Protein 4OD8 (pdb70)

Sequence (542 aa):
QDPMNSVTVSHAPYTITYHDDWEPVMSQLVEFYNEVASWLLRDETSPIPDKFFIQLKQPLRNKRVCVCGIDPYPKDGTGVPFESPNFTKKSIKEIASSISRLTGVIDYKGYNLNIIDGVIPWNYYLSCKLGETKSHAIYWDKISKLLLQHITKHVSVLYCLGKTDFSNIRAKLESPVTTIVGYHPAARDRQFEKDRSFEIINVLLELDNKVPINWAQGFIYAMASSADLTNLKELLSLYKSLRFSDSAAIEKYNSLVEWGTSTYWKIGVQKVDPMNSVTVSHAPYTITYHDDWEPVMSQLVEFYNEVASWLLRDETSPIPDKFFIQLKQPLRNKRVCVCGIDPYPKDGTGVPFESPNFTKKSIKEIASSISRLTGVIDYKGYNLNIIDGVIPWNYYLSCKLGETKSHAIYWDKISKLLLQHITKHVSVLYCLGKTDFSNIRAKLESPVTTIVGYHPAARDRQFEKDRSFEIINVLLELDNKVPINWAQGFIYMASSADLTNLKELLSLYKSLRFSDSAAIEKYNSLVEWGTSTYWKIGVQKV

Nearest PDB structures (foldseek):
  4od8-assembly1_B  TM=1.005E+00  e=1.118E-49  Vaccinia virus Copenhagen
  5jkt-assembly2_A  TM=1.002E+00  e=2.174E-46  Vaccinia virus Copenhagen
  5jks-assembly2_A  TM=1.000E+00  e=2.149E-45  Vaccinia virus Copenhagen
  4qca-assembly2_D  TM=9.947E-01  e=2.264E-44  Vaccinia virus Ankara
  5jx8-assembly1_A  TM=9.773E-01  e=1.360E-44  Vaccinia virus WR

Structure (mmCIF, N/CA/C/O backbone):
data_4OD8
#
_entry.id   4OD8
#
_cell.length_a   92.620
_cell.length_b   92.620
_cell.length_c   145.860
_cell.angle_alpha   90.00
_cell.angle_beta   90.00
_cell.angle_gamma   120.00
#
_symmetry.space_group_name_H-M   'P 31 2 1'
#
loop_
_entity.id
_entity.type
_entity.pdbx_description
1 polymer 'Uracil-DNA glycosylase'
2 polymer 'DNA polymerase processivity factor component A20'
3 non-polymer 'SULFATE ION'
4 non-polymer GLYCEROL
5 water water
#
loop_
_atom_site.group_PDB
_atom_site.id
_atom_site.type_symbol
_atom_site.label_atom_id
_atom_site.label_alt_id
_atom_site.label_comp_id
_atom_site.label_asym_id
_atom_site.label_entity_id
_atom_site.label_seq_id
_atom_site.pdbx_PDB_ins_code
_atom_site.Cartn_x
_atom_site.Cartn_y
_atom_site.Cartn_z
_atom_site.occupancy
_atom_site.B_iso_or_equiv
_atom_site.auth_seq_id
_atom_site.auth_comp_id
_atom_site.auth_asym_id
_atom_site.auth_atom_id
_atom_site.pdbx_PDB_model_num
ATOM 1 N N . GLN A 1 12 ? -9.981 -45.234 25.358 1.00 66.96 -2 GLN B N 1
ATOM 2 C CA . GLN A 1 12 ? -10.289 -46.675 25.164 1.00 73.99 -2 GLN B CA 1
ATOM 3 C C . GLN A 1 12 ? -10.657 -47.421 26.457 1.00 80.51 -2 GLN B C 1
ATOM 4 O O . GLN A 1 12 ? -11.417 -48.394 26.427 1.00 81.24 -2 GLN B O 1
ATOM 10 N N . ASP A 1 13 ? -10.007 -47.021 27.548 1.00 85.69 -1 ASP B N 1
ATOM 11 C CA . ASP A 1 13 ? -10.388 -47.297 28.961 1.00 77.59 -1 ASP B CA 1
ATOM 12 C C . ASP A 1 13 ? -11.323 -46.123 29.450 1.00 70.60 -1 ASP B C 1
ATOM 13 O O . ASP A 1 13 ? -12.397 -46.408 30.050 1.00 56.95 -1 ASP B O 1
ATOM 18 N N . PRO A 1 14 ? -11.013 -44.832 29.079 1.00 66.69 0 PRO B N 1
ATOM 19 C CA . PRO A 1 14 ? -12.046 -43.829 29.376 1.00 62.43 0 PRO B CA 1
ATOM 20 C C . PRO A 1 14 ? -13.280 -43.949 28.520 1.00 55.47 0 PRO B C 1
ATOM 21 O O . PRO A 1 14 ? -14.204 -43.128 28.729 1.00 44.87 0 PRO B O 1
ATOM 25 N N . MET A 1 15 ? -13.236 -44.872 27.535 1.00 50.65 1 MET B N 1
ATOM 26 C CA . MET A 1 15 ? -14.379 -45.255 26.588 1.00 46.18 1 MET B CA 1
ATOM 27 C C . MET A 1 15 ? -14.992 -46.618 26.879 1.00 42.10 1 MET B C 1
ATOM 28 O O . MET A 1 15 ? -14.347 -47.500 27.170 1.00 46.83 1 MET B O 1
ATOM 33 N N . ASN A 1 16 ? -16.280 -46.735 26.709 1.00 38.62 2 ASN B N 1
ATOM 34 C CA . ASN A 1 16 ? -17.077 -47.872 27.155 1.00 36.31 2 ASN B CA 1
ATOM 35 C C . ASN A 1 16 ? -17.995 -48.179 26.010 1.00 31.23 2 ASN B C 1
ATOM 36 O O . ASN A 1 16 ? -18.279 -47.323 25.190 1.00 30.17 2 ASN B O 1
ATOM 41 N N . SER A 1 17 ? -18.648 -49.312 26.022 1.00 30.86 3 SER B N 1
ATOM 42 C CA . SER A 1 17 ? -19.714 -49.461 25.006 1.00 31.36 3 SER B CA 1
ATOM 43 C C . SER A 1 17 ? -20.897 -50.227 25.575 1.00 31.44 3 SER B C 1
ATOM 44 O O . SER A 1 17 ? -20.724 -50.990 26.513 1.00 32.62 3 SER B O 1
ATOM 47 N N . VAL A 1 18 ? -22.072 -49.996 25.025 1.00 30.80 4 VAL B N 1
ATOM 48 C CA . VAL A 1 18 ? -23.235 -50.765 25.342 1.00 31.53 4 VAL B CA 1
ATOM 49 C C . VAL A 1 18 ? -23.877 -51.294 24.047 1.00 32.56 4 VAL B C 1
ATOM 50 O O . VAL A 1 18 ? -23.714 -50.678 23.030 1.00 29.61 4 VAL B O 1
ATOM 54 N N . THR A 1 19 ? -24.709 -52.305 24.157 1.00 32.46 5 THR B N 1
ATOM 55 C CA . THR A 1 19 ? -25.319 -52.934 22.990 1.00 32.50 5 THR B CA 1
ATOM 56 C C . THR A 1 19 ? -26.794 -52.531 22.911 1.00 32.84 5 THR B C 1
ATOM 57 O O . THR A 1 19 ? -27.530 -52.667 23.898 1.00 32.71 5 THR B O 1
ATOM 61 N N . VAL A 1 20 ? -27.238 -52.136 21.722 1.00 30.39 6 VAL B N 1
ATOM 62 C CA . VAL A 1 20 ? -28.657 -51.959 21.442 1.00 31.94 6 VAL B CA 1
ATOM 63 C C . VAL A 1 20 ? -29.127 -52.972 20.408 1.00 33.33 6 VAL B C 1
ATOM 64 O O . VAL A 1 20 ? -28.329 -53.691 19.782 1.00 33.74 6 VAL B O 1
ATOM 68 N N . SER A 1 21 ? -30.434 -53.064 20.299 1.00 34.33 7 SER B N 1
ATOM 69 C CA . SER A 1 21 ? -31.035 -54.054 19.448 1.00 36.69 7 SER B CA 1
ATOM 70 C C . SER A 1 21 ? -31.288 -53.708 17.974 1.00 36.38 7 SER B C 1
ATOM 71 O O . SER A 1 21 ? -31.902 -54.517 17.239 1.00 38.15 7 SER B O 1
ATOM 74 N N . HIS A 1 22 ? -30.860 -52.533 17.574 1.00 33.04 8 HIS B N 1
ATOM 75 C CA . HIS A 1 22 ? -31.028 -52.044 16.204 1.00 33.22 8 HIS B CA 1
ATOM 76 C C . HIS A 1 22 ? -29.798 -51.309 15.880 1.00 31.32 8 HIS B C 1
ATOM 77 O O . HIS A 1 22 ? -29.109 -50.826 16.774 1.00 31.21 8 HIS B O 1
ATOM 84 N N . ALA A 1 23 ? -29.512 -51.208 14.602 1.00 31.77 9 ALA B N 1
ATOM 85 C CA . ALA A 1 23 ? -28.391 -50.378 14.153 1.00 32.76 9 ALA B CA 1
ATOM 86 C C . ALA A 1 23 ? -28.348 -49.057 14.867 1.00 31.72 9 ALA B C 1
ATOM 87 O O . ALA A 1 23 ? -29.407 -48.344 14.947 1.00 32.62 9 ALA B O 1
ATOM 89 N N . PRO A 1 24 ? -27.144 -48.639 15.337 1.00 28.62 10 PRO B N 1
ATOM 90 C CA . PRO A 1 24 ? -25.826 -49.135 15.002 1.00 29.19 10 PRO B CA 1
ATOM 91 C C . PRO A 1 24 ? -25.327 -50.323 15.905 1.00 28.78 10 PRO B C 1
ATOM 92 O O . PRO A 1 24 ? -24.200 -50.708 15.773 1.00 31.14 10 PRO B O 1
ATOM 96 N N . TYR A 1 25 ? -26.196 -50.867 16.735 1.00 28.08 11 TYR B N 1
ATOM 97 C CA . TYR A 1 25 ? -26.013 -52.048 17.587 1.00 30.09 11 TYR B CA 1
ATOM 98 C C . TYR A 1 25 ? -25.044 -51.814 18.774 1.00 29.74 11 TYR B C 1
ATOM 99 O O . TYR A 1 25 ? -25.251 -52.432 19.754 1.00 32.28 11 TYR B O 1
ATOM 108 N N . THR A 1 26 ? -23.999 -51.024 18.616 1.00 30.54 12 THR B N 1
ATOM 109 C CA . THR A 1 26 ? -23.028 -50.715 19.665 1.00 30.76 12 THR B CA 1
ATOM 110 C C . THR A 1 26 ? -22.996 -49.207 19.786 1.00 30.44 12 THR B C 1
ATOM 111 O O . THR A 1 26 ? -22.996 -48.483 18.779 1.00 32.84 12 THR B O 1
ATOM 115 N N . ILE A 1 27 ? -23.088 -48.713 21.008 1.00 28.02 13 ILE B N 1
ATOM 116 C CA . ILE A 1 27 ? -22.861 -47.315 21.291 1.00 26.94 13 ILE B CA 1
ATOM 117 C C . ILE A 1 27 ? -21.637 -47.131 22.207 1.00 27.30 13 ILE B C 1
ATOM 118 O O . ILE A 1 27 ? -21.630 -47.664 23.307 1.00 27.86 13 ILE B O 1
ATOM 123 N N . THR A 1 28 ? -20.601 -46.427 21.740 1.00 26.47 14 THR B N 1
ATOM 124 C CA . THR A 1 28 ? -19.370 -46.165 22.485 1.00 28.71 14 THR B CA 1
ATOM 125 C C . THR A 1 28 ? -19.503 -44.825 23.128 1.00 27.48 14 THR B C 1
ATOM 126 O O . THR A 1 28 ? -19.982 -43.842 22.518 1.00 25.61 14 THR B O 1
ATOM 130 N N . TYR A 1 29 ? -19.075 -44.749 24.381 1.00 26.69 15 TYR B N 1
ATOM 131 C CA . TYR A 1 29 ? -19.292 -43.499 25.143 1.00 25.81 15 TYR B CA 1
ATOM 132 C C . TYR A 1 29 ? -18.176 -43.232 26.137 1.00 25.62 15 TYR B C 1
ATOM 133 O O . TYR A 1 29 ? -17.538 -44.151 26.670 1.00 25.54 15 TYR B O 1
ATOM 142 N N . HIS A 1 30 ? -17.875 -41.963 26.332 1.00 25.74 16 HIS B N 1
ATOM 143 C CA . HIS A 1 30 ? -16.909 -41.532 27.318 1.00 27.19 16 HIS B CA 1
ATOM 144 C C . HIS A 1 30 ? -17.539 -41.730 28.690 1.00 26.96 16 HIS B C 1
ATOM 145 O O . HIS A 1 30 ? -18.728 -41.524 28.849 1.00 27.10 16 HIS B O 1
ATOM 152 N N . ASP A 1 31 ? -16.723 -42.044 29.657 1.00 26.95 17 ASP B N 1
ATOM 153 C CA . ASP A 1 31 ? -17.165 -42.232 31.060 1.00 29.67 17 ASP B CA 1
ATOM 154 C C . ASP A 1 31 ? -18.172 -41.166 31.547 1.00 26.48 17 ASP B C 1
ATOM 155 O O . ASP A 1 31 ? -19.065 -41.508 32.321 1.00 26.50 17 ASP B O 1
ATOM 160 N N . ASP A 1 32 ? -18.017 -39.913 31.112 1.00 24.86 18 ASP B N 1
ATOM 161 C CA . ASP A 1 32 ? -18.806 -38.819 31.667 1.00 26.12 18 ASP B CA 1
ATOM 162 C C . ASP A 1 32 ? -20.288 -39.038 31.343 1.00 24.95 18 ASP B C 1
ATOM 163 O O . ASP A 1 32 ? -21.132 -38.426 31.971 1.00 25.02 18 ASP B O 1
ATOM 168 N N . TRP A 1 33 ? -20.633 -39.893 30.348 1.00 24.81 19 TRP B N 1
ATOM 169 C CA . TRP A 1 33 ? -21.995 -40.174 29.994 1.00 22.54 19 TRP B CA 1
ATOM 170 C C . TRP A 1 33 ? -22.631 -41.361 30.696 1.00 24.59 19 TRP B C 1
ATOM 171 O O . TRP A 1 33 ? -23.816 -41.630 30.539 1.00 24.45 19 TRP B O 1
ATOM 182 N N . GLU A 1 34 ? -21.864 -42.107 31.458 1.00 26.26 20 GLU B N 1
ATOM 183 C CA . GLU A 1 34 ? -22.321 -43.327 32.094 1.00 30.50 20 GLU B CA 1
ATOM 184 C C . GLU A 1 34 ? -23.708 -43.286 32.755 1.00 30.87 20 GLU B C 1
ATOM 185 O O . GLU A 1 34 ? -24.483 -44.181 32.527 1.00 29.13 20 GLU B O 1
ATOM 191 N N . PRO A 1 35 ? -24.043 -42.205 33.493 1.00 30.86 21 PRO B N 1
ATOM 192 C CA . PRO A 1 35 ? -25.332 -42.219 34.212 1.00 33.64 21 PRO B CA 1
ATOM 193 C C . PRO A 1 35 ? -26.569 -42.281 33.274 1.00 32.83 21 PRO B C 1
ATOM 194 O O . PRO A 1 35 ? -27.630 -42.690 33.724 1.00 36.01 21 PRO B O 1
ATOM 198 N N . VAL A 1 36 ? -26.464 -41.919 32.003 1.00 29.06 22 VAL B N 1
ATOM 199 C CA . VAL A 1 36 ? -27.666 -41.934 31.169 1.00 27.82 22 VAL B CA 1
ATOM 200 C C . VAL A 1 36 ? -27.755 -43.178 30.261 1.00 28.18 22 VAL B C 1
ATOM 201 O O . VAL A 1 36 ? -28.739 -43.319 29.541 1.00 27.34 22 VAL B O 1
ATOM 205 N N . MET A 1 37 ? -26.695 -43.966 30.211 1.00 25.62 23 MET B N 1
ATOM 206 C CA . MET A 1 37 ? -26.564 -44.964 29.133 1.00 27.47 23 MET B CA 1
ATOM 207 C C . MET A 1 37 ? -27.583 -46.056 29.258 1.00 28.13 23 MET B C 1
ATOM 208 O O . MET A 1 37 ? -28.107 -46.490 28.249 1.00 30.45 23 MET B O 1
ATOM 213 N N . SER A 1 38 ? -27.930 -46.473 30.461 1.00 30.07 24 SER B N 1
ATOM 214 C CA . SER A 1 38 ? -28.963 -47.530 30.604 1.00 33.77 24 SER B CA 1
ATOM 215 C C . SER A 1 38 ? -30.313 -47.090 29.996 1.00 31.94 24 SER B C 1
ATOM 216 O O . SER A 1 38 ? -31.031 -47.854 29.314 1.00 31.71 24 SER B O 1
ATOM 219 N N . GLN A 1 39 ? -30.686 -45.874 30.330 1.00 31.31 25 GLN B N 1
ATOM 220 C CA . GLN A 1 39 ? -31.966 -45.272 29.869 1.00 32.80 25 GLN B CA 1
ATOM 221 C C . GLN A 1 39 ? -31.896 -45.062 28.367 1.00 29.02 25 GLN B C 1
ATOM 222 O O . GLN A 1 39 ? -32.865 -45.214 27.661 1.00 29.26 25 GLN B O 1
ATOM 228 N N . LEU A 1 40 ? -30.754 -44.602 27.887 1.00 26.56 26 LEU B N 1
ATOM 229 C CA . LEU A 1 40 ? -30.604 -44.394 26.461 1.00 26.09 26 LEU B CA 1
ATOM 230 C C . LEU A 1 40 ? -30.822 -45.673 25.636 1.00 27.25 26 LEU B C 1
ATOM 231 O O . LEU A 1 40 ? -31.543 -45.683 24.616 1.00 27.56 26 LEU B O 1
ATOM 236 N N . VAL A 1 41 ? -30.251 -46.761 26.117 1.00 27.86 27 VAL B N 1
ATOM 237 C CA . VAL A 1 41 ? -30.518 -48.052 25.523 1.00 28.91 27 VAL B CA 1
ATOM 238 C C . VAL A 1 41 ? -31.986 -48.410 25.494 1.00 30.12 27 VAL B C 1
ATOM 239 O O . VAL A 1 41 ? -32.504 -48.853 24.478 1.00 29.59 27 VAL B O 1
ATOM 243 N N . GLU A 1 42 ? -32.655 -48.227 26.588 1.00 33.12 28 GLU B N 1
ATOM 244 C CA . GLU A 1 42 ? -34.030 -48.639 26.653 1.00 34.54 28 GLU B CA 1
ATOM 245 C C . GLU A 1 42 ? -34.851 -47.819 25.697 1.00 34.10 28 GLU B C 1
ATOM 246 O O . GLU A 1 42 ? -35.729 -48.354 25.046 1.00 33.40 28 GLU B O 1
ATOM 252 N N . PHE A 1 43 ? -34.606 -46.504 25.675 1.00 29.89 29 PHE B N 1
ATOM 253 C CA . PHE A 1 43 ? -35.373 -45.582 24.799 1.00 32.00 29 PHE B CA 1
ATOM 254 C C . PHE A 1 43 ? -35.089 -45.850 23.322 1.00 30.72 29 PHE B C 1
ATOM 255 O O . PHE A 1 43 ? -36.005 -45.870 22.497 1.00 31.64 29 PHE B O 1
ATOM 263 N N . TYR A 1 44 ? -33.821 -46.044 23.005 1.00 28.87 30 TYR B N 1
ATOM 264 C CA . TYR A 1 44 ? -33.395 -46.231 21.645 1.00 27.79 30 TYR B CA 1
ATOM 265 C C . TYR A 1 44 ? -34.006 -47.503 21.105 1.00 30.37 30 TYR B C 1
ATOM 266 O O . TYR A 1 44 ? -34.528 -47.499 19.982 1.00 31.16 30 TYR B O 1
ATOM 275 N N . ASN A 1 45 ? -33.976 -48.585 21.888 1.00 31.11 31 ASN B N 1
ATOM 276 C CA . ASN A 1 45 ? -34.563 -49.886 21.473 1.00 33.12 31 ASN B CA 1
ATOM 277 C C . ASN A 1 45 ? -36.032 -49.747 21.131 1.00 37.52 31 ASN B C 1
ATOM 278 O O . ASN A 1 45 ? -36.530 -50.488 20.313 1.00 35.91 31 ASN B O 1
ATOM 283 N N . GLU A 1 46 ? -36.766 -48.866 21.811 1.00 37.29 32 GLU B N 1
ATOM 284 C CA . GLU A 1 46 ? -38.190 -48.824 21.496 1.00 40.46 32 GLU B CA 1
ATOM 285 C C . GLU A 1 46 ? -38.492 -48.048 20.193 1.00 39.82 32 GLU B C 1
ATOM 286 O O . GLU A 1 46 ? -39.573 -48.246 19.611 1.00 40.94 32 GLU B O 1
ATOM 292 N N . VAL A 1 47 ? -37.602 -47.149 19.741 1.00 37.80 33 VAL B N 1
ATOM 293 C CA . VAL A 1 47 ? -37.958 -46.304 18.511 1.00 37.44 33 VAL B CA 1
ATOM 294 C C . VAL A 1 47 ? -37.146 -46.570 17.246 1.00 36.15 33 VAL B C 1
ATOM 295 O O . VAL A 1 47 ? -37.524 -46.162 16.164 1.00 35.06 33 VAL B O 1
ATOM 299 N N . ALA A 1 48 ? -35.992 -47.240 17.392 1.00 33.57 34 ALA B N 1
ATOM 300 C CA . ALA A 1 48 ? -35.020 -47.279 16.313 1.00 31.78 34 ALA B CA 1
ATOM 301 C C . ALA A 1 48 ? -35.532 -47.909 15.042 1.00 34.52 34 ALA B C 1
ATOM 302 O O . ALA A 1 48 ? -35.068 -47.553 13.956 1.00 35.37 34 ALA B O 1
ATOM 304 N N . SER A 1 49 ? -36.410 -48.889 15.123 1.00 38.03 35 SER B N 1
ATOM 305 C CA . SER A 1 49 ? -36.753 -49.581 13.893 1.00 42.80 35 SER B CA 1
ATOM 306 C C . SER A 1 49 ? -37.617 -48.634 13.068 1.00 44.88 35 SER B C 1
ATOM 307 O O . SER A 1 49 ? -37.561 -48.680 11.854 1.00 42.69 35 SER B O 1
ATOM 310 N N . TRP A 1 50 ? -38.332 -47.740 13.751 1.00 43.27 36 TRP B N 1
ATOM 311 C CA . TRP A 1 50 ? -39.198 -46.762 13.034 1.00 46.58 36 TRP B CA 1
ATOM 312 C C . TRP A 1 50 ? -38.323 -45.762 12.325 1.00 45.40 36 TRP B C 1
ATOM 313 O O . TRP A 1 50 ? -38.516 -45.559 11.128 1.00 50.68 36 TRP B O 1
ATOM 324 N N . LEU A 1 51 ? -37.332 -45.264 13.050 1.00 42.32 37 LEU B N 1
ATOM 325 C CA . LEU A 1 51 ? -36.309 -44.362 12.642 1.00 44.75 37 LEU B CA 1
ATOM 326 C C . LEU A 1 51 ? -35.602 -44.884 11.434 1.00 45.82 37 LEU B C 1
ATOM 327 O O . LEU A 1 51 ? -35.466 -44.179 10.430 1.00 46.69 37 LEU B O 1
ATOM 332 N N . LEU A 1 52 ? -35.206 -46.157 11.497 1.00 41.46 38 LEU B N 1
ATOM 333 C CA . LEU A 1 52 ? -34.435 -46.797 10.455 1.00 42.04 38 LEU B CA 1
ATOM 334 C C . LEU A 1 52 ? -35.175 -47.087 9.148 1.00 44.07 38 LEU B C 1
ATOM 335 O O . LEU A 1 52 ? -34.587 -47.554 8.152 1.00 44.32 38 LEU B O 1
ATOM 340 N N . ARG A 1 53 ? -36.478 -46.919 9.119 1.00 45.66 39 ARG B N 1
ATOM 341 C CA . ARG A 1 53 ? -37.181 -47.120 7.850 1.00 48.82 39 ARG B CA 1
ATOM 342 C C . ARG A 1 53 ? -36.793 -46.091 6.790 1.00 49.84 39 ARG B C 1
ATOM 343 O O . ARG A 1 53 ? -37.111 -46.225 5.628 1.00 52.34 39 ARG B O 1
ATOM 351 N N . ASP A 1 54 ? -36.215 -45.009 7.223 1.00 46.94 40 ASP B N 1
ATOM 352 C CA . ASP A 1 54 ? -35.880 -43.842 6.455 1.00 50.12 40 ASP B CA 1
ATOM 353 C C . ASP A 1 54 ? -34.394 -43.792 6.306 1.00 49.26 40 ASP B C 1
ATOM 354 O O . ASP A 1 54 ? -33.671 -44.090 7.262 1.00 43.99 40 ASP B O 1
ATOM 359 N N . GLU A 1 55 ? -33.919 -43.325 5.171 1.00 49.25 41 GLU B N 1
ATOM 360 C CA . GLU A 1 55 ? -32.537 -42.933 5.081 1.00 49.54 41 GLU B CA 1
ATOM 361 C C . GLU A 1 55 ? -32.317 -41.659 5.891 1.00 44.79 41 GLU B C 1
ATOM 362 O O . GLU A 1 55 ? -33.105 -40.755 5.808 1.00 45.94 41 GLU B O 1
ATOM 368 N N . THR A 1 56 ? -31.216 -41.550 6.618 1.00 40.88 42 THR B N 1
ATOM 369 C CA . THR A 1 56 ? -31.050 -40.443 7.568 1.00 38.07 42 THR B CA 1
ATOM 370 C C . THR A 1 56 ? -29.783 -39.642 7.356 1.00 36.56 42 THR B C 1
ATOM 371 O O . THR A 1 56 ? -28.763 -40.100 6.744 1.00 36.54 42 THR B O 1
ATOM 375 N N . SER A 1 57 ? -29.841 -38.426 7.854 1.00 34.58 43 SER B N 1
ATOM 376 C CA . SER A 1 57 ? -28.642 -37.698 8.147 1.00 33.94 43 SER B CA 1
ATOM 377 C C . SER A 1 57 ? -28.511 -37.608 9.687 1.00 30.94 43 SER B C 1
ATOM 378 O O . SER A 1 57 ? -29.436 -37.196 10.320 1.00 30.31 43 SER B O 1
ATOM 381 N N . PRO A 1 58 ? -27.346 -37.953 10.288 1.00 28.73 44 PRO B N 1
ATOM 382 C CA . PRO A 1 58 ? -26.260 -38.708 9.697 1.00 30.08 44 PRO B CA 1
ATOM 383 C C . PRO A 1 58 ? -26.704 -40.132 9.482 1.00 30.40 44 PRO B C 1
ATOM 384 O O . PRO A 1 58 ? -27.822 -40.512 9.824 1.00 30.47 44 PRO B O 1
ATOM 388 N N . ILE A 1 59 ? -25.780 -40.957 9.102 1.00 31.51 45 ILE B N 1
ATOM 389 C CA . ILE A 1 59 ? -26.065 -42.392 8.992 1.00 33.18 45 ILE B CA 1
ATOM 390 C C . ILE A 1 59 ? -26.135 -43.021 10.391 1.00 31.02 45 ILE B C 1
ATOM 391 O O . ILE A 1 59 ? -25.603 -42.455 11.331 1.00 27.91 45 ILE B O 1
ATOM 396 N N . PRO A 1 60 ? -26.811 -44.178 10.526 1.00 31.18 46 PRO B N 1
ATOM 397 C CA . PRO A 1 60 ? -27.010 -44.703 11.883 1.00 31.45 46 PRO B CA 1
ATOM 398 C C . PRO A 1 60 ? -25.673 -44.951 12.624 1.00 31.27 46 PRO B C 1
ATOM 399 O O . PRO A 1 60 ? -25.561 -44.711 13.823 1.00 28.23 46 PRO B O 1
ATOM 403 N N . ASP A 1 61 ? -24.663 -45.382 11.890 1.00 33.34 47 ASP B N 1
ATOM 404 C CA . ASP A 1 61 ? -23.322 -45.575 12.550 1.00 34.08 47 ASP B CA 1
ATOM 405 C C . ASP A 1 61 ? -22.676 -44.324 13.096 1.00 33.23 47 ASP B C 1
ATOM 406 O O . ASP A 1 61 ? -21.696 -44.383 13.826 1.00 30.06 47 ASP B O 1
ATOM 411 N N . LYS A 1 62 ? -23.206 -43.155 12.762 1.00 31.02 48 LYS B N 1
ATOM 412 C CA . LYS A 1 62 ? -22.733 -41.883 13.325 1.00 29.59 48 LYS B CA 1
ATOM 413 C C . LYS A 1 62 ? -23.717 -41.219 14.285 1.00 26.25 48 LYS B C 1
ATOM 414 O O . LYS A 1 62 ? -23.428 -40.201 14.835 1.00 27.19 48 LYS B O 1
ATOM 420 N N . PHE A 1 63 ? -24.895 -41.796 14.495 1.00 26.85 49 PHE B N 1
ATOM 421 C CA . PHE A 1 63 ? -25.888 -41.157 15.355 1.00 26.43 49 PHE B CA 1
ATOM 422 C C . PHE A 1 63 ? -25.251 -40.694 16.676 1.00 25.79 49 PHE B C 1
ATOM 423 O O . PHE A 1 63 ? -25.565 -39.620 17.170 1.00 24.73 49 PHE B O 1
ATOM 431 N N . PHE A 1 64 ? -24.418 -41.544 17.272 1.00 25.56 50 PHE B N 1
ATOM 432 C CA . PHE A 1 64 ? -24.048 -41.274 18.678 1.00 24.91 50 PHE B CA 1
ATOM 433 C C . PHE A 1 64 ? -22.567 -40.948 18.849 1.00 26.88 50 PHE B C 1
ATOM 434 O O . PHE A 1 64 ? -22.009 -41.032 19.955 1.00 26.26 50 PHE B O 1
ATOM 442 N N . ILE A 1 65 ? -21.890 -40.572 17.788 1.00 25.89 51 ILE B N 1
ATOM 443 C CA . ILE A 1 65 ? -20.472 -40.381 17.960 1.00 27.58 51 ILE B CA 1
ATOM 444 C C . ILE A 1 65 ? -20.078 -39.222 18.912 1.00 24.71 51 ILE B C 1
ATOM 445 O O . ILE A 1 65 ? -18.975 -39.294 19.452 1.00 26.73 51 ILE B O 1
ATOM 450 N N . GLN A 1 66 ? -20.950 -38.226 19.112 1.00 22.70 52 GLN B N 1
ATOM 451 C CA . GLN A 1 66 ? -20.715 -37.154 20.058 1.00 24.50 52 GLN B CA 1
ATOM 452 C C . GLN A 1 66 ? -20.708 -37.612 21.540 1.00 24.69 52 GLN B C 1
ATOM 453 O O . GLN A 1 66 ? -20.201 -36.922 22.413 1.00 24.72 52 GLN B O 1
ATOM 459 N N . LEU A 1 67 ? -21.192 -38.814 21.848 1.00 22.60 53 LEU B N 1
ATOM 460 C CA . LEU A 1 67 ? -21.074 -39.348 23.185 1.00 24.76 53 LEU B CA 1
ATOM 461 C C . LEU A 1 67 ? -19.637 -39.807 23.512 1.00 25.43 53 LEU B C 1
ATOM 462 O O . LEU A 1 67 ? -19.334 -40.187 24.655 1.00 25.59 53 LEU B O 1
ATOM 467 N N . LYS A 1 68 ? -18.735 -39.806 22.534 1.00 25.14 54 LYS B N 1
ATOM 468 C CA . LYS A 1 68 ? -17.334 -39.991 22.851 1.00 26.89 54 LYS B CA 1
ATOM 469 C C . LYS A 1 68 ? -16.647 -38.735 23.497 1.00 26.69 54 LYS B C 1
ATOM 470 O O . LYS A 1 68 ? -15.471 -38.827 23.903 1.00 29.24 54 LYS B O 1
ATOM 476 N N . GLN A 1 69 ? -17.310 -37.603 23.512 1.00 27.11 55 GLN B N 1
ATOM 477 C CA . GLN A 1 69 ? -16.779 -36.345 24.040 1.00 29.41 55 GLN B CA 1
ATOM 478 C C . GLN A 1 69 ? -16.937 -36.387 25.557 1.00 25.34 55 GLN B C 1
ATOM 479 O O . GLN A 1 69 ? -17.998 -36.743 26.051 1.00 24.43 55 GLN B O 1
ATOM 485 N N . PRO A 1 70 ? -15.894 -36.051 26.262 1.00 26.36 56 PRO B N 1
ATOM 486 C CA . PRO A 1 70 ? -16.058 -35.726 27.717 1.00 27.00 56 PRO B CA 1
ATOM 487 C C . PRO A 1 70 ? -16.969 -34.557 27.961 1.00 24.45 56 PRO B C 1
ATOM 488 O O . PRO A 1 70 ? -17.151 -33.643 27.084 1.00 23.27 56 PRO B O 1
ATOM 492 N N . LEU A 1 71 ? -17.557 -34.549 29.162 1.00 24.78 57 LEU B N 1
ATOM 493 C CA . LEU A 1 71 ? -18.449 -33.466 29.571 1.00 23.13 57 LEU B CA 1
ATOM 494 C C . LEU A 1 71 ? -17.908 -32.573 30.731 1.00 23.06 57 LEU B C 1
ATOM 495 O O . LEU A 1 71 ? -18.183 -31.348 30.795 1.00 22.77 57 LEU B O 1
ATOM 500 N N . ARG A 1 72 ? -17.042 -33.163 31.536 1.00 24.46 58 ARG B N 1
ATOM 501 C CA . ARG A 1 72 ? -16.572 -32.510 32.752 1.00 26.58 58 ARG B CA 1
ATOM 502 C C . ARG A 1 72 ? -15.686 -31.280 32.462 1.00 28.14 58 ARG B C 1
ATOM 503 O O . ARG A 1 72 ? -15.526 -30.434 33.346 1.00 28.84 58 ARG B O 1
ATOM 511 N N . ASN A 1 73 ? -15.096 -31.199 31.284 1.00 27.44 59 ASN B N 1
ATOM 512 C CA . ASN A 1 73 ? -14.298 -30.015 30.807 1.00 28.51 59 ASN B CA 1
ATOM 513 C C . ASN A 1 73 ? -15.084 -29.030 29.958 1.00 29.06 59 ASN B C 1
ATOM 514 O O . ASN A 1 73 ? -14.536 -28.108 29.372 1.00 30.03 59 ASN B O 1
ATOM 519 N N . LYS A 1 74 ? -16.388 -29.197 29.943 1.00 24.43 60 LYS B N 1
ATOM 520 C CA . LYS A 1 74 ? -17.257 -28.414 29.090 1.00 24.30 60 LYS B CA 1
ATOM 521 C C . LYS A 1 74 ? -17.929 -27.247 29.834 1.00 26.47 60 LYS B C 1
ATOM 522 O O . LYS A 1 74 ? -18.463 -27.360 30.938 1.00 24.92 60 LYS B O 1
ATOM 528 N N . ARG A 1 75 ? -17.772 -26.075 29.254 1.00 25.32 61 ARG B N 1
ATOM 529 C CA . ARG A 1 75 ? -18.499 -24.946 29.871 1.00 25.61 61 ARG B CA 1
ATOM 530 C C . ARG A 1 75 ? -19.653 -24.441 29.106 1.00 22.52 61 ARG B C 1
ATOM 531 O O . ARG A 1 75 ? -20.458 -23.678 29.646 1.00 21.12 61 ARG B O 1
ATOM 539 N N . VAL A 1 76 ? -19.686 -24.749 27.814 1.00 20.33 62 VAL B N 1
ATOM 540 C CA . VAL A 1 76 ? -20.765 -24.215 26.935 1.00 20.68 62 VAL B CA 1
ATOM 541 C C . VAL A 1 76 ? -21.260 -25.349 26.049 1.00 21.73 62 VAL B C 1
ATOM 542 O O . VAL A 1 76 ? -20.452 -26.066 25.481 1.00 21.13 62 VAL B O 1
ATOM 546 N N . CYS A 1 77 ? -22.595 -25.451 25.847 1.00 20.50 63 CYS B N 1
ATOM 547 C CA . CYS A 1 77 ? -23.189 -26.325 24.840 1.00 21.44 63 CYS B CA 1
ATOM 548 C C . CYS A 1 77 ? -23.760 -25.453 23.782 1.00 20.89 63 CYS B C 1
ATOM 549 O O . CYS A 1 77 ? -24.411 -24.509 24.091 1.00 20.86 63 CYS B O 1
ATOM 552 N N . VAL A 1 78 ? -23.411 -25.661 22.502 1.00 20.83 64 VAL B N 1
ATOM 553 C CA . VAL A 1 78 ? -23.915 -24.879 21.377 1.00 20.67 64 VAL B CA 1
ATOM 554 C C . VAL A 1 78 ? -24.822 -25.869 20.644 1.00 22.59 64 VAL B C 1
ATOM 555 O O . VAL A 1 78 ? -24.291 -26.911 20.142 1.00 20.99 64 VAL B O 1
ATOM 559 N N . CYS A 1 79 ? -26.141 -25.581 20.585 1.00 20.23 65 CYS B N 1
ATOM 560 C CA . CYS A 1 79 ? -27.133 -26.565 20.269 1.00 22.45 65 CYS B CA 1
ATOM 561 C C . CYS A 1 79 ? -28.015 -26.103 19.133 1.00 23.71 65 CYS B C 1
ATOM 562 O O . CYS A 1 79 ? -28.608 -25.003 19.176 1.00 25.66 65 CYS B O 1
ATOM 565 N N . GLY A 1 80 ? -28.142 -26.945 18.120 1.00 22.70 66 GLY B N 1
ATOM 566 C CA . GLY A 1 80 ? -29.029 -26.790 16.973 1.00 24.96 66 GLY B CA 1
ATOM 567 C C . GLY A 1 80 ? -30.113 -27.837 17.096 1.00 25.66 66 GLY B C 1
ATOM 568 O O . GLY A 1 80 ? -29.947 -28.814 17.814 1.00 23.99 66 GLY B O 1
ATOM 569 N N . ILE A 1 81 ? -31.202 -27.646 16.393 1.00 26.88 67 ILE B N 1
ATOM 570 C CA . ILE A 1 81 ? -32.362 -28.502 16.623 1.00 26.59 67 ILE B CA 1
ATOM 571 C C . ILE A 1 81 ? -32.098 -29.929 16.128 1.00 26.78 67 ILE B C 1
ATOM 572 O O . ILE A 1 81 ? -32.526 -30.852 16.751 1.00 25.57 67 ILE B O 1
ATOM 577 N N . ASP A 1 82 ? -31.415 -30.093 15.014 1.00 27.01 68 ASP B N 1
ATOM 578 C CA . ASP A 1 82 ? -31.219 -31.477 14.453 1.00 27.22 68 ASP B CA 1
ATOM 579 C C . ASP A 1 82 ? -30.073 -31.403 13.432 1.00 29.11 68 ASP B C 1
ATOM 580 O O . ASP A 1 82 ? -29.523 -30.316 13.203 1.00 28.21 68 ASP B O 1
ATOM 585 N N . PRO A 1 83 ? -29.661 -32.522 12.862 1.00 28.61 69 PRO B N 1
ATOM 586 C CA . PRO A 1 83 ? -28.516 -32.469 11.994 1.00 28.59 69 PRO B CA 1
ATOM 587 C C . PRO A 1 83 ? -28.747 -31.694 10.719 1.00 31.47 69 PRO B C 1
ATOM 588 O O . PRO A 1 83 ? -29.871 -31.405 10.330 1.00 31.76 69 PRO B O 1
ATOM 592 N N . TYR A 1 84 ? -27.679 -31.341 10.043 1.00 33.11 70 TYR B N 1
ATOM 593 C CA . TYR A 1 84 ? -27.893 -30.901 8.661 1.00 35.10 70 TYR B CA 1
ATOM 594 C C . TYR A 1 84 ? -28.773 -31.885 7.911 1.00 37.13 70 TYR B C 1
ATOM 595 O O . TYR A 1 84 ? -28.568 -33.089 7.971 1.00 34.56 70 TYR B O 1
ATOM 604 N N . PRO A 1 85 ? -29.714 -31.373 7.098 1.00 40.48 71 PRO B N 1
ATOM 605 C CA . PRO A 1 85 ? -30.662 -32.288 6.417 1.00 42.27 71 PRO B CA 1
ATOM 606 C C . PRO A 1 85 ? -29.988 -33.316 5.537 1.00 41.49 71 PRO B C 1
ATOM 607 O O . PRO A 1 85 ? -30.538 -34.355 5.342 1.00 42.52 71 PRO B O 1
ATOM 611 N N . LYS A 1 86 ? -28.807 -32.989 5.018 1.00 41.67 72 LYS B N 1
ATOM 612 C CA . LYS A 1 86 ? -27.980 -33.896 4.250 1.00 41.87 72 LYS B CA 1
ATOM 613 C C . LYS A 1 86 ? -26.546 -33.715 4.733 1.00 40.30 72 LYS B C 1
ATOM 614 O O . LYS A 1 86 ? -26.173 -32.619 5.213 1.00 39.46 72 LYS B O 1
ATOM 620 N N . ASP A 1 87 ? -25.798 -34.805 4.686 1.00 40.21 73 ASP B N 1
ATOM 621 C CA . ASP A 1 87 ? -24.351 -34.822 4.915 1.00 41.00 73 ASP B CA 1
ATOM 622 C C . ASP A 1 87 ? -23.945 -34.683 6.380 1.00 37.24 73 ASP B C 1
ATOM 623 O O . ASP A 1 87 ? -22.792 -34.417 6.703 1.00 36.28 73 ASP B O 1
ATOM 628 N N . GLY A 1 88 ? -24.868 -34.892 7.299 1.00 35.66 74 GLY B N 1
ATOM 629 C CA . GLY A 1 88 ? -24.539 -34.814 8.708 1.00 33.33 74 GLY B CA 1
ATOM 630 C C . GLY A 1 88 ? -23.462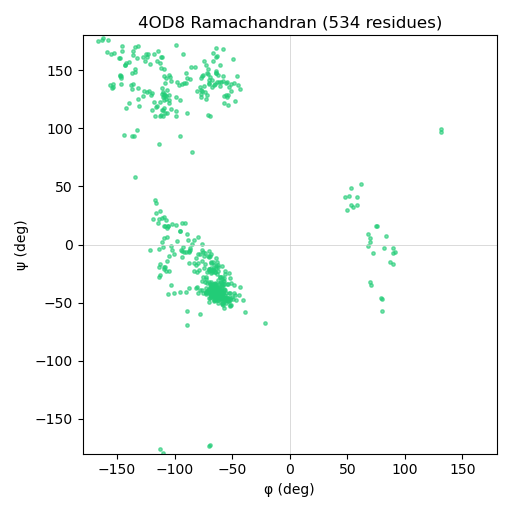 -35.862 8.994 1.00 33.74 74 GLY B C 1
ATOM 631 O O . GLY A 1 88 ? -23.494 -36.953 8.376 1.00 33.08 74 GLY B O 1
ATOM 632 N N . THR A 1 89 ? -22.494 -35.507 9.820 1.00 31.43 75 THR B N 1
ATOM 633 C CA . THR A 1 89 ? -21.380 -36.422 10.113 1.00 31.96 75 THR B CA 1
ATOM 634 C C . THR A 1 89 ? -21.478 -37.120 11.491 1.00 29.83 75 THR B C 1
ATOM 635 O O . THR A 1 89 ? -20.656 -37.991 11.770 1.00 30.51 75 THR B O 1
ATOM 639 N N . GLY A 1 90 ? -22.503 -36.827 12.253 1.00 28.15 76 GLY B N 1
ATOM 640 C CA . GLY A 1 90 ? -22.585 -37.217 13.670 1.00 27.58 76 GLY B CA 1
ATOM 641 C C . GLY A 1 90 ? -21.939 -36.218 14.609 1.00 25.91 76 GLY B C 1
ATOM 642 O O . GLY A 1 90 ? -22.226 -36.252 15.817 1.00 27.80 76 GLY B O 1
ATOM 643 N N . VAL A 1 91 ? -21.128 -35.313 14.071 1.00 27.39 77 VAL B N 1
ATOM 644 C CA . VAL A 1 91 ? -20.631 -34.133 14.849 1.00 26.80 77 VAL B CA 1
ATOM 645 C C . VAL A 1 91 ? -21.460 -32.913 14.518 1.00 25.63 77 VAL B C 1
ATOM 646 O O . VAL A 1 91 ? -21.422 -32.429 13.348 1.00 26.72 77 VAL B O 1
ATOM 650 N N . PRO A 1 92 ? -22.267 -32.420 15.458 1.00 23.70 78 PRO B N 1
ATOM 651 C CA . PRO A 1 92 ? -23.119 -31.256 15.259 1.00 25.56 78 PRO B CA 1
ATOM 652 C C . PRO A 1 92 ? -22.356 -30.070 14.713 1.00 27.40 78 PRO B C 1
ATOM 653 O O . PRO A 1 92 ? -21.201 -29.873 15.099 1.00 28.56 78 PRO B O 1
ATOM 657 N N . PHE A 1 93 ? -22.946 -29.482 13.693 1.00 27.95 79 PHE B N 1
ATOM 658 C CA . PHE A 1 93 ? -22.433 -28.382 12.901 1.00 30.45 79 PHE B CA 1
ATOM 659 C C . PHE A 1 93 ? -21.231 -28.713 12.031 1.00 31.56 79 PHE B C 1
ATOM 660 O O . PHE A 1 93 ? -20.749 -27.838 11.307 1.00 34.76 79 PHE B O 1
ATOM 668 N N . GLU A 1 94 ? -20.733 -29.926 12.074 1.00 31.80 80 GLU B N 1
ATOM 669 C CA . GLU A 1 94 ? -19.522 -30.195 11.335 1.00 34.03 80 GLU B CA 1
ATOM 670 C C . GLU A 1 94 ? -19.756 -30.269 9.832 1.00 35.32 80 GLU B C 1
ATOM 671 O O . GLU A 1 94 ? -20.650 -31.007 9.349 1.00 34.82 80 GLU B O 1
ATOM 677 N N . SER A 1 95 ? -18.920 -29.561 9.101 1.00 36.42 81 SER B N 1
ATOM 678 C CA . SER A 1 95 ? -18.898 -29.622 7.598 1.00 38.92 81 SER B CA 1
ATOM 679 C C . SER A 1 95 ? -17.444 -29.715 7.165 1.00 42.92 81 SER B C 1
ATOM 680 O O . SER A 1 95 ? -16.770 -28.684 7.060 1.00 45.22 81 SER B O 1
ATOM 683 N N . PRO A 1 96 ? -16.940 -30.942 6.967 1.00 44.76 82 PRO B N 1
ATOM 684 C CA . PRO A 1 96 ? -15.514 -31.185 6.845 1.00 48.49 82 PRO B CA 1
ATOM 685 C C . PRO A 1 96 ? -14.846 -30.409 5.740 1.00 52.34 82 PRO B C 1
ATOM 686 O O . PRO A 1 96 ? -13.689 -30.065 5.875 1.00 53.22 82 PRO B O 1
ATOM 690 N N . ASN A 1 97 ? -15.567 -30.087 4.675 1.00 54.10 83 ASN B N 1
ATOM 691 C CA . ASN A 1 97 ? -14.975 -29.283 3.639 1.00 58.75 83 ASN B CA 1
ATOM 692 C C . ASN A 1 97 ? -15.510 -27.858 3.576 1.00 56.79 83 ASN B C 1
ATOM 693 O O . ASN A 1 97 ? -15.300 -27.148 2.592 1.00 58.74 83 ASN B O 1
ATOM 698 N N . PHE A 1 98 ? -16.181 -27.466 4.651 1.00 52.20 84 PHE B N 1
ATOM 699 C CA . PHE A 1 98 ? -16.649 -26.101 4.933 1.00 50.24 84 PHE B CA 1
ATOM 700 C C . PHE A 1 98 ? -17.636 -25.610 3.901 1.00 53.05 84 PHE B C 1
ATOM 701 O O . PHE A 1 98 ? -17.483 -24.542 3.322 1.00 54.27 84 PHE B O 1
ATOM 709 N N . THR A 1 99 ? -18.667 -26.415 3.671 1.00 51.60 85 THR B N 1
ATOM 710 C CA . THR A 1 99 ? -19.654 -26.106 2.643 1.00 53.57 85 THR B CA 1
ATOM 711 C C . THR A 1 99 ? -21.021 -25.653 3.121 1.00 51.90 85 THR B C 1
ATOM 712 O O . THR A 1 99 ? -21.704 -24.998 2.366 1.00 52.95 85 THR B O 1
ATOM 716 N N . LYS A 1 100 ? -21.409 -25.984 4.359 1.00 47.51 86 LYS B N 1
ATOM 717 C CA . LYS A 1 100 ? -22.751 -25.700 4.854 1.00 47.28 86 LYS B CA 1
ATOM 718 C C . LYS A 1 100 ? -22.932 -24.246 5.248 1.00 48.82 86 LYS B C 1
ATOM 719 O O . LYS A 1 100 ? -22.105 -23.674 5.920 1.00 49.12 86 LYS B O 1
ATOM 725 N N . LYS A 1 101 ? -24.029 -23.639 4.871 1.00 52.10 87 LYS B N 1
ATOM 726 C CA . LYS A 1 101 ? -24.221 -22.237 5.155 1.00 55.35 87 LYS B CA 1
ATOM 727 C C . LYS A 1 101 ? -24.056 -21.900 6.636 1.00 49.98 87 LYS B C 1
ATOM 728 O O . LYS A 1 101 ? -23.431 -20.855 6.971 1.00 50.13 87 LYS B O 1
ATOM 734 N N . SER A 1 102 ? -24.656 -22.698 7.506 1.00 44.43 88 SER B N 1
ATOM 735 C CA . SER A 1 102 ? -24.649 -22.355 8.932 1.00 44.10 88 SER B CA 1
ATOM 736 C C . SER A 1 102 ? -23.258 -22.252 9.529 1.00 42.33 88 SER B C 1
ATOM 737 O O . SER A 1 102 ? -22.986 -21.297 10.334 1.00 38.19 88 SER B O 1
ATOM 740 N N . ILE A 1 103 ? -22.385 -23.203 9.160 1.00 40.87 89 ILE B N 1
ATOM 741 C CA . ILE A 1 103 ? -21.012 -23.184 9.675 1.00 41.54 89 ILE B CA 1
ATOM 742 C C . ILE A 1 103 ? -20.186 -22.028 9.038 1.00 43.73 89 ILE B C 1
ATOM 743 O O . ILE A 1 103 ? -19.392 -21.400 9.718 1.00 39.96 89 ILE B O 1
ATOM 748 N N . LYS A 1 104 ? -20.451 -21.682 7.789 1.00 44.03 90 LYS B N 1
ATOM 749 C CA . LYS A 1 104 ? -19.811 -20.521 7.190 1.00 47.14 90 LYS B CA 1
ATOM 750 C C . LYS A 1 104 ? -20.258 -19.194 7.857 1.00 47.27 90 LYS B C 1
ATOM 751 O O . LYS A 1 104 ? -19.434 -18.306 8.119 1.00 47.75 90 LYS B O 1
ATOM 757 N N . GLU A 1 105 ? -21.540 -19.085 8.160 1.00 44.81 91 GLU B N 1
ATOM 758 C CA . GLU A 1 105 ? -22.078 -17.932 8.833 1.00 44.78 91 GLU B CA 1
ATOM 759 C C . GLU A 1 105 ? -21.503 -17.791 10.252 1.00 41.22 91 GLU B C 1
ATOM 760 O O . GLU A 1 105 ? -21.111 -16.669 10.685 1.00 40.17 91 GLU B O 1
ATOM 766 N N . ILE A 1 106 ? -21.454 -18.904 10.959 1.00 38.01 92 ILE B N 1
ATOM 767 C CA . ILE A 1 106 ? -20.917 -18.884 12.345 1.00 36.93 92 ILE B CA 1
ATOM 768 C C . ILE A 1 106 ? -19.453 -18.398 12.261 1.00 37.60 92 ILE B C 1
ATOM 769 O O . ILE A 1 106 ? -19.032 -17.525 13.003 1.00 37.04 92 ILE B O 1
ATOM 774 N N . ALA A 1 107 ? -18.714 -18.933 11.309 1.00 38.96 93 ALA B N 1
ATOM 775 C CA . ALA A 1 107 ? -17.355 -18.566 11.105 1.00 41.78 93 ALA B CA 1
ATOM 776 C C . ALA A 1 107 ? -17.194 -17.111 10.783 1.00 45.29 93 ALA B C 1
ATOM 777 O O . ALA A 1 107 ? -16.270 -16.480 11.313 1.00 44.35 93 ALA B O 1
ATOM 779 N N . SER A 1 108 ? -18.030 -16.557 9.893 1.00 47.84 94 SER B N 1
ATOM 780 C CA . SER A 1 108 ? -17.949 -15.093 9.652 1.00 50.30 94 SER B CA 1
ATOM 781 C C . SER A 1 108 ? -18.182 -14.279 10.916 1.00 46.39 94 SER B C 1
ATOM 782 O O . SER A 1 108 ? -17.519 -13.263 11.117 1.00 46.65 94 SER B O 1
ATOM 785 N N . SER A 1 109 ? -19.148 -14.665 11.733 1.00 42.20 95 SER B N 1
ATOM 786 C CA . SER A 1 109 ? -19.329 -14.025 13.045 1.00 40.76 95 SER B CA 1
ATOM 787 C C . SER A 1 109 ? -18.082 -14.053 13.916 1.00 38.85 95 SER B C 1
ATOM 788 O O . SER A 1 109 ? -17.732 -13.050 14.530 1.00 38.31 95 SER B O 1
ATOM 791 N N . ILE A 1 110 ? -17.449 -15.214 14.001 1.00 36.46 96 ILE B N 1
ATOM 792 C CA . ILE A 1 110 ? -16.253 -15.341 14.768 1.00 36.79 96 ILE B CA 1
ATOM 793 C C . ILE A 1 110 ? -15.106 -14.539 14.141 1.00 40.86 96 ILE B C 1
ATOM 794 O O . ILE A 1 110 ? -14.360 -13.885 14.871 1.00 42.06 96 ILE B O 1
ATOM 799 N N . SER A 1 111 ? -15.019 -14.508 12.807 1.00 43.53 97 SER B N 1
ATOM 800 C CA . SER A 1 111 ? -14.014 -13.730 12.059 1.00 46.38 97 SER B CA 1
ATOM 801 C C . SER A 1 111 ? -14.141 -12.243 12.399 1.00 49.54 97 SER B C 1
ATOM 802 O O . SER A 1 111 ? -13.167 -11.621 12.779 1.00 50.34 97 SER B O 1
ATOM 805 N N . ARG A 1 112 ? -15.357 -11.722 12.286 1.00 51.10 98 ARG B N 1
ATOM 806 C CA . ARG A 1 112 ? -15.723 -10.334 12.640 1.00 54.49 98 ARG B CA 1
ATOM 807 C C . ARG A 1 112 ? -15.405 -10.024 14.110 1.00 51.85 98 ARG B C 1
ATOM 808 O O . ARG A 1 112 ? -14.882 -8.961 14.397 1.00 50.49 98 ARG B O 1
ATOM 816 N N . LEU A 1 113 ? -15.691 -10.952 15.020 1.00 46.39 99 LEU B N 1
ATOM 817 C CA . LEU A 1 113 ? -15.408 -10.763 16.441 1.00 45.97 99 LEU B CA 1
ATOM 818 C C . LEU A 1 113 ? -13.893 -10.758 16.793 1.00 47.65 99 LEU B C 1
ATOM 819 O O . LEU A 1 113 ? -13.424 -9.942 17.568 1.00 45.80 99 LEU B O 1
ATOM 824 N N . THR A 1 114 ? -13.160 -11.721 16.250 1.00 48.23 100 THR B N 1
ATOM 825 C CA . THR A 1 114 ? -11.752 -11.974 16.575 1.00 48.31 100 THR B CA 1
ATOM 826 C C . THR A 1 114 ? -10.781 -11.286 15.642 1.00 50.04 100 THR B C 1
ATOM 827 O O . THR A 1 114 ? -9.604 -11.248 15.890 1.00 52.27 100 THR B O 1
ATOM 831 N N . GLY A 1 115 ? -11.229 -10.729 14.548 1.00 50.90 101 GLY B N 1
ATOM 832 C CA . GLY A 1 115 ? -10.269 -10.218 13.604 1.00 55.56 101 GLY B CA 1
ATOM 833 C C . GLY A 1 115 ? -9.404 -11.201 12.824 1.00 56.64 101 GLY B C 1
ATOM 834 O O . GLY A 1 115 ? -8.566 -10.795 12.038 1.00 59.33 101 GLY B O 1
ATOM 835 N N . VAL A 1 116 ? -9.597 -12.482 13.002 1.00 53.92 102 VAL B N 1
ATOM 836 C CA . VAL A 1 116 ? -9.056 -13.445 12.072 1.00 57.63 102 VAL B CA 1
ATOM 837 C C . VAL A 1 116 ? -9.780 -13.427 10.698 1.00 60.05 102 VAL B C 1
ATOM 838 O O . VAL A 1 116 ? -10.918 -13.878 10.616 1.00 59.85 102 VAL B O 1
ATOM 842 N N . ILE A 1 117 ? -9.130 -12.988 9.624 1.00 64.52 103 ILE B N 1
ATOM 843 C CA . ILE A 1 117 ? -9.788 -12.924 8.287 1.00 68.33 103 ILE B CA 1
ATOM 844 C C . ILE A 1 117 ? -9.443 -14.013 7.267 1.00 70.44 103 ILE B C 1
ATOM 845 O O . ILE A 1 117 ? -10.330 -14.405 6.502 1.00 72.35 103 ILE B O 1
ATOM 850 N N . ASP A 1 118 ? -8.207 -14.506 7.232 1.00 71.96 104 ASP B N 1
ATOM 851 C CA . ASP A 1 118 ? -7.863 -15.667 6.362 1.00 73.27 104 ASP B CA 1
ATOM 852 C C . ASP A 1 118 ? -8.084 -16.966 7.114 1.00 68.53 104 ASP B C 1
ATOM 853 O O . ASP A 1 118 ? -7.379 -17.226 8.082 1.00 66.24 104 ASP B O 1
ATOM 858 N N . TYR A 1 119 ? -9.063 -17.766 6.677 1.00 66.10 105 TYR B N 1
ATOM 859 C CA . TYR A 1 119 ? -9.260 -19.134 7.179 1.00 62.31 105 TYR B CA 1
ATOM 860 C C . TYR A 1 119 ? -9.844 -20.053 6.086 1.00 62.47 105 TYR B C 1
ATOM 861 O O . TYR A 1 119 ? -10.370 -19.575 5.081 1.00 65.18 105 TYR B O 1
ATOM 870 N N . LYS A 1 120 ? -9.705 -21.358 6.267 1.00 60.85 106 LYS B N 1
ATOM 871 C CA . LYS A 1 120 ? -10.243 -22.356 5.328 1.00 62.36 106 LYS B CA 1
ATOM 872 C C . LYS A 1 120 ? -11.413 -23.132 5.843 1.00 57.52 106 LYS B C 1
ATOM 873 O O . LYS A 1 120 ? -12.176 -23.679 5.068 1.00 55.51 106 LYS B O 1
ATOM 879 N N . GLY A 1 121 ? -11.562 -23.168 7.162 1.00 52.42 107 GLY B N 1
ATOM 880 C CA . GLY A 1 121 ? -12.620 -23.919 7.818 1.00 49.16 107 GLY B CA 1
ATOM 881 C C . GLY A 1 121 ? -12.936 -23.403 9.217 1.00 45.25 107 GLY B C 1
ATOM 882 O O . GLY A 1 121 ? -12.286 -22.510 9.702 1.00 44.43 107 GLY B O 1
ATOM 883 N N . TYR A 1 122 ? -13.954 -23.982 9.851 1.00 41.99 108 TYR B N 1
ATOM 884 C CA . TYR A 1 122 ? -14.300 -23.683 11.228 1.00 39.68 108 TYR B CA 1
ATOM 885 C C . TYR A 1 122 ? -15.008 -24.894 11.778 1.00 37.65 108 TYR B C 1
ATOM 886 O O . TYR A 1 122 ? -15.923 -25.429 11.128 1.00 37.30 108 TYR B O 1
ATOM 895 N N . ASN A 1 123 ? -14.646 -25.323 12.988 1.00 35.82 109 ASN B N 1
ATOM 896 C CA . ASN A 1 123 ? -15.322 -26.444 13.558 1.00 34.65 109 ASN B CA 1
ATOM 897 C C . ASN A 1 123 ? -15.543 -26.168 15.052 1.00 31.82 109 ASN B C 1
ATOM 898 O O . ASN A 1 123 ? -14.583 -25.982 15.778 1.00 34.06 109 ASN B O 1
ATOM 903 N N . LEU A 1 124 ? -16.784 -26.170 15.519 1.00 29.96 110 LEU B N 1
ATOM 904 C CA . LEU A 1 124 ? -17.104 -25.922 16.940 1.00 27.74 110 LEU B CA 1
ATOM 905 C C . LEU A 1 124 ? -16.596 -27.038 17.854 1.00 28.78 110 LEU B C 1
ATOM 906 O O . LEU A 1 124 ? -16.359 -26.849 19.027 1.00 29.54 110 LEU B O 1
ATOM 911 N N . ASN A 1 125 ? -16.368 -28.211 17.282 1.00 27.88 111 ASN B N 1
ATOM 912 C CA . ASN A 1 125 ? -15.904 -29.345 18.052 1.00 27.22 111 ASN B CA 1
ATOM 913 C C . ASN A 1 125 ? -14.463 -29.362 18.420 1.00 28.06 111 ASN B C 1
ATOM 914 O O . ASN A 1 125 ? -14.101 -30.238 19.157 1.00 28.83 111 ASN B O 1
ATOM 919 N N . ILE A 1 126 ? -13.611 -28.462 17.916 1.00 28.97 112 ILE B N 1
ATOM 920 C CA . ILE A 1 126 ? -12.196 -28.478 18.325 1.00 30.99 112 ILE B CA 1
ATOM 921 C C . ILE A 1 126 ? -11.921 -27.292 19.283 1.00 29.97 112 ILE B C 1
ATOM 922 O O . ILE A 1 126 ? -10.793 -26.922 19.558 1.00 31.35 112 ILE B O 1
ATOM 927 N N . ILE A 1 127 ? -12.960 -26.673 19.797 1.00 28.75 113 ILE B N 1
ATOM 928 C CA . ILE A 1 127 ? -12.822 -25.529 20.701 1.00 27.34 113 ILE B CA 1
ATOM 929 C C . ILE A 1 127 ? -12.888 -26.039 22.139 1.00 28.15 113 ILE B C 1
ATOM 930 O O . ILE A 1 127 ? -13.892 -26.620 22.600 1.00 25.60 113 ILE B O 1
ATOM 935 N N . ASP A 1 128 ? -11.837 -25.696 22.891 1.00 31.83 114 ASP B N 1
ATOM 936 C CA . ASP A 1 128 ? -11.805 -26.072 24.309 1.00 31.67 114 ASP B CA 1
ATOM 937 C C . ASP A 1 128 ? -13.018 -25.521 25.063 1.00 28.56 114 ASP B C 1
ATOM 938 O O . ASP A 1 128 ? -13.327 -24.332 24.952 1.00 26.28 114 ASP B O 1
ATOM 943 N N . GLY A 1 129 ? -13.733 -26.386 25.782 1.00 27.12 115 GLY B N 1
ATOM 944 C CA . GLY A 1 129 ? -14.828 -25.932 26.546 1.00 25.95 115 GLY B CA 1
ATOM 945 C C . GLY A 1 129 ? -16.166 -25.930 25.895 1.00 24.42 115 GLY B C 1
ATOM 946 O O . GLY A 1 129 ? -17.131 -25.735 26.580 1.00 23.89 115 GLY B O 1
ATOM 947 N N . VAL A 1 130 ? -16.227 -26.230 24.600 1.00 22.95 116 VAL B N 1
ATOM 948 C CA . VAL A 1 130 ? -17.489 -26.233 23.839 1.00 21.69 116 VAL B CA 1
ATOM 949 C C . VAL A 1 130 ? -17.891 -27.644 23.468 1.00 23.17 116 VAL B C 1
ATOM 950 O O . VAL A 1 130 ? -17.086 -28.430 22.971 1.00 24.09 116 VAL B O 1
ATOM 954 N N . ILE A 1 131 ? -19.146 -27.977 23.728 1.00 21.83 117 ILE B N 1
ATOM 955 C CA . ILE A 1 131 ? -19.760 -29.181 23.127 1.00 22.25 117 ILE B CA 1
ATOM 956 C C . ILE A 1 131 ? -20.861 -28.790 22.154 1.00 21.55 117 ILE B C 1
ATOM 957 O O . ILE A 1 131 ? -21.931 -28.357 22.582 1.00 21.91 117 ILE B O 1
ATOM 962 N N . PRO A 1 132 ? -20.623 -29.013 20.826 1.00 22.28 118 PRO B N 1
ATOM 963 C CA . PRO A 1 132 ? -21.671 -28.774 19.868 1.00 21.34 118 PRO B CA 1
ATOM 964 C C . PRO A 1 132 ? -22.681 -29.924 19.942 1.00 22.35 118 PRO B C 1
ATOM 965 O O . PRO A 1 132 ? -22.283 -31.086 20.205 1.00 22.83 118 PRO B O 1
ATOM 969 N N . TRP A 1 133 ? -23.939 -29.621 19.750 1.00 21.04 119 TRP B N 1
ATOM 970 C CA . TRP A 1 133 ? -24.999 -30.580 20.055 1.00 22.45 119 TRP B CA 1
ATOM 971 C C . TRP A 1 133 ? -26.141 -30.424 19.110 1.00 23.58 119 TRP B C 1
ATOM 972 O O . TRP A 1 133 ? -26.468 -29.307 18.726 1.00 23.69 119 TRP B O 1
ATOM 983 N N . ASN A 1 134 ? -26.774 -31.554 18.715 1.00 23.29 120 ASN B N 1
ATOM 984 C CA . ASN A 1 134 ? -27.975 -31.538 17.960 1.00 24.02 120 ASN B CA 1
ATOM 985 C C . ASN A 1 134 ? -29.049 -32.086 18.853 1.00 24.07 120 ASN B C 1
ATOM 986 O O . ASN A 1 134 ? -28.934 -33.229 19.330 1.00 25.36 120 ASN B O 1
ATOM 991 N N . TYR A 1 135 ? -30.097 -31.325 19.081 1.00 20.94 121 TYR B N 1
ATOM 992 C CA . TYR A 1 135 ? -31.143 -31.746 20.032 1.00 22.24 121 TYR B CA 1
ATOM 993 C C . TYR A 1 135 ? -31.753 -33.105 19.651 1.00 25.06 121 TYR B C 1
ATOM 994 O O . TYR A 1 135 ? -31.775 -34.044 20.467 1.00 23.75 121 TYR B O 1
ATOM 1003 N N . TYR A 1 136 ? -32.223 -33.176 18.416 1.00 24.58 122 TYR B N 1
ATOM 1004 C CA . TYR A 1 136 ? -32.614 -34.478 17.751 1.00 25.96 122 TYR B CA 1
ATOM 1005 C C . TYR A 1 136 ? -31.405 -35.049 17.019 1.00 27.15 122 TYR B C 1
ATOM 1006 O O . TYR A 1 136 ? -30.656 -34.283 16.428 1.00 25.06 122 TYR B O 1
ATOM 1015 N N . LEU A 1 137 ? -31.203 -36.372 17.107 1.00 24.80 123 LEU B N 1
ATOM 1016 C CA . LEU A 1 137 ? -29.971 -36.956 16.622 1.00 24.79 123 LEU B CA 1
ATOM 1017 C C . LEU A 1 137 ? -30.016 -37.454 15.175 1.00 25.07 123 LEU B C 1
ATOM 1018 O O . LEU A 1 137 ? -28.973 -37.802 14.625 1.00 25.79 123 LEU B O 1
ATOM 1023 N N . SER A 1 138 ? -31.160 -37.357 14.519 1.00 26.12 124 SER B N 1
ATOM 1024 C CA . SER A 1 138 ? -31.232 -37.639 13.123 1.00 27.37 124 SER B CA 1
ATOM 1025 C C . SER A 1 138 ? -32.394 -36.891 12.560 1.00 29.57 124 SER B C 1
ATOM 1026 O O . SER A 1 138 ? -33.298 -36.488 13.279 1.00 28.01 124 SER B O 1
ATOM 1029 N N . CYS A 1 139 ? -32.365 -36.791 11.244 1.00 32.13 125 CYS B N 1
ATOM 1030 C CA . CYS A 1 139 ? -33.565 -36.548 10.459 1.00 35.16 125 CYS B CA 1
ATOM 1031 C C . CYS A 1 139 ? -33.587 -37.447 9.228 1.00 38.04 125 CYS B C 1
ATOM 1032 O O . CYS A 1 139 ? -32.576 -37.965 8.798 1.00 35.39 125 CYS B O 1
ATOM 1035 N N . LYS A 1 140 ? -34.755 -37.587 8.623 1.00 38.83 126 LYS B N 1
ATOM 1036 C CA . LYS A 1 140 ? -34.866 -38.296 7.377 1.00 42.18 126 LYS B CA 1
ATOM 1037 C C . LYS A 1 140 ? -34.157 -37.375 6.379 1.00 43.01 126 LYS B C 1
ATOM 1038 O O . LYS A 1 140 ? -34.255 -36.140 6.471 1.00 41.68 126 LYS B O 1
ATOM 1044 N N . LEU A 1 141 ? -33.453 -37.966 5.415 1.00 44.64 127 LEU B N 1
ATOM 1045 C CA . LEU A 1 141 ? -32.647 -37.133 4.497 1.00 48.07 127 LEU B CA 1
ATOM 1046 C C . LEU A 1 141 ? -33.479 -36.051 3.864 1.00 50.44 127 LEU B C 1
ATOM 1047 O O . LEU A 1 141 ? -34.537 -36.339 3.369 1.00 48.80 127 LEU B O 1
ATOM 1052 N N . GLY A 1 142 ? -33.027 -34.816 3.933 1.00 50.17 128 GLY B N 1
ATOM 1053 C CA . GLY A 1 142 ? -33.676 -33.771 3.224 1.00 55.30 128 GLY B CA 1
ATOM 1054 C C . GLY A 1 142 ? -34.766 -33.072 3.989 1.00 56.78 128 GLY B C 1
ATOM 1055 O O . GLY A 1 142 ? -35.293 -32.113 3.466 1.00 58.19 128 GLY B O 1
ATOM 1056 N N . GLU A 1 143 ? -35.097 -33.493 5.207 1.00 51.23 129 GLU B N 1
ATOM 1057 C CA . GLU A 1 143 ? -36.293 -33.011 5.893 1.00 52.03 129 GLU B CA 1
ATOM 1058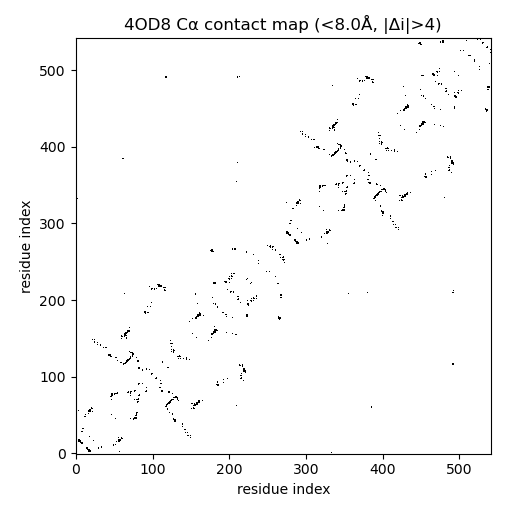 C C . GLU A 1 143 ? -36.063 -32.688 7.339 1.00 49.13 129 GLU B C 1
ATOM 1059 O O . GLU A 1 143 ? -36.151 -33.589 8.194 1.00 45.92 129 GLU B O 1
ATOM 1065 N N . THR A 1 144 ? -35.754 -31.428 7.649 1.00 48.97 130 THR B N 1
ATOM 1066 C CA . THR A 1 144 ? -35.561 -31.008 9.040 1.00 46.79 130 THR B CA 1
ATOM 1067 C C . THR A 1 144 ? -36.752 -31.344 9.894 1.00 43.23 130 THR B C 1
ATOM 1068 O O . THR A 1 144 ? -37.898 -31.217 9.477 1.00 41.73 130 THR B O 1
ATOM 1072 N N . LYS A 1 145 ? -36.444 -31.778 11.092 1.00 39.10 131 LYS B N 1
ATOM 1073 C CA . LYS A 1 145 ? -37.372 -32.112 12.145 1.00 40.35 131 LYS B CA 1
ATOM 1074 C C . LYS A 1 145 ? -38.246 -33.291 11.960 1.00 39.19 131 LYS B C 1
ATOM 1075 O O . LYS A 1 145 ? -39.052 -33.547 12.812 1.00 40.25 131 LYS B O 1
ATOM 1081 N N . SER A 1 146 ? -37.998 -34.070 10.941 1.00 38.88 132 SER B N 1
ATOM 1082 C CA . SER A 1 146 ? -38.823 -35.175 10.620 1.00 40.61 132 SER B CA 1
ATOM 1083 C C . SER A 1 146 ? -38.716 -36.343 11.661 1.00 38.65 132 SER B C 1
ATOM 1084 O O . SER A 1 146 ? -39.586 -37.200 11.741 1.00 38.71 132 SER B O 1
ATOM 1087 N N . HIS A 1 147 ? -37.651 -36.389 12.422 1.00 35.64 133 HIS B N 1
ATOM 1088 C CA . HIS A 1 147 ? -37.524 -37.432 13.464 1.00 34.58 133 HIS B CA 1
ATOM 1089 C C . HIS A 1 147 ? -37.734 -36.940 14.885 1.00 33.18 133 HIS B C 1
ATOM 1090 O O . HIS A 1 147 ? -37.454 -37.668 15.846 1.00 31.38 133 HIS B O 1
ATOM 1097 N N . ALA A 1 148 ? -38.322 -35.731 15.025 1.00 35.04 134 ALA B N 1
ATOM 1098 C CA . ALA A 1 148 ? -38.618 -35.152 16.369 1.00 33.56 134 ALA B CA 1
ATOM 1099 C C . ALA A 1 148 ? -39.383 -36.127 17.317 1.00 32.82 134 ALA B C 1
ATOM 1100 O O . ALA A 1 148 ? -39.022 -36.308 18.526 1.00 30.93 134 ALA B O 1
ATOM 1102 N N . ILE A 1 149 ? -40.375 -36.738 16.741 1.00 34.32 135 ILE B N 1
ATOM 1103 C CA . ILE A 1 149 ? -41.311 -37.629 17.446 1.00 37.64 135 ILE B CA 1
ATOM 1104 C C . ILE A 1 149 ? -40.569 -38.841 18.014 1.00 36.05 135 ILE B C 1
ATOM 1105 O O . ILE A 1 149 ? -40.948 -39.399 19.035 1.00 35.83 135 ILE B O 1
ATOM 1110 N N . TYR A 1 150 ? -39.503 -39.244 17.341 1.00 33.70 136 TYR B N 1
ATOM 1111 C CA . TYR A 1 150 ? -38.822 -40.463 17.746 1.00 32.42 136 TYR B CA 1
ATOM 1112 C C . TYR A 1 150 ? -37.793 -40.145 18.797 1.00 31.53 136 TYR B C 1
ATOM 1113 O O . TYR A 1 150 ? -37.595 -40.958 19.712 1.00 32.16 136 TYR B O 1
ATOM 1122 N N . TRP A 1 151 ? -37.122 -38.994 18.662 1.00 28.77 137 TRP B N 1
ATOM 1123 C CA . TRP A 1 151 ? -36.024 -38.638 19.518 1.00 27.34 137 TRP B CA 1
ATOM 1124 C C . TRP A 1 151 ? -36.468 -38.005 20.856 1.00 27.74 137 TRP B C 1
ATOM 1125 O O . TRP A 1 151 ? -35.701 -38.059 21.798 1.00 28.62 137 TRP B O 1
ATOM 1136 N N . ASP A 1 152 ? -37.717 -37.559 20.945 1.00 31.02 138 ASP B N 1
ATOM 1137 C CA . ASP A 1 152 ? -38.226 -36.724 22.060 1.00 35.35 138 ASP B CA 1
ATOM 1138 C C . ASP A 1 152 ? -37.706 -37.084 23.465 1.00 32.06 138 ASP B C 1
ATOM 1139 O O . ASP A 1 152 ? -37.031 -36.270 24.103 1.00 30.33 138 ASP B O 1
ATOM 1144 N N . LYS A 1 153 ? -37.925 -38.327 23.922 1.00 33.22 139 LYS B N 1
ATOM 1145 C CA . LYS A 1 153 ? -37.469 -38.695 25.278 1.00 32.06 139 LYS B CA 1
ATOM 1146 C C . LYS A 1 153 ? -35.948 -38.750 25.413 1.00 29.39 139 LYS B C 1
ATOM 1147 O O . LYS A 1 153 ? -35.363 -38.311 26.425 1.00 28.99 139 LYS B O 1
ATOM 1153 N N . ILE A 1 154 ? -35.283 -39.306 24.412 1.00 26.58 140 ILE B N 1
ATOM 1154 C CA . ILE A 1 154 ? -33.852 -39.362 24.347 1.00 26.16 140 ILE B CA 1
ATOM 1155 C C . ILE A 1 154 ? -33.290 -37.969 24.374 1.00 24.98 140 ILE B C 1
ATOM 1156 O O . ILE A 1 154 ? -32.329 -37.710 25.082 1.00 23.16 140 ILE B O 1
ATOM 1161 N N . SER A 1 155 ? -33.910 -37.060 23.616 1.00 24.12 141 SER B N 1
ATOM 1162 C CA . SER A 1 155 ? -33.339 -35.695 23.473 1.00 23.17 141 SER B CA 1
ATOM 1163 C C . SER A 1 155 ? -33.349 -34.993 24.840 1.00 22.36 141 SER B C 1
ATOM 1164 O O . SER A 1 155 ? -32.358 -34.316 25.208 1.00 22.21 141 SER B O 1
ATOM 1167 N N . LYS A 1 156 ? -34.427 -35.169 25.557 1.00 23.73 142 LYS B N 1
ATOM 1168 C CA . LYS A 1 156 ? -34.533 -34.564 26.883 1.00 27.16 142 LYS B CA 1
ATOM 1169 C C . LYS A 1 156 ? -33.515 -35.186 27.853 1.00 26.35 142 LYS B C 1
ATOM 1170 O O . LYS A 1 156 ? -32.800 -34.483 28.606 1.00 24.82 142 LYS B O 1
ATOM 1176 N N . LEU A 1 157 ? -33.410 -36.533 27.816 1.00 25.16 143 LEU B N 1
ATOM 1177 C CA . LEU A 1 157 ? -32.415 -37.231 28.594 1.00 25.12 143 LEU B CA 1
ATOM 1178 C C . LEU A 1 157 ? -31.015 -36.716 28.435 1.00 24.01 143 LEU B C 1
ATOM 1179 O O . LEU A 1 157 ? -30.275 -36.492 29.434 1.00 24.37 143 LEU B O 1
ATOM 1184 N N . LEU A 1 158 ? -30.584 -36.618 27.186 1.00 21.84 144 LEU B N 1
ATOM 1185 C CA . LEU A 1 158 ? -29.225 -36.276 26.909 1.00 22.13 144 LEU B CA 1
ATOM 1186 C C . LEU A 1 158 ? -28.946 -34.790 27.145 1.00 20.15 144 LEU B C 1
ATOM 1187 O O . LEU A 1 158 ? -27.866 -34.455 27.665 1.00 20.90 144 LEU B O 1
ATOM 1192 N N . LEU A 1 159 ? -29.865 -33.916 26.732 1.00 20.20 145 LEU B N 1
ATOM 1193 C CA . LEU A 1 159 ? -29.610 -32.482 26.984 1.00 20.05 145 LEU B CA 1
ATOM 1194 C C . LEU A 1 159 ? -29.626 -32.133 28.489 1.00 21.35 145 LEU B C 1
ATOM 1195 O O . LEU A 1 159 ? -28.814 -31.330 28.929 1.00 22.16 145 LEU B O 1
ATOM 1200 N N . GLN A 1 160 ? -30.473 -32.780 29.259 1.00 22.11 146 GLN B N 1
ATOM 1201 C CA . GLN A 1 160 ? -30.463 -32.572 30.672 1.00 25.26 146 GLN B CA 1
ATOM 1202 C C . GLN A 1 160 ? -29.144 -33.004 31.275 1.00 25.37 146 GLN B C 1
ATOM 1203 O O . GLN A 1 160 ? -28.685 -32.390 32.228 1.00 25.19 146 GLN B O 1
ATOM 1209 N N . HIS A 1 161 ? -28.576 -34.094 30.764 1.00 21.32 147 HIS B N 1
ATOM 1210 C CA . HIS A 1 161 ? -27.268 -34.541 31.224 1.00 21.63 147 HIS B CA 1
ATOM 1211 C C . HIS A 1 161 ? -26.159 -33.548 30.930 1.00 21.71 147 HIS B C 1
ATOM 1212 O O . HIS A 1 161 ? -25.353 -33.223 31.792 1.00 23.47 147 HIS B O 1
ATOM 1219 N N . ILE A 1 162 ? -26.138 -33.021 29.732 1.00 19.76 148 ILE B N 1
ATOM 1220 C CA . ILE A 1 162 ? -25.200 -32.026 29.290 1.00 20.60 148 ILE B CA 1
ATOM 1221 C C . ILE A 1 162 ? -25.305 -30.790 30.179 1.00 20.55 148 ILE B C 1
ATOM 1222 O O . ILE A 1 162 ? -24.251 -30.230 30.567 1.00 21.98 148 ILE B O 1
ATOM 1227 N N . THR A 1 163 ? -26.514 -30.389 30.459 1.00 20.04 149 THR B N 1
ATOM 1228 C CA . THR A 1 163 ? -26.704 -29.144 31.191 1.00 20.68 149 THR B CA 1
ATOM 1229 C C . THR A 1 163 ? -26.401 -29.288 32.701 1.00 23.66 149 THR B C 1
ATOM 1230 O O . THR A 1 163 ? -26.393 -28.298 33.411 1.00 26.07 149 THR B O 1
ATOM 1234 N N . LYS A 1 164 ? -26.111 -30.498 33.189 1.00 24.00 150 LYS B N 1
ATOM 1235 C CA . LYS A 1 164 ? -25.579 -30.698 34.534 1.00 28.24 150 LYS B CA 1
ATOM 1236 C C . LYS A 1 164 ? -24.123 -30.278 34.579 1.00 28.38 150 LYS B C 1
ATOM 1237 O O . LYS A 1 164 ? -23.597 -30.001 35.653 1.00 27.74 150 LYS B O 1
ATOM 1243 N N . HIS A 1 165 ? -23.494 -30.227 33.443 1.00 22.59 151 HIS B N 1
ATOM 1244 C CA . HIS A 1 165 ? -22.046 -29.974 33.311 1.00 24.52 151 HIS B CA 1
ATOM 1245 C C . HIS A 1 165 ? -21.715 -28.543 32.806 1.00 25.94 151 HIS B C 1
ATOM 1246 O O . HIS A 1 165 ? -20.801 -27.913 33.321 1.00 25.93 151 HIS B O 1
ATOM 1253 N N . VAL A 1 166 ? -22.446 -28.043 31.819 1.00 22.86 152 VAL B N 1
ATOM 1254 C CA . VAL A 1 166 ? -22.047 -26.767 31.203 1.00 21.79 152 VAL B CA 1
ATOM 1255 C C . VAL A 1 166 ? -22.647 -25.626 32.041 1.00 21.18 152 VAL B C 1
ATOM 1256 O O . VAL A 1 166 ? -23.663 -25.779 32.716 1.00 22.06 152 VAL B O 1
ATOM 1260 N N . SER A 1 167 ? -21.965 -24.487 32.002 1.00 22.35 153 SER B N 1
ATOM 1261 C CA . SER A 1 167 ? -22.429 -23.254 32.620 1.00 20.53 153 SER B CA 1
ATOM 1262 C C . SER A 1 167 ? -23.477 -22.621 31.731 1.00 20.03 153 SER B C 1
ATOM 1263 O O . SER A 1 167 ? -24.435 -21.979 32.236 1.00 20.59 153 SER B O 1
ATOM 1266 N N . VAL A 1 168 ? -23.298 -22.670 30.405 1.00 19.01 154 VAL B N 1
ATOM 1267 C CA . VAL A 1 168 ? -24.189 -21.943 29.475 1.00 18.64 154 VAL B CA 1
ATOM 1268 C C . VAL A 1 168 ? -24.642 -22.874 28.340 1.00 18.21 154 VAL B C 1
ATOM 1269 O O . VAL A 1 168 ? -23.816 -23.546 27.748 1.00 20.06 154 VAL B O 1
ATOM 1273 N N . LEU A 1 169 ? -25.932 -22.850 28.024 1.00 19.05 155 LEU B N 1
ATOM 1274 C CA . LEU A 1 169 ? -26.521 -23.498 26.871 1.00 19.16 155 LEU B CA 1
ATOM 1275 C C . LEU A 1 169 ? -26.890 -22.404 25.899 1.00 19.90 155 LEU B C 1
ATOM 1276 O O . LEU A 1 169 ? -27.659 -21.519 26.297 1.00 21.03 155 LEU B O 1
ATOM 1281 N N . TYR A 1 170 ? -26.403 -22.487 24.668 1.00 19.08 156 TYR B N 1
ATOM 1282 C CA . TYR A 1 170 ? -26.720 -21.566 23.595 1.00 20.74 156 TYR B CA 1
ATOM 1283 C C . TYR A 1 170 ? -27.447 -22.376 22.558 1.00 21.54 156 TYR B C 1
ATOM 1284 O O . TYR A 1 170 ? -26.857 -23.265 21.998 1.00 21.66 156 TYR B O 1
ATOM 1293 N N . CYS A 1 171 ? -28.709 -22.008 22.271 1.00 20.97 157 CYS B N 1
ATOM 1294 C CA . CYS A 1 171 ? -29.524 -22.677 21.294 1.00 23.89 157 CYS B CA 1
ATOM 1295 C C . CYS A 1 171 ? -29.661 -21.750 20.100 1.00 24.10 157 CYS B C 1
ATOM 1296 O O . CYS A 1 171 ? -29.962 -20.568 20.272 1.00 25.13 157 CYS B O 1
ATOM 1299 N N . LEU A 1 172 ? -29.577 -22.323 18.897 1.00 26.33 158 LEU B N 1
ATOM 1300 C CA . LEU A 1 172 ? -29.761 -21.554 17.697 1.00 27.58 158 LEU B CA 1
ATOM 1301 C C . LEU A 1 172 ? -31.082 -21.894 17.043 1.00 27.86 158 LEU B C 1
ATOM 1302 O O . LEU A 1 172 ? -31.220 -22.994 16.502 1.00 30.60 158 LEU B O 1
ATOM 1307 N N . GLY A 1 173 ? -32.004 -20.944 17.017 1.00 28.62 159 GLY B N 1
ATOM 1308 C CA . GLY A 1 173 ? -33.304 -21.053 16.408 1.00 30.80 159 GLY B CA 1
ATOM 1309 C C . GLY A 1 173 ? -34.415 -20.587 17.340 1.00 31.58 159 GLY B C 1
ATOM 1310 O O . GLY A 1 173 ? -34.829 -21.336 18.245 1.00 29.63 159 GLY B O 1
ATOM 1311 N N . LYS A 1 174 ? -34.876 -19.350 17.142 1.00 33.26 160 LYS B N 1
ATOM 1312 C CA . LYS A 1 174 ? -35.877 -18.776 18.007 1.00 36.77 160 LYS B CA 1
ATOM 1313 C C . LYS A 1 174 ? -37.115 -19.597 18.033 1.00 37.81 160 LYS B C 1
ATOM 1314 O O . LYS A 1 174 ? -37.672 -19.845 19.097 1.00 38.90 160 LYS B O 1
ATOM 1320 N N . THR A 1 175 ? -37.585 -20.006 16.861 1.00 39.73 161 THR B N 1
ATOM 1321 C CA . THR A 1 175 ? -38.767 -20.799 16.807 1.00 40.43 161 THR B CA 1
ATOM 1322 C C . THR A 1 175 ? -38.534 -22.174 17.335 1.00 40.24 161 THR B C 1
ATOM 1323 O O . THR A 1 175 ? -39.295 -22.655 18.182 1.00 39.07 161 THR B O 1
ATOM 1327 N N . ASP A 1 176 ? -37.469 -22.816 16.850 1.00 37.42 162 ASP B N 1
ATOM 1328 C CA . ASP A 1 176 ? -37.188 -24.207 17.236 1.00 36.20 162 ASP B CA 1
ATOM 1329 C C . ASP A 1 176 ? -37.005 -24.369 18.783 1.00 34.32 162 ASP B C 1
ATOM 1330 O O . ASP A 1 176 ? -37.353 -25.381 19.338 1.00 34.73 162 ASP B O 1
ATOM 1335 N N . PHE A 1 177 ? -36.530 -23.365 19.479 1.00 31.33 163 PHE B N 1
ATOM 1336 C CA . PHE A 1 177 ? -36.226 -23.543 20.871 1.00 30.19 163 PHE B CA 1
ATOM 1337 C C . PHE A 1 177 ? -37.060 -22.627 21.763 1.00 30.80 163 PHE B C 1
ATOM 1338 O O . PHE A 1 177 ? -36.666 -22.347 22.904 1.00 28.56 163 PHE B O 1
ATOM 1346 N N . SER A 1 178 ? -38.194 -22.152 21.264 1.00 33.91 164 SER B N 1
ATOM 1347 C CA . SER A 1 178 ? -38.987 -21.234 22.054 1.00 35.34 164 SER B CA 1
ATOM 1348 C C . SER A 1 178 ? -39.481 -21.902 23.329 1.00 36.03 164 SER B C 1
ATOM 1349 O O . SER A 1 178 ? -39.641 -21.198 24.318 1.00 37.34 164 SER B O 1
ATOM 1352 N N . ASN A 1 179 ? -39.607 -23.224 23.349 1.00 33.63 165 ASN B N 1
ATOM 1353 C CA . ASN A 1 179 ? -40.054 -23.967 24.529 1.00 36.73 165 ASN B CA 1
ATOM 1354 C C . ASN A 1 179 ? -38.975 -24.778 25.256 1.00 32.01 165 ASN B C 1
ATOM 1355 O O . ASN A 1 179 ? -39.281 -25.757 25.917 1.00 33.03 165 ASN B O 1
ATOM 1360 N N . ILE A 1 180 ? -37.727 -24.432 25.069 1.00 29.14 166 ILE B N 1
ATOM 1361 C CA . ILE A 1 180 ? -36.645 -25.282 25.596 1.00 28.32 166 ILE B CA 1
ATOM 1362 C C . ILE A 1 180 ? -36.612 -25.425 27.119 1.00 28.91 166 ILE B C 1
ATOM 1363 O O . ILE A 1 180 ? -36.216 -26.460 27.616 1.00 30.08 166 ILE B O 1
ATOM 1368 N N . ARG A 1 181 ? -36.931 -24.392 27.859 1.00 28.68 167 ARG B N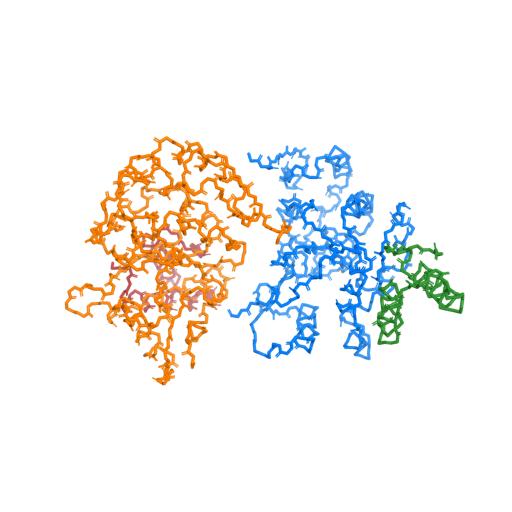 1
ATOM 1369 C CA . ARG A 1 181 ? -36.876 -24.458 29.354 1.00 31.25 167 ARG B CA 1
ATOM 1370 C C . ARG A 1 181 ? -37.771 -25.595 29.873 1.00 34.42 167 ARG B C 1
ATOM 1371 O O . ARG A 1 181 ? -37.376 -26.323 30.795 1.00 34.53 167 ARG B O 1
ATOM 1379 N N . ALA A 1 182 ? -38.925 -25.772 29.240 1.00 34.73 168 ALA B N 1
ATOM 1380 C CA . ALA A 1 182 ? -39.843 -26.862 29.591 1.00 37.66 168 ALA B CA 1
ATOM 1381 C C . ALA A 1 182 ? -39.254 -28.261 29.425 1.00 37.68 168 ALA B C 1
ATOM 1382 O O . ALA A 1 182 ? -39.667 -29.193 30.083 1.00 41.20 168 ALA B O 1
ATOM 1384 N N . LYS A 1 183 ? -38.314 -28.440 28.530 1.00 37.14 169 LYS B N 1
ATOM 1385 C CA . LYS A 1 183 ? -37.658 -29.725 28.323 1.00 37.94 169 LYS B CA 1
ATOM 1386 C C . LYS A 1 183 ? -36.554 -30.000 29.335 1.00 37.78 169 LYS B C 1
ATOM 1387 O O . LYS A 1 183 ? -36.021 -31.101 29.441 1.00 37.60 169 LYS B O 1
ATOM 1393 N N . LEU A 1 184 ? -36.167 -28.997 30.088 1.00 35.05 170 LEU B N 1
ATOM 1394 C CA . LEU A 1 184 ? -35.078 -29.168 31.044 1.00 36.71 170 LEU B CA 1
ATOM 1395 C C . LEU A 1 184 ? -35.590 -29.157 32.430 1.00 40.10 170 LEU B C 1
ATOM 1396 O O . LEU A 1 184 ? -36.563 -28.472 32.770 1.00 41.84 170 LEU B O 1
ATOM 1401 N N . GLU A 1 185 ? -34.895 -29.847 33.305 1.00 45.36 171 GLU B N 1
ATOM 1402 C CA . GLU A 1 185 ? -35.336 -29.845 34.715 1.00 54.47 171 GLU B CA 1
ATOM 1403 C C . GLU A 1 185 ? -34.719 -2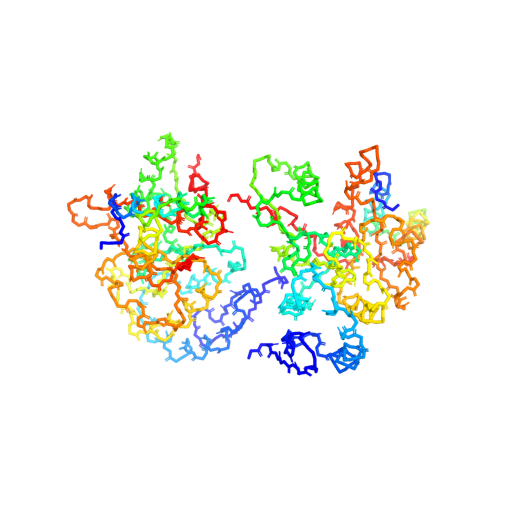8.731 35.495 1.00 47.67 171 GLU B C 1
ATOM 1404 O O . GLU A 1 185 ? -35.411 -27.849 35.960 1.00 59.25 171 GLU B O 1
ATOM 1410 N N . SER A 1 186 ? -33.437 -28.814 35.737 1.00 43.90 172 SER B N 1
ATOM 1411 C CA . SER A 1 186 ? -32.872 -27.841 36.557 1.00 46.06 172 SER B CA 1
ATOM 1412 C C . SER A 1 186 ? -32.480 -26.660 35.689 1.00 38.07 172 SER B C 1
ATOM 1413 O O . SER A 1 186 ? -32.069 -26.801 34.564 1.00 32.50 172 SER B O 1
ATOM 1416 N N . PRO A 1 187 ? -32.671 -25.477 36.220 1.00 35.34 173 PRO B N 1
ATOM 1417 C CA . PRO A 1 187 ? -32.288 -24.288 35.468 1.00 31.65 173 PRO B CA 1
ATOM 1418 C C . PRO A 1 187 ? -30.844 -24.296 35.115 1.00 30.36 173 PRO B C 1
ATOM 1419 O O . PRO A 1 187 ? -29.963 -24.887 35.846 1.00 27.94 173 PRO B O 1
ATOM 1423 N N . VAL A 1 188 ? -30.559 -23.748 33.928 1.00 25.18 174 VAL B N 1
ATOM 1424 C CA . VAL A 1 188 ? -29.187 -23.569 33.458 1.00 23.93 174 VAL B CA 1
ATOM 1425 C C . VAL A 1 188 ? -29.231 -22.269 32.621 1.00 22.41 174 VAL B C 1
ATOM 1426 O O . VAL A 1 188 ? -30.307 -21.924 32.074 1.00 21.87 174 VAL B O 1
ATOM 1430 N N . THR A 1 189 ? -28.162 -21.499 32.658 1.00 22.56 175 THR B N 1
ATOM 1431 C CA . THR A 1 189 ? -28.078 -20.265 31.856 1.00 22.35 175 THR B CA 1
ATOM 1432 C C . THR A 1 189 ? -28.371 -20.652 30.402 1.00 20.44 175 THR B C 1
ATOM 1433 O O . THR A 1 189 ? -27.670 -21.472 29.839 1.00 20.78 175 THR B O 1
ATOM 1437 N N . THR A 1 190 ? -29.430 -20.070 29.819 1.00 21.07 176 THR B N 1
ATOM 1438 C CA . THR A 1 190 ? -29.910 -20.468 28.488 1.00 21.60 176 THR B CA 1
ATOM 1439 C C . THR A 1 190 ? -30.094 -19.201 27.622 1.00 22.36 176 THR B C 1
ATOM 1440 O O . THR A 1 190 ? -30.776 -18.282 28.075 1.00 23.13 176 THR B O 1
ATOM 1444 N N . ILE A 1 191 ? -29.352 -19.147 26.527 1.00 22.73 177 ILE B N 1
ATOM 1445 C CA . ILE A 1 191 ? -29.469 -18.119 25.520 1.00 23.67 177 ILE B CA 1
ATOM 1446 C C . ILE A 1 191 ? -30.085 -18.725 24.276 1.00 23.71 177 ILE B C 1
ATOM 1447 O O . ILE A 1 191 ? -29.622 -19.759 23.754 1.00 23.84 177 ILE B O 1
ATOM 1452 N N . VAL A 1 192 ? -31.164 -18.171 23.798 1.00 24.65 178 VAL B N 1
ATOM 1453 C CA . VAL A 1 192 ? -31.707 -18.642 22.501 1.00 25.35 178 VAL B CA 1
ATOM 1454 C C . VAL A 1 192 ? -31.508 -17.521 21.493 1.00 28.33 178 VAL B C 1
ATOM 1455 O O . VAL A 1 192 ? -31.983 -16.387 21.753 1.00 27.87 178 VAL B O 1
ATOM 1459 N N . GLY A 1 193 ? -30.682 -17.765 20.472 1.00 25.23 179 GLY B N 1
ATOM 1460 C CA . GLY A 1 193 ? -30.486 -16.786 19.438 1.00 28.32 179 GLY B CA 1
ATOM 1461 C C . GLY A 1 193 ? -31.054 -17.239 18.103 1.00 28.85 179 GLY B C 1
ATOM 1462 O O . GLY A 1 193 ? -31.686 -18.306 17.991 1.00 28.43 179 GLY B O 1
ATOM 1463 N N . TYR A 1 194 ? -30.815 -16.409 17.094 1.00 31.50 180 TYR B N 1
ATOM 1464 C CA . TYR A 1 194 ? -31.306 -16.705 15.746 1.00 32.41 180 TYR B CA 1
ATOM 1465 C C . TYR A 1 194 ? -30.550 -17.823 15.189 1.00 33.38 180 TYR B C 1
ATOM 1466 O O . TYR A 1 194 ? -29.381 -18.049 15.515 1.00 32.43 180 TYR B O 1
ATOM 1475 N N . HIS A 1 195 ? -31.195 -18.582 14.318 1.00 36.15 181 HIS B N 1
ATOM 1476 C CA . HIS A 1 195 ? -30.506 -19.584 13.509 1.00 36.43 181 HIS B CA 1
ATOM 1477 C C . HIS A 1 195 ? -29.741 -18.850 12.389 1.00 36.11 181 HIS B C 1
ATOM 1478 O O . HIS A 1 195 ? -30.186 -17.821 11.907 1.00 37.56 181 HIS B O 1
ATOM 1485 N N . PRO A 1 196 ? -28.578 -19.369 11.996 1.00 37.08 182 PRO B N 1
ATOM 1486 C CA . PRO A 1 196 ? -27.806 -18.717 10.911 1.00 41.65 182 PRO B CA 1
ATOM 1487 C C . PRO A 1 196 ? -28.568 -18.438 9.627 1.00 43.75 182 PRO B C 1
ATOM 1488 O O . PRO A 1 196 ? -28.266 -17.483 8.921 1.00 49.33 182 PRO B O 1
ATOM 1492 N N . ALA A 1 197 ? -29.579 -19.253 9.326 1.00 44.42 183 ALA B N 1
ATOM 1493 C CA . ALA A 1 197 ? -30.492 -19.037 8.174 1.00 48.60 183 ALA B CA 1
ATOM 1494 C C . ALA A 1 197 ? -31.669 -18.098 8.426 1.00 50.09 183 ALA B C 1
ATOM 1495 O O . ALA A 1 197 ? -32.414 -17.849 7.526 1.00 51.21 183 ALA B O 1
ATOM 1497 N N . ALA A 1 198 ? -31.814 -17.520 9.617 1.00 47.40 184 ALA B N 1
ATOM 1498 C CA . ALA A 1 198 ? -32.877 -16.473 9.848 1.00 49.67 184 ALA B CA 1
ATOM 1499 C C . ALA A 1 198 ? -32.998 -15.398 8.804 1.00 52.66 184 ALA B C 1
ATOM 1500 O O . ALA A 1 198 ? -32.007 -14.858 8.341 1.00 53.22 184 ALA B O 1
ATOM 1502 N N . ARG A 1 199 ? -34.222 -14.959 8.562 1.00 58.64 185 ARG B N 1
ATOM 1503 C CA . ARG A 1 199 ? -34.505 -13.791 7.680 1.00 62.15 185 ARG B CA 1
ATOM 1504 C C . ARG A 1 199 ? -33.661 -12.547 7.990 1.00 62.21 185 ARG B C 1
ATOM 1505 O O . ARG A 1 199 ? -33.140 -12.392 9.088 1.00 57.51 185 ARG B O 1
ATOM 1513 N N . ASP A 1 200 ? -33.550 -11.641 7.022 1.00 67.85 186 ASP B N 1
ATOM 1514 C CA . ASP A 1 200 ? -32.971 -10.288 7.246 1.00 69.70 186 ASP B CA 1
ATOM 1515 C C . ASP A 1 200 ? -31.580 -10.225 7.905 1.00 65.46 186 ASP B C 1
ATOM 1516 O O . ASP A 1 200 ? -31.328 -9.300 8.681 1.00 63.09 186 ASP B O 1
ATOM 1521 N N . ARG A 1 201 ? -30.698 -11.188 7.629 1.00 63.04 187 ARG B N 1
ATOM 1522 C CA . ARG A 1 201 ? -29.341 -11.130 8.170 1.00 61.73 187 ARG B CA 1
ATOM 1523 C C . ARG A 1 201 ? -29.369 -10.984 9.714 1.00 58.08 187 ARG B C 1
ATOM 1524 O O . ARG A 1 201 ? -28.493 -10.356 10.318 1.00 59.06 187 ARG B O 1
ATOM 1532 N N . GLN A 1 202 ? -30.360 -11.553 10.379 1.00 55.64 188 GLN B N 1
ATOM 1533 C CA . GLN A 1 202 ? -30.452 -11.315 11.847 1.00 52.50 188 GLN B CA 1
ATOM 1534 C C . GLN A 1 202 ? -29.419 -12.020 12.632 1.00 47.01 188 GLN B C 1
ATOM 1535 O O . GLN A 1 202 ? -29.078 -11.562 13.737 1.00 45.80 188 GLN B O 1
ATOM 1541 N N . PHE A 1 203 ? -28.956 -13.171 12.134 1.00 42.11 189 PHE B N 1
ATOM 1542 C CA . PHE A 1 203 ? -27.866 -13.874 12.781 1.00 39.24 189 PHE B CA 1
ATOM 1543 C C . PHE A 1 203 ? -26.582 -13.062 12.751 1.00 42.15 189 PHE B C 1
ATOM 1544 O O . PHE A 1 203 ? -25.867 -13.018 13.706 1.00 42.63 189 PHE B O 1
ATOM 1552 N N . GLU A 1 204 ? -26.322 -12.381 11.660 1.00 46.65 190 GLU B N 1
ATOM 1553 C CA . GLU A 1 204 ? -25.188 -11.495 11.566 1.00 49.67 190 GLU B CA 1
ATOM 1554 C C . GLU A 1 204 ? -25.130 -10.435 12.714 1.00 47.24 190 GLU B C 1
ATOM 1555 O O . GLU A 1 204 ? -24.047 -10.057 13.123 1.00 47.80 190 GLU B O 1
ATOM 1561 N N . LYS A 1 205 ? -26.285 -9.961 13.178 1.00 44.81 191 LYS B N 1
ATOM 1562 C CA . LYS A 1 205 ? -26.380 -8.901 14.202 1.00 47.47 191 LYS B CA 1
ATOM 1563 C C . LYS A 1 205 ? -26.347 -9.428 15.644 1.00 43.52 191 LYS B C 1
ATOM 1564 O O . LYS A 1 205 ? -26.142 -8.689 16.571 1.00 40.62 191 LYS B O 1
ATOM 1570 N N . ASP A 1 206 ? -26.578 -10.725 15.774 1.00 41.47 192 ASP B N 1
ATOM 1571 C CA . ASP A 1 206 ? -26.684 -11.488 16.999 1.00 40.20 192 ASP B CA 1
ATOM 1572 C C . ASP A 1 206 ? -25.293 -11.413 17.648 1.00 38.09 192 ASP B C 1
ATOM 1573 O O . ASP A 1 206 ? -24.290 -11.600 16.980 1.00 40.45 192 ASP B O 1
ATOM 1578 N N . ARG A 1 207 ? -25.213 -11.223 18.949 1.00 31.61 193 ARG B N 1
ATOM 1579 C CA . ARG A 1 207 ? -23.918 -11.179 19.646 1.00 30.58 193 ARG B CA 1
ATOM 1580 C C . ARG A 1 207 ? -23.818 -12.316 20.657 1.00 27.77 193 ARG B C 1
ATOM 1581 O O . ARG A 1 207 ? -23.180 -12.206 21.690 1.00 25.99 193 ARG B O 1
ATOM 1589 N N . SER A 1 208 ? -24.328 -13.484 20.307 1.00 26.54 194 SER B N 1
ATOM 1590 C CA . SER A 1 208 ? -24.390 -14.598 21.226 1.00 25.95 194 SER B CA 1
ATOM 1591 C C . SER A 1 208 ? -23.075 -15.074 21.708 1.00 25.77 194 SER B C 1
ATOM 1592 O O . SER A 1 208 ? -22.935 -15.398 22.888 1.00 24.71 194 SER B O 1
ATOM 1595 N N . PHE A 1 209 ? -22.067 -15.066 20.834 1.00 25.77 195 PHE B N 1
ATOM 1596 C CA . PHE A 1 209 ? -20.758 -15.608 21.277 1.00 26.27 195 PHE B CA 1
ATOM 1597 C C . PHE A 1 209 ? -20.089 -14.732 22.332 1.00 26.74 195 PHE B C 1
ATOM 1598 O O . PHE A 1 209 ? -19.447 -15.269 23.287 1.00 27.34 195 PHE B O 1
ATOM 1606 N N . GLU A 1 210 ? -20.228 -13.428 22.174 1.00 26.98 196 GLU B N 1
ATOM 1607 C CA . GLU A 1 210 ? -19.766 -12.461 23.153 1.00 27.70 196 GLU B CA 1
ATOM 1608 C C . GLU A 1 210 ? -20.601 -12.554 24.454 1.00 26.63 196 GLU B C 1
ATOM 1609 O O . GLU A 1 210 ? -20.039 -12.487 25.528 1.00 26.07 196 GLU B O 1
ATOM 1615 N N . ILE A 1 211 ? -21.927 -12.670 24.340 1.00 25.01 197 ILE B N 1
ATOM 1616 C CA . ILE A 1 211 ? -22.834 -12.842 25.483 1.00 24.26 197 ILE B CA 1
ATOM 1617 C C . ILE A 1 211 ? -22.456 -14.064 26.316 1.00 23.13 197 ILE B C 1
ATOM 1618 O O . ILE A 1 211 ? -22.434 -14.013 27.523 1.00 21.83 197 ILE B O 1
ATOM 1623 N N . ILE A 1 212 ? -22.180 -15.172 25.672 1.00 21.35 198 ILE B N 1
ATOM 1624 C CA . ILE A 1 212 ? -21.774 -16.365 26.346 1.00 22.85 198 ILE B CA 1
ATOM 1625 C C . ILE A 1 212 ? -20.560 -16.100 27.131 1.00 21.26 198 ILE B C 1
ATOM 1626 O O . ILE A 1 212 ? -20.503 -16.478 28.271 1.00 21.05 198 ILE B O 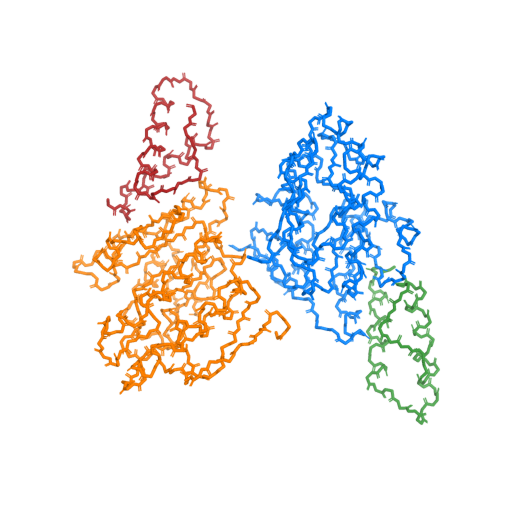1
ATOM 1631 N N . ASN A 1 213 ? -19.601 -15.355 26.607 1.00 21.87 199 ASN B N 1
ATOM 1632 C CA . ASN A 1 213 ? -18.406 -15.147 27.387 1.00 22.15 199 ASN B CA 1
ATOM 1633 C C . ASN A 1 213 ? -18.592 -14.292 28.632 1.00 22.42 199 ASN B C 1
ATOM 1634 O O . ASN A 1 213 ? -17.931 -14.512 29.645 1.00 23.77 199 ASN B O 1
ATOM 1639 N N . VAL A 1 214 ? -19.495 -13.312 28.557 1.00 21.62 200 VAL B N 1
ATOM 1640 C CA . VAL A 1 214 ? -19.780 -12.461 29.698 1.00 23.02 200 VAL B CA 1
ATOM 1641 C C . VAL A 1 214 ? -20.514 -13.278 30.751 1.00 21.87 200 VAL B C 1
ATOM 1642 O O . VAL A 1 214 ? -20.224 -13.124 31.954 1.00 22.94 200 VAL B O 1
ATOM 1646 N N . LEU A 1 215 ? -21.445 -14.123 30.302 1.00 21.07 201 LEU B N 1
ATOM 1647 C CA . LEU A 1 215 ? -22.187 -14.965 31.210 1.00 21.27 201 LEU B CA 1
ATOM 1648 C C . LEU A 1 215 ? -21.161 -15.933 31.934 1.00 22.45 201 LEU B C 1
ATOM 1649 O O . LEU A 1 215 ? -21.281 -16.115 33.159 1.00 23.29 201 LEU B O 1
ATOM 1654 N N . LEU A 1 216 ? -20.219 -16.467 31.174 1.00 22.85 202 LEU B N 1
ATOM 1655 C CA . LEU A 1 216 ? -19.177 -17.340 31.770 1.00 23.78 202 LEU B CA 1
ATOM 1656 C C . LEU A 1 216 ? -18.434 -16.548 32.858 1.00 25.19 202 LEU B C 1
ATOM 1657 O O . LEU A 1 216 ? -18.195 -17.107 33.987 1.00 26.70 202 LEU B O 1
ATOM 1662 N N . GLU A 1 217 ? -17.972 -15.334 32.540 1.00 24.60 203 GLU B N 1
ATOM 1663 C CA . GLU A 1 217 ? -17.348 -14.553 33.556 1.00 27.82 203 GLU B CA 1
ATOM 1664 C C . GLU A 1 217 ? -18.175 -14.300 34.796 1.00 28.35 203 GLU B C 1
ATOM 1665 O O . GLU A 1 217 ? -17.629 -14.266 35.923 1.00 27.25 203 GLU B O 1
ATOM 1671 N N . LEU A 1 218 ? -19.471 -13.972 34.601 1.00 26.10 204 LEU B N 1
ATOM 1672 C CA . LEU A 1 218 ? -20.382 -13.859 35.711 1.00 26.41 204 LEU B CA 1
ATOM 1673 C C . LEU A 1 218 ? -20.459 -15.110 36.571 1.00 26.76 204 LEU B C 1
ATOM 1674 O O . LEU A 1 218 ? -20.819 -15.020 37.753 1.00 29.96 204 LEU B O 1
ATOM 1679 N N . ASP A 1 219 ? -20.153 -16.238 35.976 1.00 25.48 205 ASP B N 1
ATOM 1680 C CA . ASP A 1 219 ? -20.148 -17.555 36.692 1.00 26.45 205 ASP B CA 1
ATOM 1681 C C . ASP A 1 219 ? -18.756 -17.986 37.130 1.00 27.60 205 ASP B C 1
ATOM 1682 O O . ASP A 1 219 ? -18.565 -19.181 37.342 1.00 28.45 205 ASP B O 1
ATOM 1687 N N . ASN A 1 220 ? -17.791 -17.077 37.169 1.00 29.08 206 ASN B N 1
ATOM 1688 C CA . ASN A 1 220 ? -16.350 -17.385 37.499 0.50 30.59 206 ASN B CA 1
ATOM 1689 C C . ASN A 1 220 ? -15.822 -18.530 36.627 1.00 33.78 206 ASN B C 1
ATOM 1690 O O . ASN A 1 220 ? -15.105 -19.410 37.132 1.00 33.93 206 ASN B O 1
ATOM 1695 N N . LYS A 1 221 ? -16.148 -18.546 35.307 1.00 27.14 207 LYS B N 1
ATOM 1696 C CA . LYS A 1 221 ? -15.660 -19.494 34.387 1.00 30.38 207 LYS B CA 1
ATOM 1697 C C . LYS A 1 221 ? -14.796 -18.757 33.360 1.00 30.89 207 LYS B C 1
ATOM 1698 O O . LYS A 1 221 ? -14.990 -17.545 33.131 1.00 28.71 207 LYS B O 1
ATOM 1704 N N . VAL A 1 222 ? -13.921 -19.514 32.717 1.00 28.35 208 VAL B N 1
ATOM 1705 C CA . VAL A 1 222 ? -13.011 -19.015 31.676 1.00 29.46 208 VAL B CA 1
ATOM 1706 C C . VAL A 1 222 ? -13.825 -18.850 30.406 1.00 26.56 208 VAL B C 1
ATOM 1707 O O . VAL A 1 222 ? -14.525 -19.779 29.972 1.00 26.25 208 VAL B O 1
ATOM 1711 N N . PRO A 1 223 ? -13.740 -17.689 29.778 1.00 28.29 209 PRO B N 1
ATOM 1712 C CA . PRO A 1 223 ? -14.507 -17.488 28.518 1.00 26.98 209 PRO B CA 1
ATOM 1713 C C . PRO A 1 223 ? -14.012 -18.445 27.396 1.00 26.74 209 PRO B C 1
ATOM 1714 O O . PRO A 1 223 ? -12.847 -18.933 27.441 1.00 27.78 209 PRO B O 1
ATOM 1718 N N . ILE A 1 224 ? -14.833 -18.649 26.374 1.00 24.81 210 ILE B N 1
ATOM 1719 C CA . ILE A 1 224 ? -14.463 -19.464 25.233 1.00 25.40 210 ILE B CA 1
ATOM 1720 C C . ILE A 1 224 ? -13.535 -18.680 24.308 1.00 28.75 210 ILE B C 1
ATOM 1721 O O . ILE A 1 224 ? -13.764 -17.526 24.017 1.00 31.64 210 ILE B O 1
ATOM 1726 N N . ASN A 1 225 ? -12.453 -19.324 23.889 1.00 28.47 211 ASN B N 1
ATOM 1727 C CA . ASN A 1 225 ? -11.534 -18.842 22.871 1.00 32.60 211 ASN B CA 1
ATOM 1728 C C . ASN A 1 225 ? -12.084 -19.243 21.495 1.00 31.99 211 ASN B C 1
ATOM 1729 O O . ASN A 1 225 ? -11.659 -20.236 20.928 1.00 32.95 211 ASN B O 1
ATOM 1734 N N . TRP A 1 226 ? -13.066 -18.473 20.995 1.00 31.56 212 TRP B N 1
ATOM 1735 C CA . TRP A 1 226 ? -13.773 -18.845 19.779 1.00 30.84 212 TRP B CA 1
ATOM 1736 C C . TRP A 1 226 ? -12.840 -19.008 18.558 1.00 33.83 212 TRP B C 1
ATOM 1737 O O . TRP A 1 226 ? -13.146 -19.803 17.679 1.00 32.11 212 TRP B O 1
ATOM 1748 N N . ALA A 1 227 ? -11.739 -18.242 18.508 1.00 36.02 213 ALA B N 1
ATOM 1749 C CA . ALA A 1 227 ? -10.764 -18.413 17.387 1.00 39.39 213 ALA B CA 1
ATOM 1750 C C . ALA A 1 227 ? -10.066 -19.750 17.302 1.00 40.55 213 ALA B C 1
ATOM 1751 O O . ALA A 1 227 ? -9.560 -20.107 16.232 1.00 42.17 213 ALA B O 1
ATOM 1753 N N . GLN A 1 228 ? -10.112 -20.565 18.353 1.00 38.45 214 GLN B N 1
ATOM 1754 C CA . GLN A 1 228 ? -9.615 -21.915 18.237 1.00 39.65 214 GLN B CA 1
ATOM 1755 C C . GLN A 1 228 ? -10.395 -22.731 17.228 1.00 38.87 214 GLN B C 1
ATOM 1756 O O . GLN A 1 228 ? -9.969 -23.829 16.863 1.00 37.76 214 GLN B O 1
ATOM 1762 N N . GLY A 1 229 ? -11.605 -22.331 16.863 1.00 34.93 215 GLY B N 1
ATOM 1763 C CA . GLY A 1 229 ? -12.380 -23.197 15.952 1.00 35.98 215 GLY B CA 1
ATOM 1764 C C . GLY A 1 229 ? -11.905 -23.122 14.514 1.00 38.52 215 GLY B C 1
ATOM 1765 O O . GLY A 1 229 ? -12.335 -23.967 13.672 1.00 38.74 215 GLY B O 1
ATOM 1766 N N . PHE A 1 230 ? -11.090 -22.113 14.201 1.00 39.53 216 PHE B N 1
ATOM 1767 C CA . PHE A 1 230 ? -10.661 -21.881 12.832 1.00 44.69 216 PHE B CA 1
ATOM 1768 C C . PHE A 1 230 ? -9.751 -23.004 12.376 1.00 47.25 216 PHE B C 1
ATOM 1769 O O . PHE A 1 230 ? -8.902 -23.443 13.143 1.00 47.82 216 PHE B O 1
ATOM 1777 N N . ILE A 1 231 ? -9.977 -23.487 11.163 1.00 49.04 217 ILE B N 1
ATOM 1778 C CA . ILE A 1 231 ? -9.056 -24.421 10.451 1.00 53.26 217 ILE B CA 1
ATOM 1779 C C . ILE A 1 231 ? -8.284 -23.678 9.361 1.00 56.65 217 ILE B C 1
ATOM 1780 O O . ILE A 1 231 ? -8.899 -22.973 8.559 1.00 57.56 217 ILE B O 1
ATOM 1785 N N . TYR A 1 232 ? -6.946 -23.800 9.324 1.00 59.83 218 TYR B N 1
ATOM 1786 C CA . TYR A 1 232 ? -6.124 -22.968 8.427 1.00 64.18 218 TYR B CA 1
ATOM 1787 C C . TYR A 1 232 ? -5.522 -23.727 7.245 1.00 67.34 218 TYR B C 1
ATOM 1788 O O . TYR A 1 232 ? -5.580 -24.956 7.198 1.00 66.06 218 TYR B O 1
ATOM 1798 N N . ALA B 2 2 ? -35.211 -10.505 24.412 1.00 68.09 0 ALA D N 1
ATOM 1799 C CA . ALA B 2 2 ? -34.357 -10.531 23.180 1.00 70.16 0 ALA D CA 1
ATOM 1800 C C . ALA B 2 2 ? -33.377 -11.691 23.346 1.00 62.59 0 ALA D C 1
ATOM 1801 O O . ALA B 2 2 ? -33.314 -12.608 22.520 1.00 69.74 0 ALA D O 1
ATOM 1803 N N . MET B 2 3 ? -32.663 -11.671 24.452 1.00 51.51 1 MET D N 1
ATOM 1804 C CA . MET B 2 3 ? -31.627 -12.644 24.729 1.00 48.72 1 MET D CA 1
ATOM 1805 C C . MET B 2 3 ? -30.305 -12.383 24.038 1.00 44.45 1 MET D C 1
ATOM 1806 O O . MET B 2 3 ? -29.361 -12.410 24.677 1.00 32.41 1 MET D O 1
ATOM 1811 N N . ALA B 2 4 ? -30.262 -12.287 22.699 1.00 49.78 2 ALA D N 1
ATOM 1812 C CA . ALA B 2 4 ? -28.934 -12.264 22.017 1.00 43.91 2 ALA D CA 1
ATOM 1813 C C . ALA B 2 4 ? -28.515 -10.940 21.300 1.00 39.70 2 ALA D C 1
ATOM 1814 O O . ALA B 2 4 ? -27.759 -10.977 20.348 1.00 40.68 2 ALA D O 1
ATOM 1816 N N . SER B 2 5 ? -28.975 -9.758 21.749 1.00 35.98 3 SER D N 1
ATOM 1817 C CA . SER B 2 5 ? -28.791 -8.556 20.967 1.00 35.63 3 SER D CA 1
ATOM 1818 C C . SER B 2 5 ? -27.583 -7.762 21.482 1.00 31.94 3 SER D C 1
ATOM 1819 O O . SER B 2 5 ? -27.090 -8.003 22.606 1.00 28.83 3 SER D O 1
ATOM 1822 N N . SER B 2 6 ? -27.184 -6.718 20.753 1.00 33.57 4 SER D N 1
ATOM 1823 C CA . SER B 2 6 ? -26.177 -5.781 21.330 1.00 33.49 4 SER D CA 1
ATOM 1824 C C . SER B 2 6 ? -26.639 -5.181 22.620 1.00 30.34 4 SER D C 1
ATOM 1825 O O . SER B 2 6 ? -25.824 -4.918 23.528 1.00 28.09 4 SER D O 1
ATOM 1828 N N . ALA B 2 7 ? -27.951 -4.923 22.718 1.00 31.43 5 ALA D N 1
ATOM 1829 C CA . ALA B 2 7 ? -28.481 -4.301 23.965 1.00 30.81 5 ALA D CA 1
ATOM 1830 C C . ALA B 2 7 ? -28.332 -5.235 25.206 1.00 28.63 5 ALA D C 1
ATOM 1831 O O . ALA B 2 7 ? -28.007 -4.822 26.313 1.00 25.96 5 ALA D O 1
ATOM 1833 N N . ASP B 2 8 ? -28.533 -6.553 24.999 1.00 25.15 6 ASP D N 1
ATOM 1834 C CA . ASP B 2 8 ? -28.381 -7.497 26.015 1.00 25.09 6 ASP D CA 1
ATOM 1835 C C . ASP B 2 8 ? -26.948 -7.577 26.463 1.00 22.04 6 ASP D C 1
ATOM 1836 O O . ASP B 2 8 ? -26.670 -7.697 27.648 1.00 24.23 6 ASP D O 1
ATOM 1841 N N . LEU B 2 9 ? -26.045 -7.570 25.513 1.00 24.01 7 LEU D N 1
ATOM 1842 C CA . LEU B 2 9 ? -24.594 -7.637 25.808 1.00 23.63 7 LEU D CA 1
ATOM 1843 C C . LEU B 2 9 ? -24.158 -6.431 26.641 1.00 23.45 7 LEU D C 1
ATOM 1844 O O . LEU B 2 9 ? -23.381 -6.592 27.590 1.00 25.16 7 LEU D O 1
ATOM 1849 N N . THR B 2 10 ? -24.618 -5.261 26.269 1.00 23.98 8 THR D N 1
ATOM 1850 C CA . THR B 2 10 ? -24.368 -3.995 27.065 1.00 25.40 8 THR D CA 1
ATOM 1851 C C . THR B 2 10 ? -24.798 -4.153 28.533 1.00 24.15 8 THR D C 1
ATOM 1852 O O . THR B 2 10 ? -24.037 -3.825 29.473 1.00 24.66 8 THR D O 1
ATOM 1856 N N . ASN B 2 11 ? -25.991 -4.672 28.751 1.00 23.45 9 ASN D N 1
ATOM 1857 C CA . ASN B 2 11 ? -26.485 -4.866 30.097 1.00 22.94 9 ASN D CA 1
ATOM 1858 C C . ASN B 2 11 ? -25.617 -5.900 30.869 1.00 23.29 9 ASN D C 1
ATOM 1859 O O . ASN B 2 11 ? -25.282 -5.681 32.011 1.00 22.08 9 ASN D O 1
ATOM 1864 N N . LEU B 2 12 ? -25.264 -7.026 30.229 1.00 21.36 10 LEU D N 1
ATOM 1865 C CA . LEU B 2 12 ? -24.465 -8.010 30.903 1.00 22.23 10 LEU D CA 1
ATOM 1866 C C . LEU B 2 12 ? -23.051 -7.492 31.230 1.00 21.64 10 LEU D C 1
ATOM 1867 O O . LEU B 2 12 ? -22.486 -7.735 32.343 1.00 20.74 10 LEU D O 1
ATOM 1872 N N . LYS B 2 13 ? -22.496 -6.720 30.309 1.00 20.51 11 LYS D N 1
ATOM 1873 C CA . LYS B 2 13 ? -21.165 -6.113 30.558 1.00 23.90 11 LYS D CA 1
ATOM 1874 C C . LYS B 2 13 ? -21.197 -5.091 31.734 1.00 24.65 11 LYS D C 1
ATOM 1875 O O . LYS B 2 13 ? -20.239 -5.087 32.575 1.00 24.16 11 LYS D O 1
ATOM 1881 N N . GLU B 2 14 ? -22.313 -4.412 31.859 1.00 22.73 12 GLU D N 1
ATOM 1882 C CA . GLU B 2 14 ? -22.466 -3.478 32.964 1.00 26.67 12 GLU D CA 1
ATOM 1883 C C . GLU B 2 14 ? -22.634 -4.232 34.296 1.00 26.81 12 GLU D C 1
ATOM 1884 O O . GLU B 2 14 ? -22.027 -3.856 35.333 1.00 26.35 12 GLU D O 1
ATOM 1890 N N . LEU B 2 15 ? -23.404 -5.335 34.252 1.00 23.72 13 LEU D N 1
ATOM 1891 C CA . LEU B 2 15 ? -23.617 -6.180 35.420 1.00 23.67 13 LEU D CA 1
ATOM 1892 C C . LEU B 2 15 ? -22.234 -6.710 35.883 1.00 24.23 13 LEU D C 1
ATOM 1893 O O . LEU B 2 15 ? -21.909 -6.720 37.080 1.00 24.25 13 LEU D O 1
ATOM 1898 N N . LEU B 2 16 ? -21.448 -7.210 34.943 1.00 24.54 14 LEU D N 1
ATOM 1899 C CA . LEU B 2 16 ? -20.164 -7.796 35.245 1.00 26.69 14 LEU D CA 1
ATOM 1900 C C . LEU B 2 16 ? -19.268 -6.705 35.898 1.00 29.45 14 LEU D C 1
ATOM 1901 O O . LEU B 2 16 ? -18.507 -6.935 36.868 1.00 29.08 14 LEU D O 1
ATOM 1906 N N . SER B 2 17 ? -19.313 -5.500 35.338 1.00 29.78 15 SER D N 1
ATOM 1907 C CA . SER B 2 17 ? -18.518 -4.428 35.877 1.00 32.10 15 SER D CA 1
ATOM 1908 C C . SER B 2 17 ? -18.902 -4.080 37.323 1.00 31.33 15 SER D C 1
ATOM 1909 O O . SER B 2 17 ? -18.031 -3.843 38.141 1.00 33.83 15 SER D O 1
ATOM 1912 N N . LEU B 2 18 ? -20.172 -4.059 37.633 1.00 28.49 16 LEU D N 1
ATOM 1913 C CA . LEU B 2 18 ? -20.628 -3.744 38.999 1.00 30.14 16 LEU D CA 1
ATOM 1914 C C . LEU B 2 18 ? -20.290 -4.877 39.962 1.00 30.76 16 LEU D C 1
ATOM 1915 O O . LEU B 2 18 ? -19.938 -4.690 41.118 1.00 31.17 16 LEU D O 1
ATOM 1920 N N . TYR B 2 19 ? -20.316 -6.083 39.402 1.00 28.75 17 TYR D N 1
ATOM 1921 C CA . TYR B 2 19 ? -19.964 -7.266 40.169 1.00 32.21 17 TYR D CA 1
ATOM 1922 C C . TYR B 2 19 ? -18.521 -7.295 40.557 1.00 34.17 17 TYR D C 1
ATOM 1923 O O . TYR B 2 19 ? -18.209 -7.606 41.722 1.00 36.68 17 TYR D O 1
ATOM 1932 N N . LYS B 2 20 ? -17.648 -6.917 39.642 1.00 33.94 18 LYS D N 1
ATOM 1933 C CA . LYS B 2 20 ? -16.250 -6.877 39.945 1.00 40.37 18 LYS D CA 1
ATOM 1934 C C . LYS B 2 20 ? -15.899 -5.814 40.988 1.00 44.07 18 LYS D C 1
ATOM 1935 O O . LYS B 2 20 ? -14.979 -6.016 41.778 1.00 44.36 18 LYS D O 1
ATOM 1941 N N . SER B 2 21 ? -16.593 -4.689 40.995 1.00 45.59 19 SER D N 1
ATOM 1942 C CA . SER B 2 21 ? -16.326 -3.690 42.049 1.00 52.56 19 SER D CA 1
ATOM 1943 C C . SER B 2 21 ? -16.973 -4.058 43.390 1.00 56.56 19 SER D C 1
ATOM 1944 O O . SER B 2 21 ? -16.303 -4.116 44.430 1.00 65.55 19 SER D O 1
ATOM 1947 N N . LEU B 2 22 ? -18.292 -4.171 43.357 1.00 55.95 20 LEU D N 1
ATOM 1948 C CA . LEU B 2 22 ? -19.145 -4.587 44.478 1.00 58.88 20 LEU D CA 1
ATOM 1949 C C . LEU B 2 22 ? -18.994 -3.674 45.702 1.00 67.46 20 LEU D C 1
ATOM 1950 O O . LEU B 2 22 ? -19.099 -4.126 46.861 1.00 73.27 20 LEU D O 1
ATOM 1955 N N . ARG B 2 23 ? -18.769 -2.385 45.435 1.00 66.60 21 ARG D N 1
ATOM 1956 C CA . ARG B 2 23 ? -18.308 -1.486 46.484 1.00 75.02 21 ARG D CA 1
ATOM 1957 C C . ARG B 2 23 ? -19.134 -0.217 46.394 1.00 69.64 21 ARG D C 1
ATOM 1958 O O . ARG B 2 23 ? -18.576 0.890 46.314 1.00 76.03 21 ARG D O 1
ATOM 1966 N N . PHE B 2 24 ? -20.451 -0.391 46.520 1.00 62.31 22 PHE D N 1
ATOM 1967 C CA . PHE B 2 24 ? -21.460 0.616 46.189 1.00 57.81 22 PHE D CA 1
ATOM 1968 C C . PHE B 2 24 ? -21.547 1.779 47.159 1.00 63.93 22 PHE D C 1
ATOM 1969 O O . PHE B 2 24 ? -21.692 1.620 48.366 1.00 63.40 22 PHE D O 1
ATOM 1977 N N . SER B 2 25 ? -21.419 2.968 46.616 1.00 66.04 23 SER D N 1
ATOM 1978 C CA . SER B 2 25 ? -21.305 4.120 47.460 1.00 70.08 23 SER D CA 1
ATOM 1979 C C . SER B 2 25 ? -22.557 4.987 47.350 1.00 66.57 23 SER D C 1
ATOM 1980 O O . SER B 2 25 ? -22.673 5.992 48.028 1.00 70.72 23 SER D O 1
ATOM 1983 N N . ASP B 2 26 ? -23.537 4.541 46.562 1.00 59.64 24 ASP D N 1
ATOM 1984 C CA . ASP B 2 26 ? -24.858 5.156 46.587 1.00 58.72 24 ASP D CA 1
ATOM 1985 C C . ASP B 2 26 ? -25.954 4.124 46.342 1.00 53.65 24 ASP D C 1
ATOM 1986 O O . ASP B 2 26 ? -25.665 2.973 45.839 1.00 49.85 24 ASP D O 1
ATOM 1991 N N . SER B 2 27 ? -27.194 4.546 46.624 1.00 54.06 25 SER D N 1
ATOM 1992 C CA . SER B 2 27 ? -28.371 3.694 46.425 1.00 53.76 25 SER D CA 1
ATOM 1993 C C . SER B 2 27 ? -28.591 3.360 44.964 1.00 49.73 25 SER D C 1
ATOM 1994 O O . SER B 2 27 ? -29.003 2.238 44.621 1.00 47.90 25 SER D O 1
ATOM 1997 N N . ALA B 2 28 ? -28.308 4.316 44.076 1.00 49.43 26 ALA D N 1
ATOM 1998 C CA . ALA B 2 28 ? -28.391 3.993 42.630 1.00 45.21 26 ALA D CA 1
ATOM 1999 C C . ALA B 2 28 ? -27.556 2.836 42.225 1.00 42.91 26 ALA D C 1
ATOM 2000 O O . ALA B 2 28 ? -28.062 2.005 41.466 1.00 42.05 26 ALA D O 1
ATOM 2002 N N . ALA B 2 29 ? -26.262 2.790 42.588 1.00 40.82 27 ALA D N 1
ATOM 2003 C CA . ALA B 2 29 ? -25.452 1.681 42.073 1.00 39.79 27 ALA D CA 1
ATOM 2004 C C . ALA B 2 29 ? -25.968 0.343 42.573 1.00 36.15 27 ALA D C 1
ATOM 2005 O O . ALA B 2 29 ? -26.063 -0.621 41.812 1.00 33.46 27 ALA D O 1
ATOM 2007 N N . ILE B 2 30 ? -26.343 0.275 43.853 1.00 39.31 28 ILE D N 1
ATOM 2008 C CA . ILE B 2 30 ? -26.720 -1.002 44.385 1.00 38.49 28 ILE D CA 1
ATOM 2009 C C . ILE B 2 30 ? -28.052 -1.451 43.769 1.00 37.32 28 ILE D C 1
ATOM 2010 O O . ILE B 2 30 ? -28.241 -2.659 43.528 1.00 34.57 28 ILE D O 1
ATOM 2015 N N . GLU B 2 31 ? -28.971 -0.517 43.536 1.00 37.37 29 GLU D N 1
ATOM 2016 C CA . GLU B 2 31 ? -30.269 -0.902 42.960 1.00 37.29 29 GLU D CA 1
ATOM 2017 C C . GLU B 2 31 ? -30.148 -1.207 41.498 1.00 33.53 29 GLU D C 1
ATOM 2018 O O . GLU B 2 31 ? -30.890 -2.070 40.974 1.00 32.19 29 GLU D O 1
ATOM 2024 N N . LYS B 2 32 ? -29.179 -0.584 40.851 1.00 31.94 30 LYS D N 1
ATOM 2025 C CA . LYS B 2 32 ? -28.829 -0.969 39.455 1.00 31.17 30 LYS D CA 1
ATOM 2026 C C . LYS B 2 32 ? -28.262 -2.374 39.380 1.00 29.45 30 LYS D C 1
ATOM 2027 O O . LYS B 2 32 ? -28.717 -3.174 38.533 1.00 27.88 30 LYS D O 1
ATOM 2033 N N . TYR B 2 33 ? -27.294 -2.700 40.239 1.00 28.54 31 TYR D N 1
ATOM 2034 C CA . TYR B 2 33 ? -26.812 -4.037 40.334 1.00 28.05 31 TYR D CA 1
ATOM 2035 C C . TYR B 2 33 ? -27.943 -5.043 40.539 1.00 28.59 31 TYR D C 1
ATOM 2036 O O . TYR B 2 33 ? -28.047 -6.056 39.794 1.00 26.06 31 TYR D O 1
ATOM 2045 N N . ASN B 2 34 ? -28.780 -4.793 41.533 1.00 32.01 32 ASN D N 1
ATOM 2046 C CA . ASN B 2 34 ? -29.794 -5.794 41.901 1.00 32.94 32 ASN D CA 1
ATOM 2047 C C . ASN B 2 34 ? -30.834 -5.965 40.826 1.00 31.81 32 ASN D C 1
ATOM 2048 O O . ASN B 2 34 ? -31.250 -7.075 40.534 1.00 29.22 32 ASN D O 1
ATOM 2053 N N . SER B 2 35 ? -31.232 -4.857 40.192 1.00 30.89 33 SER D N 1
ATOM 2054 C CA . SER B 2 35 ? -32.183 -4.911 39.086 1.00 31.37 33 SER D CA 1
ATOM 2055 C C . SER B 2 35 ? -31.609 -5.572 37.773 1.00 27.71 33 SER D C 1
ATOM 2056 O O . SER B 2 35 ? -32.357 -6.287 37.091 1.00 26.82 33 SER D O 1
ATOM 2059 N N . LEU B 2 36 ? -30.319 -5.397 37.465 1.00 24.83 34 LEU D N 1
ATOM 2060 C CA . LEU B 2 36 ? -29.667 -6.146 36.434 1.00 24.42 34 LEU D CA 1
ATOM 2061 C C . LEU B 2 36 ? -29.607 -7.657 36.722 1.00 24.09 34 LEU D C 1
ATOM 2062 O O . LEU B 2 36 ? -29.779 -8.465 35.819 1.00 24.87 34 LEU D O 1
ATOM 2067 N N . VAL B 2 37 ? -29.363 -8.041 37.970 1.00 24.77 35 VAL D N 1
ATOM 2068 C CA . VAL B 2 37 ? -29.348 -9.426 38.360 1.00 26.21 35 VAL D CA 1
ATOM 2069 C C . VAL B 2 37 ? -30.716 -9.978 38.069 1.00 26.43 35 VAL D C 1
ATOM 2070 O O . VAL B 2 37 ? -30.848 -11.060 37.471 1.00 24.87 35 VAL D O 1
ATOM 2074 N N . GLU B 2 38 ? -31.737 -9.243 38.450 1.00 28.91 36 GLU D N 1
ATOM 2075 C CA . GLU B 2 38 ? -33.110 -9.680 38.252 1.00 30.24 36 GLU D CA 1
ATOM 2076 C C . GLU B 2 38 ? -33.414 -9.912 36.765 1.00 30.19 36 GLU D C 1
ATOM 2077 O O . GLU B 2 38 ? -34.081 -10.943 36.400 1.00 29.08 36 GLU D O 1
ATOM 2083 N N . TRP B 2 39 ? -33.003 -8.933 35.931 1.00 26.70 37 TRP D N 1
ATOM 2084 C CA . TRP B 2 39 ? -33.262 -8.972 34.494 1.00 25.76 37 TRP D CA 1
ATOM 2085 C C . TRP B 2 39 ? -32.472 -10.175 33.931 1.00 24.03 37 TRP D C 1
ATOM 2086 O O . TRP B 2 39 ? -32.952 -10.881 33.050 1.00 24.94 37 TRP D O 1
ATOM 2097 N N . GLY B 2 40 ? -31.241 -10.330 34.342 1.00 23.20 38 GLY D N 1
ATOM 2098 C CA . GLY B 2 40 ? -30.422 -11.396 33.732 1.00 23.94 38 GLY D CA 1
ATOM 2099 C C . GLY B 2 40 ? -30.965 -12.736 34.100 1.00 24.78 38 GLY D C 1
ATOM 2100 O O . GLY B 2 40 ? -30.952 -13.649 33.251 1.00 21.40 38 GLY D O 1
ATOM 2101 N N . THR B 2 41 ? -31.401 -12.897 35.377 1.00 25.26 39 THR D N 1
ATOM 2102 C CA . THR B 2 41 ? -31.983 -14.131 35.803 1.00 27.38 39 THR D CA 1
ATOM 2103 C C . THR B 2 41 ? -33.264 -14.506 35.046 1.00 26.42 39 THR D C 1
ATOM 2104 O O . THR B 2 41 ? -33.465 -15.644 34.648 1.00 26.60 39 THR D O 1
ATOM 2108 N N . SER B 2 42 ? -34.152 -13.533 34.853 1.00 26.55 40 SER D N 1
ATOM 2109 C CA . SER B 2 42 ? -35.344 -13.719 34.120 1.00 29.20 40 SER D CA 1
ATOM 2110 C C . SER B 2 42 ? -35.026 -13.993 32.648 1.00 27.19 40 SER D C 1
ATOM 2111 O O . SER B 2 42 ? -35.650 -14.885 32.032 1.00 30.60 40 SER D O 1
ATOM 2114 N N . THR B 2 43 ? -34.079 -13.300 32.048 1.00 23.93 41 THR D N 1
ATOM 2115 C CA . THR B 2 43 ? -33.823 -13.418 30.616 1.00 23.55 41 THR D CA 1
ATOM 2116 C C . THR B 2 43 ? -33.144 -14.761 30.238 1.00 23.83 41 THR D C 1
ATOM 2117 O O . THR B 2 43 ? -33.485 -15.387 29.206 1.00 25.56 41 THR D O 1
ATOM 2121 N N . TYR B 2 44 ? -32.198 -15.149 31.091 1.00 23.85 42 TYR D N 1
ATOM 2122 C CA . TYR B 2 44 ? -31.327 -16.317 30.855 1.00 24.54 42 TYR D CA 1
ATOM 2123 C C . TYR B 2 44 ? -31.609 -17.474 31.756 1.00 23.52 42 TYR D C 1
ATOM 2124 O O . TYR B 2 44 ? -30.863 -18.476 31.734 1.00 23.29 42 TYR D O 1
ATOM 2133 N N . TRP B 2 45 ? -32.642 -17.369 32.552 1.00 24.41 43 TRP D N 1
ATOM 2134 C CA . TRP B 2 45 ? -33.080 -18.443 33.452 1.00 25.71 43 TRP D CA 1
ATOM 2135 C C . TRP B 2 45 ? -32.283 -18.563 34.729 1.00 24.87 43 TRP D C 1
ATOM 2136 O O . TRP B 2 45 ? -32.905 -18.629 35.824 1.00 26.74 43 TRP D O 1
ATOM 2147 N N . LYS B 2 46 ? -30.985 -18.520 34.623 1.00 23.22 44 LYS D N 1
ATOM 2148 C CA . LYS B 2 46 ? -30.069 -18.684 35.771 1.00 26.62 44 LYS D CA 1
ATOM 2149 C C . LYS B 2 46 ? -28.814 -17.927 35.384 1.00 26.13 44 LYS D C 1
ATOM 2150 O O . LYS B 2 46 ? -28.350 -17.986 34.209 1.00 24.75 44 LYS D O 1
ATOM 2156 N N . ILE B 2 47 ? -28.258 -17.151 36.298 1.00 23.12 45 ILE D N 1
ATOM 2157 C CA . ILE B 2 47 ? -26.949 -16.575 36.076 1.00 22.57 45 ILE D CA 1
ATOM 2158 C C . ILE B 2 47 ? -26.097 -16.735 37.307 1.00 23.21 45 ILE D C 1
ATOM 2159 O O . ILE B 2 47 ? -26.631 -17.096 38.344 1.00 25.07 45 ILE D O 1
ATOM 2164 N N . GLY B 2 48 ? -24.781 -16.451 37.233 1.00 21.70 46 GLY D N 1
ATOM 2165 C CA . GLY B 2 48 ? -23.889 -16.916 38.232 1.00 24.84 46 GLY D CA 1
ATOM 2166 C C . GLY B 2 48 ? -23.762 -15.958 39.455 1.00 26.23 46 GLY D C 1
ATOM 2167 O O . GLY B 2 48 ? -23.025 -16.235 40.385 1.00 28.16 46 GLY D O 1
ATOM 2168 N N . VAL B 2 49 ? -24.395 -14.812 39.335 1.00 25.25 47 VAL D N 1
ATOM 2169 C CA . VAL B 2 49 ? -24.350 -13.762 40.408 1.00 28.70 47 VAL D CA 1
ATOM 2170 C C . VAL B 2 49 ? -25.755 -13.614 41.032 1.00 29.41 47 VAL D C 1
ATOM 2171 O O . VAL B 2 49 ? -26.754 -13.857 40.393 1.00 30.59 47 VAL D O 1
ATOM 2175 N N . GLN B 2 50 ? -25.777 -13.118 42.277 1.00 31.67 48 GLN D N 1
ATOM 2176 C CA . GLN B 2 50 ? -26.940 -13.076 43.096 1.00 34.44 48 GLN D CA 1
ATOM 2177 C C . GLN B 2 50 ? -27.147 -11.590 43.523 1.00 34.51 48 GLN D C 1
ATOM 2178 O O . GLN B 2 50 ? -26.189 -10.830 43.546 1.00 32.78 48 GLN D O 1
ATOM 2184 N N . LYS B 2 51 ? -28.338 -11.292 43.951 1.00 34.13 49 LYS D N 1
ATOM 2185 C CA . LYS B 2 51 ? -28.592 -9.951 44.587 1.00 35.95 49 LYS D CA 1
ATOM 2186 C C . LYS B 2 51 ? -27.812 -9.787 45.838 1.00 38.56 49 LYS D C 1
ATOM 2187 O O . LYS B 2 51 ? -27.410 -10.746 46.486 1.00 38.49 49 LYS D O 1
ATOM 2193 N N . VAL B 2 52 ? -27.675 -8.548 46.266 1.00 41.50 50 VAL D N 1
ATOM 2194 C CA . VAL B 2 52 ? -26.816 -8.245 47.383 1.00 47.13 50 VAL D CA 1
ATOM 2195 C C . VAL B 2 52 ? -27.589 -7.310 48.356 1.00 51.37 50 VAL D C 1
ATOM 2196 O O . VAL B 2 52 ? -28.601 -6.716 47.911 1.00 48.76 50 VAL D O 1
ATOM 2201 N N . ASP C 1 13 ? -28.208 -43.489 40.750 1.00 81.61 -1 ASP A N 1
ATOM 2202 C CA . ASP C 1 13 ? -26.914 -42.930 40.285 1.00 77.05 -1 ASP A CA 1
ATOM 2203 C C . ASP C 1 13 ? -25.800 -43.917 40.720 1.00 68.44 -1 ASP A C 1
ATOM 2204 O O . ASP C 1 13 ? -26.076 -44.918 41.375 1.00 62.05 -1 ASP A O 1
ATOM 2209 N N . PRO C 1 14 ? -24.532 -43.656 40.344 1.00 64.34 0 PRO A N 1
ATOM 2210 C CA . PRO C 1 14 ? -23.456 -44.280 41.184 1.00 58.87 0 PRO A CA 1
ATOM 2211 C C . PRO C 1 14 ? -23.162 -43.507 42.513 1.00 57.71 0 PRO A C 1
ATOM 2212 O O . PRO C 1 14 ? -22.198 -43.876 43.192 1.00 55.89 0 PRO A O 1
ATOM 2216 N N . MET C 1 15 ? -23.971 -42.467 42.840 1.00 50.73 1 MET A N 1
ATOM 2217 C CA . MET C 1 15 ? -23.846 -41.580 44.044 1.00 46.66 1 MET A CA 1
ATOM 2218 C C . MET C 1 15 ? -24.648 -42.145 45.224 1.00 46.92 1 MET A C 1
ATOM 2219 O O . MET C 1 15 ? -25.663 -42.758 45.054 1.00 49.56 1 MET A O 1
ATOM 2224 N N . ASN C 1 16 ? -24.179 -41.922 46.428 1.00 40.35 2 ASN A N 1
ATOM 2225 C CA . ASN C 1 16 ? -24.749 -42.453 47.637 1.00 37.78 2 ASN A CA 1
ATOM 2226 C C . ASN C 1 16 ? -24.510 -41.354 48.642 1.00 33.94 2 ASN A C 1
ATOM 2227 O O . ASN C 1 16 ? -23.748 -40.473 48.329 1.00 29.01 2 ASN A O 1
ATOM 2232 N N . SER C 1 17 ? -25.084 -41.431 49.846 1.00 33.79 3 SER A N 1
ATOM 2233 C CA . SER C 1 17 ? -24.637 -40.540 50.905 1.00 33.74 3 SER A CA 1
ATOM 2234 C C . SER C 1 17 ? -24.716 -41.137 52.267 1.00 35.45 3 SER A C 1
ATOM 2235 O O . SER C 1 17 ? -25.438 -42.103 52.488 1.00 34.46 3 SER A O 1
ATOM 2238 N N . VAL C 1 18 ? -23.962 -40.543 53.183 1.00 33.97 4 VAL A N 1
ATOM 2239 C CA . VAL C 1 18 ? -23.905 -40.999 54.558 1.00 35.44 4 VAL A CA 1
ATOM 2240 C C . VAL C 1 18 ? -24.016 -39.743 55.384 1.00 33.23 4 VAL A C 1
ATOM 2241 O O . VAL C 1 18 ? -23.689 -38.663 54.900 1.00 29.94 4 VAL A O 1
ATOM 2245 N N . THR C 1 19 ? -24.571 -39.889 56.579 1.00 32.94 5 THR A N 1
ATOM 2246 C CA . THR C 1 19 ? -24.835 -38.759 57.427 1.00 33.17 5 THR A CA 1
ATOM 2247 C C . THR C 1 19 ? -23.775 -38.718 58.519 1.00 33.46 5 THR A C 1
ATOM 2248 O O . THR C 1 19 ? -23.453 -39.742 59.100 1.00 33.90 5 THR A O 1
ATOM 2252 N N . VAL C 1 20 ? -23.328 -37.509 58.844 1.00 33.13 6 VAL A N 1
ATOM 2253 C CA . VAL C 1 20 ? -22.414 -37.258 59.998 1.00 34.44 6 VAL A CA 1
ATOM 2254 C C . VAL C 1 20 ? -22.990 -36.248 60.932 1.00 35.23 6 VAL A C 1
ATOM 2255 O O . VAL C 1 20 ? -23.936 -35.547 60.571 1.00 33.85 6 VAL A O 1
ATOM 2259 N N . SER C 1 21 ? -22.435 -36.196 62.144 1.00 36.33 7 SER A N 1
ATOM 2260 C CA . SER C 1 21 ? -22.966 -35.398 63.210 1.00 38.66 7 SER A CA 1
ATOM 2261 C C . SER C 1 21 ? -22.498 -33.988 63.247 1.00 38.31 7 SER A C 1
ATOM 2262 O O . SER C 1 21 ? -22.934 -33.213 64.077 1.00 39.44 7 SER A O 1
ATOM 2265 N N . HIS C 1 22 ? -21.591 -33.659 62.360 1.00 35.82 8 HIS A N 1
ATOM 2266 C CA . HIS C 1 22 ? -21.129 -32.280 62.219 1.00 35.59 8 HIS A CA 1
ATOM 2267 C C . HIS C 1 22 ? -21.106 -31.826 60.822 1.00 32.71 8 HIS A C 1
ATOM 2268 O O . HIS C 1 22 ? -21.044 -32.643 59.892 1.00 30.78 8 HIS A O 1
ATOM 2275 N N . ALA C 1 23 ? -21.098 -30.512 60.620 1.00 32.51 9 ALA A N 1
ATOM 2276 C CA . ALA C 1 23 ? -20.975 -30.000 59.268 1.00 33.33 9 ALA A CA 1
ATOM 2277 C C . ALA C 1 23 ? -19.886 -30.748 58.541 1.00 34.39 9 ALA A C 1
ATOM 2278 O O . ALA C 1 23 ? -18.778 -30.929 59.103 1.00 34.51 9 ALA A O 1
ATOM 2280 N N . PRO C 1 24 ? -20.110 -31.135 57.255 1.00 33.14 10 PRO A N 1
ATOM 2281 C CA . PRO C 1 24 ? -21.182 -30.794 56.328 1.00 32.03 10 PRO A CA 1
ATOM 2282 C C . PRO C 1 24 ? -22.475 -31.637 56.475 1.00 31.85 10 PRO A C 1
ATOM 2283 O O . PRO C 1 24 ? -23.412 -31.437 55.674 1.00 30.23 10 PRO A O 1
ATOM 2287 N N . TYR C 1 25 ? -22.508 -32.513 57.471 1.00 30.48 11 TYR A N 1
ATOM 2288 C CA . TYR C 1 25 ? -23.660 -33.340 57.873 1.00 31.12 11 TYR A CA 1
ATOM 2289 C C . TYR C 1 25 ? -23.993 -34.443 56.822 1.00 30.39 11 TYR A C 1
ATOM 2290 O O . TYR C 1 25 ? -24.430 -35.466 57.191 1.00 30.76 11 TYR A O 1
ATOM 2299 N N . THR C 1 26 ? -23.768 -34.196 55.549 1.00 31.81 12 THR A N 1
ATOM 2300 C CA . THR C 1 26 ? -24.004 -35.185 54.508 1.00 32.03 12 THR A CA 1
ATOM 2301 C C . THR C 1 26 ? -22.742 -35.301 53.732 1.00 32.12 12 THR A C 1
ATOM 2302 O O . THR C 1 26 ? -22.159 -34.285 53.364 1.00 33.69 12 THR A O 1
ATOM 2306 N N . ILE C 1 27 ? -22.290 -36.533 53.485 1.00 30.97 13 ILE A N 1
ATOM 2307 C CA . ILE C 1 27 ? -21.162 -36.759 52.595 1.00 30.92 13 ILE A CA 1
ATOM 2308 C C . ILE C 1 27 ? -21.590 -37.636 51.421 1.00 29.74 13 ILE A C 1
ATOM 2309 O O . ILE C 1 27 ? -22.024 -38.794 51.625 1.00 30.25 13 ILE A O 1
ATOM 2314 N N . THR C 1 28 ? -21.540 -37.077 50.235 1.00 29.86 14 THR A N 1
ATOM 2315 C CA . THR C 1 28 ? -21.979 -37.782 49.054 1.00 31.13 14 THR A CA 1
ATOM 2316 C C . THR C 1 28 ? -20.766 -38.446 48.431 1.00 29.32 14 THR A C 1
ATOM 2317 O O . THR C 1 28 ? -19.697 -37.831 48.296 1.00 30.32 14 THR A O 1
ATOM 2321 N N . TYR C 1 29 ? -20.921 -39.674 47.979 1.00 28.29 15 TYR A N 1
ATOM 2322 C CA . TYR C 1 29 ? -19.778 -40.417 47.493 1.00 27.76 15 TYR A CA 1
ATOM 2323 C C . TYR C 1 29 ? -20.143 -41.363 46.375 1.00 27.62 15 TYR A C 1
ATOM 2324 O O . TYR C 1 29 ? -21.228 -41.928 46.360 1.00 29.59 15 TYR A O 1
ATOM 2333 N N . HIS C 1 30 ? -19.229 -41.514 45.443 1.00 27.91 16 HIS A N 1
ATOM 2334 C CA . HIS C 1 30 ? -19.341 -42.467 44.335 1.00 28.85 16 HIS A CA 1
ATOM 2335 C C . HIS C 1 30 ? -19.172 -43.854 44.913 1.00 29.77 16 HIS A C 1
ATOM 2336 O O . HIS C 1 30 ? -18.416 -44.071 45.871 1.00 28.33 16 HIS A O 1
ATOM 2343 N N . ASP C 1 31 ? -19.863 -44.814 44.331 1.00 29.85 17 ASP A N 1
ATOM 2344 C CA . ASP C 1 31 ? -19.844 -46.210 44.810 1.00 30.38 17 ASP A CA 1
ATOM 2345 C C . ASP C 1 31 ? -18.449 -46.729 45.050 1.00 30.77 17 ASP A C 1
ATOM 2346 O O . ASP C 1 31 ? -18.207 -47.577 45.917 1.00 28.98 17 ASP A O 1
ATOM 2351 N N . ASP C 1 32 ? -17.495 -46.304 44.228 1.00 28.50 18 ASP A N 1
ATOM 2352 C CA . ASP C 1 32 ? -16.126 -46.788 44.376 1.00 28.29 18 ASP A CA 1
ATOM 2353 C C . ASP C 1 32 ? -15.539 -46.546 45.778 1.00 28.60 18 ASP A C 1
ATOM 2354 O O . ASP C 1 32 ? -14.547 -47.196 46.147 1.00 29.02 18 ASP A O 1
ATOM 2359 N N . TRP C 1 33 ? -16.060 -45.572 46.527 1.00 27.56 19 TRP A N 1
ATOM 2360 C CA . TRP C 1 33 ? -15.538 -45.309 47.820 1.00 27.54 19 TRP A CA 1
ATOM 2361 C C . TRP C 1 33 ? -16.293 -46.048 48.937 1.00 30.23 19 TRP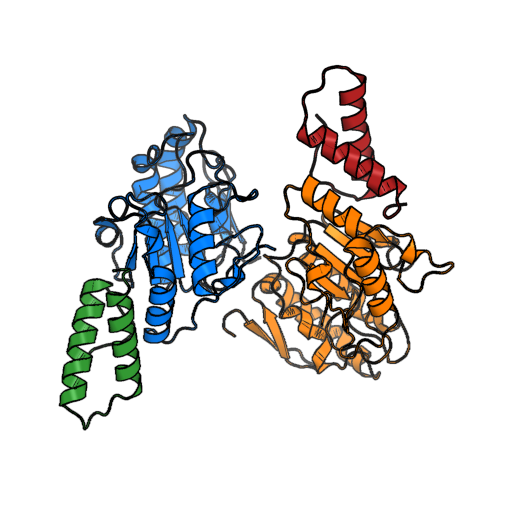 A C 1
ATOM 2362 O O . TRP C 1 33 ? -15.895 -45.978 50.128 1.00 29.73 19 TRP A O 1
ATOM 2373 N N . GLU C 1 34 ? -17.366 -46.725 48.584 1.00 30.66 20 GLU A N 1
ATOM 2374 C CA . GLU C 1 34 ? -18.178 -47.440 49.590 1.00 34.50 20 GLU A CA 1
ATOM 2375 C C . GLU C 1 34 ? -17.320 -48.178 50.692 1.00 32.91 20 GLU A C 1
ATOM 2376 O O . GLU C 1 34 ? -17.635 -48.037 51.848 1.00 32.26 20 GLU A O 1
ATOM 2382 N N . PRO C 1 35 ? -16.270 -48.947 50.335 1.00 35.14 21 PRO A N 1
ATOM 2383 C CA . PRO C 1 35 ? -15.586 -49.737 51.401 1.00 35.93 21 PRO A CA 1
ATOM 2384 C C . PRO C 1 35 ? -14.995 -48.972 52.583 1.00 35.12 21 PRO A C 1
ATOM 2385 O O . PRO C 1 35 ? -14.739 -49.518 53.664 1.00 36.55 21 PRO A O 1
ATOM 2389 N N . VAL C 1 36 ? -14.790 -47.700 52.406 1.00 31.97 22 VAL A N 1
AT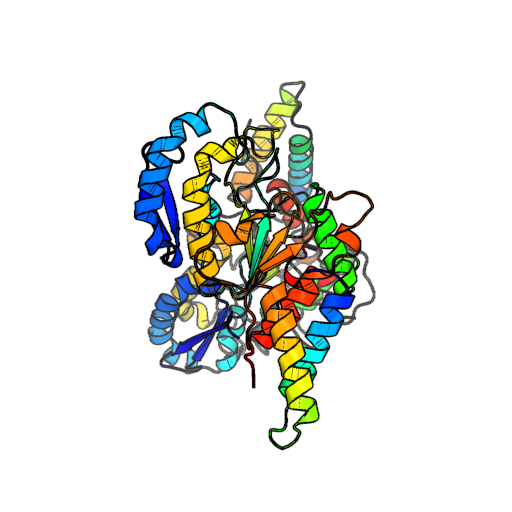OM 2390 C CA . VAL C 1 36 ? -14.193 -46.889 53.405 1.00 33.61 22 VAL A CA 1
ATOM 2391 C C . VAL C 1 36 ? -15.162 -45.966 54.172 1.00 33.18 22 VAL A C 1
ATOM 2392 O O . VAL C 1 36 ? -14.773 -45.344 55.145 1.00 32.29 22 VAL A O 1
ATOM 2396 N N . MET C 1 37 ? -16.422 -45.853 53.715 1.00 32.51 23 MET A N 1
ATOM 2397 C CA . MET C 1 37 ? -17.332 -44.880 54.260 1.00 31.32 23 MET A CA 1
ATOM 2398 C C . MET C 1 37 ? -17.718 -45.074 55.712 1.00 32.74 23 MET A C 1
ATOM 2399 O O . MET C 1 37 ? -17.804 -44.074 56.456 1.00 32.60 23 MET A O 1
ATOM 2404 N N . SER C 1 38 ? -17.903 -46.320 56.125 1.00 33.86 24 SER A N 1
ATOM 2405 C CA . SER C 1 38 ? -18.260 -46.626 57.519 1.00 37.67 24 SER A CA 1
ATOM 2406 C C . SER C 1 38 ? -17.185 -46.072 58.492 1.00 38.25 24 SER A C 1
ATOM 2407 O O . SER C 1 38 ? -17.504 -45.301 59.424 1.00 35.86 24 SER A O 1
ATOM 2410 N N . GLN C 1 39 ? -15.949 -46.426 58.223 1.00 37.16 25 GLN A N 1
ATOM 2411 C CA . GLN C 1 39 ? -14.821 -45.936 59.030 1.00 39.26 25 GLN A CA 1
ATOM 2412 C C . GLN C 1 39 ? -14.630 -44.416 58.922 1.00 35.80 25 GLN A C 1
ATOM 2413 O O . GLN C 1 39 ? -14.300 -43.764 59.891 1.00 34.65 25 GLN A O 1
ATOM 2419 N N . LEU C 1 40 ? -14.831 -43.840 57.738 1.00 34.30 26 LEU A N 1
ATOM 2420 C CA . LEU C 1 40 ? -14.681 -42.421 57.587 1.00 32.20 26 LEU A CA 1
ATOM 2421 C C . LEU C 1 40 ? -15.679 -41.688 58.495 1.00 32.64 26 LEU A C 1
ATOM 2422 O O . LEU C 1 40 ? -15.344 -40.672 59.109 1.00 33.86 26 LEU A O 1
ATOM 2427 N N . VAL C 1 41 ? -16.917 -42.179 58.553 1.00 33.85 27 VAL A N 1
ATOM 2428 C CA . VAL C 1 41 ? -17.909 -41.590 59.381 1.00 33.47 27 VAL A CA 1
ATOM 2429 C C . VAL C 1 41 ? -17.502 -41.664 60.817 1.00 34.56 27 VAL A C 1
ATOM 2430 O O . VAL C 1 41 ? -17.664 -40.688 61.548 1.00 33.73 27 VAL A O 1
ATOM 2434 N N . GLU C 1 42 ? -16.995 -42.802 61.235 1.00 35.54 28 GLU A N 1
ATOM 2435 C CA . GLU C 1 42 ? -16.636 -42.967 62.659 1.00 38.45 28 GLU A CA 1
ATOM 2436 C C . GLU C 1 42 ? -15.513 -41.972 63.015 1.00 37.94 28 GLU A C 1
ATOM 2437 O O . GLU C 1 42 ? -15.588 -41.235 64.045 1.00 37.08 28 GLU A O 1
ATOM 2443 N N . PHE C 1 43 ? -14.517 -41.900 62.154 1.00 34.87 29 PHE A N 1
ATOM 2444 C CA . PHE C 1 43 ? -13.391 -41.010 62.413 1.00 36.16 29 PHE A CA 1
ATOM 2445 C C . PHE C 1 43 ? -13.796 -39.539 62.332 1.00 34.89 29 PHE A C 1
ATOM 2446 O O . PHE C 1 43 ? -13.406 -38.756 63.185 1.00 35.57 29 PHE A O 1
ATOM 2454 N N . TYR C 1 44 ? -14.574 -39.165 61.307 1.00 32.81 30 TYR A N 1
ATOM 2455 C CA . TYR C 1 44 ? -14.967 -37.792 61.164 1.00 31.99 30 TYR A CA 1
ATOM 2456 C C . TYR C 1 44 ? -15.785 -37.307 62.382 1.00 33.39 30 TYR A C 1
ATOM 2457 O O . TYR C 1 44 ? -15.512 -36.231 62.963 1.00 33.13 30 TYR A O 1
ATOM 2466 N N . ASN C 1 45 ? -16.740 -38.121 62.844 1.00 34.19 31 ASN A N 1
ATOM 2467 C CA . ASN C 1 45 ? -17.521 -37.743 63.955 1.00 35.73 31 ASN A CA 1
ATOM 2468 C C . ASN C 1 45 ? -16.674 -37.523 65.231 1.00 38.76 31 ASN A C 1
ATOM 2469 O O . ASN C 1 45 ? -17.050 -36.772 66.075 1.00 37.85 31 ASN A O 1
ATOM 2474 N N . GLU C 1 46 ? -15.551 -38.206 65.351 1.00 40.27 32 GLU A N 1
ATOM 2475 C CA . GLU C 1 46 ? -14.753 -37.996 66.573 1.00 43.38 32 GLU A CA 1
ATOM 2476 C C . GLU C 1 46 ? -13.874 -36.755 66.558 1.00 42.53 32 GLU A C 1
ATOM 2477 O O . GLU C 1 46 ? -13.553 -36.247 67.629 1.00 42.51 32 GLU A O 1
ATOM 2483 N N . VAL C 1 47 ? -13.510 -36.265 65.373 1.00 39.89 33 VAL A N 1
ATOM 2484 C CA . VAL C 1 47 ? -12.668 -35.080 65.290 1.00 40.75 33 VAL A CA 1
ATOM 2485 C C . VAL C 1 47 ? -13.333 -33.801 64.785 1.00 39.68 33 VAL A C 1
ATOM 2486 O O . VAL C 1 47 ? -12.755 -32.716 64.911 1.00 38.06 33 VAL A O 1
ATOM 2490 N N . ALA C 1 48 ? -14.482 -33.892 64.099 1.00 36.61 34 ALA A N 1
ATOM 2491 C CA . ALA C 1 48 ? -14.958 -32.681 63.409 1.00 35.65 34 ALA A CA 1
ATOM 2492 C C . ALA C 1 48 ? -15.151 -31.474 64.282 1.00 37.90 34 ALA A C 1
ATOM 2493 O O . ALA C 1 48 ? -14.896 -30.383 63.813 1.00 37.57 34 ALA A O 1
ATOM 2495 N N . SER C 1 49 ? -15.649 -31.593 65.503 1.00 41.54 35 SER A N 1
ATOM 2496 C CA . SER C 1 49 ? -15.892 -30.374 66.288 1.00 46.87 35 SER A CA 1
ATOM 2497 C C . SER C 1 49 ? -14.591 -29.575 66.483 1.00 46.90 35 SER A C 1
ATOM 2498 O O . SER C 1 49 ? -14.577 -28.360 66.419 1.00 43.51 35 SER A O 1
ATOM 2501 N N . TRP C 1 50 ? -13.481 -30.303 66.606 1.00 54.27 36 TRP A N 1
ATOM 2502 C CA . TRP C 1 50 ? -12.141 -29.700 66.677 1.00 56.45 36 TRP A CA 1
ATOM 2503 C C . TRP C 1 50 ? -11.804 -29.030 65.382 1.00 52.70 36 TRP A C 1
ATOM 2504 O O . TRP C 1 50 ? -11.462 -27.890 65.440 1.00 57.12 36 TRP A O 1
ATOM 2515 N N . LEU C 1 51 ? -11.991 -29.670 64.216 1.00 49.55 37 LEU A N 1
ATOM 2516 C CA . LEU C 1 51 ? -11.766 -29.030 62.906 1.00 48.39 37 LEU A CA 1
ATOM 2517 C C . LEU C 1 51 ? -12.574 -27.757 62.736 1.00 47.85 37 LEU A C 1
ATOM 2518 O O . LEU C 1 51 ? -12.107 -26.763 62.189 1.00 51.15 37 LEU A O 1
ATOM 2523 N N . LEU C 1 52 ? -13.848 -27.852 63.082 1.00 43.98 38 LEU A N 1
ATOM 2524 C CA . LEU C 1 52 ? -14.816 -26.796 62.756 1.00 44.44 38 LEU A CA 1
ATOM 2525 C C . LEU C 1 52 ? -14.716 -25.596 63.743 1.00 47.83 38 LEU A C 1
ATOM 2526 O O . LEU C 1 52 ? -15.333 -24.567 63.499 1.00 46.07 38 LEU A O 1
ATOM 2531 N N . ARG C 1 53 ? -13.934 -25.717 64.822 1.00 47.67 39 ARG A N 1
ATOM 2532 C CA . ARG C 1 53 ? -13.631 -24.549 65.668 1.00 54.23 39 ARG A CA 1
ATOM 2533 C C . ARG C 1 53 ? -12.966 -23.370 64.865 1.00 50.11 39 ARG A C 1
ATOM 2534 O O . ARG C 1 53 ? -13.183 -22.212 65.186 1.00 48.03 39 ARG A O 1
ATOM 2542 N N . ASP C 1 54 ? -12.184 -23.673 63.820 1.00 46.07 40 ASP A N 1
ATOM 2543 C CA . ASP C 1 54 ? -11.468 -22.689 62.976 1.00 47.88 40 ASP A CA 1
ATOM 2544 C C . ASP C 1 54 ? -12.132 -22.505 61.609 1.00 46.28 40 ASP A C 1
ATOM 2545 O O . ASP C 1 54 ? -12.618 -23.512 61.028 1.00 45.12 40 ASP A O 1
ATOM 2550 N N . GLU C 1 55 ? -12.120 -21.296 61.025 1.00 45.07 41 GLU A N 1
ATOM 2551 C CA . GLU C 1 55 ? -12.426 -21.183 59.593 1.00 45.80 41 GLU A CA 1
ATOM 2552 C C . GLU C 1 55 ? -11.368 -21.934 58.782 1.00 41.50 41 GLU A C 1
ATOM 2553 O O . GLU C 1 55 ? -10.183 -21.897 59.137 1.00 40.22 41 GLU A O 1
ATOM 2559 N N . THR C 1 56 ? -11.793 -22.639 57.721 1.00 37.75 42 THR A N 1
ATOM 2560 C CA . THR C 1 56 ? -10.945 -23.560 57.042 1.00 34.80 42 THR A CA 1
ATOM 2561 C C . THR C 1 56 ? -10.833 -23.198 55.579 1.00 33.21 42 THR A C 1
ATOM 2562 O O . THR C 1 56 ? -11.657 -22.544 54.998 1.00 33.30 42 THR A O 1
ATOM 2566 N N . SER C 1 57 ? -9.836 -23.765 54.970 1.00 32.45 43 SER A N 1
ATOM 2567 C CA . SER C 1 57 ? -9.786 -23.915 53.527 1.00 31.41 43 SER A CA 1
ATOM 2568 C C . SER C 1 57 ? -9.698 -25.383 53.268 1.00 31.08 43 SER A C 1
ATOM 2569 O O . SER C 1 57 ? -8.840 -26.066 53.857 1.00 30.45 43 SER A O 1
ATOM 2572 N N . PRO C 1 58 ? -10.573 -25.918 52.403 1.00 29.82 44 PRO A N 1
ATOM 2573 C CA . PRO C 1 58 ? -11.778 -25.255 51.845 1.00 28.61 44 PRO A CA 1
ATOM 2574 C C . PRO C 1 58 ? -12.822 -25.102 52.960 1.00 29.33 44 PRO A C 1
ATOM 2575 O O . PRO C 1 58 ? -12.563 -25.515 54.108 1.00 29.11 44 PRO A O 1
ATOM 2579 N N . ILE C 1 59 ? -14.015 -24.645 52.599 1.00 30.28 45 ILE A N 1
ATOM 2580 C CA . ILE C 1 59 ? -15.133 -24.636 53.541 1.00 32.27 45 ILE A CA 1
ATOM 2581 C C . ILE C 1 59 ? -15.680 -26.075 53.803 1.00 29.43 45 ILE A C 1
ATOM 2582 O O . ILE C 1 59 ? -15.479 -26.971 52.976 1.00 29.12 45 ILE A O 1
ATOM 2587 N N . PRO C 1 60 ? -16.301 -26.319 54.961 1.00 32.05 46 PRO A N 1
ATOM 2588 C CA . PRO C 1 60 ? -16.725 -27.646 55.265 1.00 31.96 46 PRO A CA 1
ATOM 2589 C C . PRO C 1 60 ? -17.611 -28.281 54.199 1.00 31.74 46 PRO A C 1
ATOM 2590 O O . PRO C 1 60 ? -17.475 -29.475 53.961 1.00 28.78 46 PRO A O 1
ATOM 2594 N N . ASP C 1 61 ? -18.458 -27.514 53.516 1.00 32.90 47 ASP A N 1
ATOM 2595 C CA . ASP C 1 61 ? -19.323 -28.142 52.483 1.00 34.16 47 ASP A CA 1
ATOM 2596 C C . ASP C 1 61 ? -18.517 -28.635 51.285 1.00 32.69 47 ASP A C 1
ATOM 2597 O O . ASP C 1 61 ? -19.040 -29.320 50.396 1.00 29.75 47 ASP A O 1
ATOM 2602 N N . LYS C 1 62 ? -17.219 -28.302 51.246 1.00 30.17 48 LYS A N 1
ATOM 2603 C CA . LYS C 1 62 ? -16.344 -28.704 50.138 1.00 29.54 48 LYS A CA 1
ATOM 2604 C C . LYS C 1 62 ? -15.251 -29.699 50.574 1.00 26.74 48 LYS A C 1
ATOM 2605 O O . LYS C 1 62 ? -14.593 -30.254 49.712 1.00 27.81 48 LYS A O 1
ATOM 2611 N N . PHE C 1 63 ? -15.142 -30.028 51.869 1.00 27.11 49 PHE A N 1
ATOM 2612 C CA . PHE C 1 63 ? -14.140 -31.014 52.340 1.00 26.44 49 PHE A CA 1
ATOM 2613 C C . PHE C 1 63 ? -14.118 -32.282 51.479 1.00 26.29 49 PHE A C 1
ATOM 2614 O O . PHE C 1 63 ? -13.093 -32.734 51.063 1.00 26.60 49 PHE A O 1
ATOM 2622 N N . PHE C 1 64 ? -15.288 -32.840 51.197 1.00 24.13 50 PHE A N 1
ATOM 2623 C CA . PHE C 1 64 ? -15.397 -34.186 50.701 1.00 24.81 50 PHE A CA 1
ATOM 2624 C C . PHE C 1 64 ? -15.814 -34.254 49.251 1.00 25.81 50 PHE A C 1
ATOM 2625 O O . PHE C 1 64 ? -16.185 -35.331 48.735 1.00 23.89 50 PHE A O 1
ATOM 2633 N N . ILE C 1 65 ? -15.718 -33.143 48.535 1.00 27.31 51 ILE A N 1
ATOM 2634 C CA . ILE C 1 65 ? -16.282 -33.194 47.176 1.00 28.60 51 ILE A CA 1
ATOM 2635 C C . ILE C 1 65 ? -15.561 -34.099 46.237 1.00 26.27 51 ILE A C 1
ATOM 2636 O O . ILE C 1 65 ? -16.218 -34.608 45.295 1.00 25.83 51 ILE A O 1
ATOM 2641 N N . GLN C 1 66 ? -14.261 -34.426 46.477 1.00 25.28 52 GLN A N 1
ATOM 2642 C CA . GLN C 1 66 ? -13.586 -35.366 45.603 1.00 26.70 52 GLN A CA 1
ATOM 2643 C C . GLN C 1 66 ? -14.100 -36.756 45.712 1.00 26.10 52 GLN A C 1
ATOM 2644 O O . GLN C 1 66 ? -13.782 -37.600 44.817 1.00 26.97 52 GLN A O 1
ATOM 2650 N N . LEU C 1 67 ? -14.857 -37.085 46.778 1.00 25.46 53 LEU A N 1
ATOM 2651 C CA . LEU C 1 67 ? -15.346 -38.445 46.956 1.00 24.90 53 LEU A CA 1
ATOM 2652 C C . LEU C 1 67 ? -16.439 -38.724 45.878 1.00 24.96 53 LEU A C 1
ATOM 2653 O O . LEU C 1 67 ? -16.926 -39.902 45.750 1.00 25.90 53 LEU A O 1
ATOM 2658 N N . LYS C 1 68 ? -16.899 -37.691 45.153 1.00 25.63 54 LYS A N 1
ATOM 2659 C CA . LYS C 1 68 ? -17.890 -37.875 44.068 1.00 26.34 54 LYS A CA 1
ATOM 2660 C C . LYS C 1 68 ? -17.285 -38.523 42.818 1.00 26.90 54 LYS A C 1
ATOM 2661 O O . LYS C 1 68 ? -17.985 -39.031 41.948 1.00 26.68 54 LYS A O 1
ATOM 2667 N N . GLN C 1 69 ? -15.956 -38.511 42.737 1.00 24.76 55 GLN A N 1
ATOM 2668 C CA . GLN C 1 69 ? -15.282 -38.973 41.535 1.00 25.24 55 GLN A CA 1
ATOM 2669 C C . GLN C 1 69 ? -14.997 -40.482 41.598 1.00 25.14 55 GLN A C 1
ATOM 2670 O O . GLN C 1 69 ? -14.655 -41.019 42.640 1.00 27.09 55 GLN A O 1
ATOM 2676 N N . PRO C 1 70 ? -15.107 -41.156 40.458 1.00 25.45 56 PRO A N 1
ATOM 2677 C CA . PRO C 1 70 ? -14.776 -42.562 40.406 1.00 26.78 56 PRO A CA 1
ATOM 2678 C C . PRO C 1 70 ? -13.301 -42.799 40.636 1.00 26.87 56 PRO A C 1
ATOM 2679 O O . PRO C 1 70 ? -12.476 -41.929 40.417 1.00 25.01 56 PRO A O 1
ATOM 2683 N N . LEU C 1 71 ? -12.982 -44.000 41.056 1.00 26.86 57 LEU A N 1
ATOM 2684 C CA . LEU C 1 71 ? -11.613 -44.427 41.204 1.00 26.26 57 LEU A CA 1
ATOM 2685 C C . LEU C 1 71 ? -11.232 -45.530 40.233 1.00 26.28 57 LEU A C 1
ATOM 2686 O O . LEU C 1 71 ? -10.082 -45.676 39.868 1.00 26.48 57 LEU A O 1
ATOM 2691 N N . ARG C 1 72 ? -12.189 -46.340 39.799 1.00 27.01 58 ARG A N 1
ATOM 2692 C CA . ARG C 1 72 ? -11.827 -47.517 38.972 1.00 29.06 58 ARG A CA 1
ATOM 2693 C C . ARG C 1 72 ? -11.269 -47.102 37.605 1.00 30.12 58 ARG A C 1
ATOM 2694 O O . ARG C 1 72 ? -10.597 -47.894 36.962 1.00 29.54 58 ARG A O 1
ATOM 2702 N N . ASN C 1 73 ? -11.561 -45.871 37.142 1.00 26.73 59 ASN A N 1
ATOM 2703 C CA . ASN C 1 73 ? -10.934 -45.376 35.933 1.00 28.14 59 ASN A CA 1
ATOM 2704 C C . ASN C 1 73 ? -9.646 -44.545 36.136 1.00 27.25 59 ASN A C 1
ATOM 2705 O O . ASN C 1 73 ? -9.275 -43.797 35.231 1.00 28.32 59 ASN A O 1
ATOM 2710 N N . LYS C 1 74 ? -8.981 -44.639 37.298 1.00 27.37 60 LYS A N 1
ATOM 2711 C CA . LYS C 1 74 ? -7.850 -43.746 37.665 1.00 25.69 60 LYS A CA 1
ATOM 2712 C C . LYS C 1 74 ? -6.631 -44.619 37.647 1.00 29.01 60 LYS A C 1
ATOM 2713 O O . LYS C 1 74 ? -6.673 -45.766 38.098 1.00 29.29 60 LYS A O 1
ATOM 2719 N N . ARG C 1 75 ? -5.587 -44.121 37.043 1.00 27.19 61 ARG A N 1
ATOM 2720 C CA . ARG C 1 75 ? -4.324 -44.827 37.165 1.00 29.28 61 ARG A CA 1
ATOM 2721 C C . ARG C 1 75 ? -3.196 -44.022 37.764 1.00 26.97 61 ARG A C 1
ATOM 2722 O O . ARG C 1 75 ? -2.124 -44.567 38.067 1.00 27.22 61 ARG A O 1
ATOM 2730 N N . VAL C 1 76 ? -3.424 -42.749 38.020 1.00 25.23 62 VAL A N 1
ATOM 2731 C CA . VAL C 1 76 ? -2.408 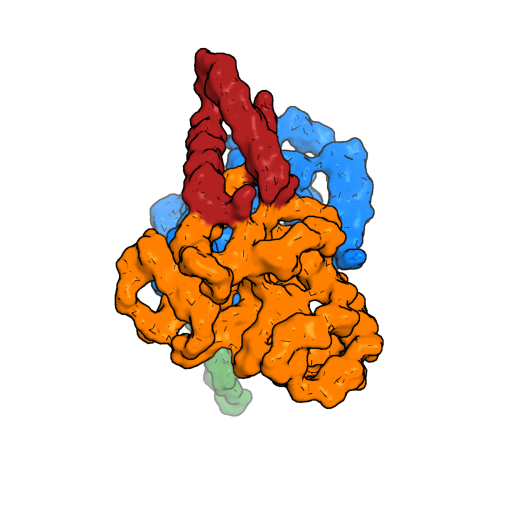-41.963 38.709 1.00 25.84 62 VAL A CA 1
ATOM 2732 C C . VAL C 1 76 ? -3.094 -41.054 39.770 1.00 25.18 62 VAL A C 1
ATOM 2733 O O . VAL C 1 76 ? -4.106 -40.415 39.484 1.00 24.88 62 VAL A O 1
ATOM 2737 N N . CYS C 1 77 ? -2.514 -40.980 40.932 1.00 22.91 63 CYS A N 1
ATOM 2738 C CA . CYS C 1 77 ? -2.896 -40.024 41.959 1.00 22.82 63 CYS A CA 1
ATOM 2739 C C . CYS C 1 77 ? -1.813 -38.952 42.055 1.00 23.77 63 CYS A C 1
ATOM 2740 O O . CYS C 1 77 ? -0.645 -39.271 42.195 1.00 26.18 63 CYS A O 1
ATOM 2743 N N . VAL C 1 78 ? -2.173 -37.711 41.980 1.00 22.52 64 VAL A N 1
ATOM 2744 C CA . VAL C 1 78 ? -1.226 -36.589 42.115 1.00 22.87 64 VAL A CA 1
ATOM 2745 C C . VAL C 1 78 ? -1.584 -35.877 43.456 1.00 25.82 64 VAL A C 1
ATOM 2746 O O . VAL C 1 78 ? -2.656 -35.348 43.558 1.00 25.49 64 VAL A O 1
ATOM 2750 N N . CYS C 1 79 ? -0.710 -35.965 44.458 1.00 23.04 65 CYS A N 1
ATOM 2751 C CA . CYS C 1 79 ? -1.049 -35.647 45.839 1.00 25.63 65 CYS A CA 1
ATOM 2752 C C . CYS C 1 79 ? -0.168 -34.553 46.412 1.00 27.32 65 CYS A C 1
ATOM 2753 O O . CYS C 1 79 ? 1.080 -34.601 46.318 1.00 28.14 65 CYS A O 1
ATOM 2756 N N . GLY C 1 80 ? -0.802 -33.575 47.034 1.00 26.04 66 GLY A N 1
ATOM 2757 C CA . GLY C 1 80 ? -0.179 -32.521 47.835 1.00 28.97 66 GLY A CA 1
ATOM 2758 C C . GLY C 1 80 ? -0.563 -32.723 49.278 1.00 29.95 66 GLY A C 1
ATOM 2759 O O . GLY C 1 80 ? -1.503 -33.461 49.552 1.00 30.06 66 GLY A O 1
ATOM 2760 N N . ILE C 1 81 ? 0.162 -32.136 50.195 1.00 30.46 67 ILE A N 1
ATOM 2761 C CA . ILE C 1 81 ? -0.008 -32.445 51.615 1.00 30.90 67 ILE A CA 1
ATOM 2762 C C . ILE C 1 81 ? -1.367 -31.959 52.149 1.00 30.89 67 ILE A C 1
ATOM 2763 O O . ILE C 1 81 ? -1.953 -32.644 52.978 1.00 28.58 67 ILE A O 1
ATOM 2768 N N . ASP C 1 82 ? -1.834 -30.806 51.685 1.00 31.97 68 ASP A N 1
ATOM 2769 C CA . ASP C 1 82 ? -3.113 -30.236 52.138 1.00 33.79 68 ASP A CA 1
ATOM 2770 C C . ASP C 1 82 ? -3.603 -29.096 51.263 1.00 31.28 68 ASP A C 1
ATOM 2771 O O . ASP C 1 82 ? -2.922 -28.741 50.278 1.00 31.92 68 ASP A O 1
ATOM 2776 N N . PRO C 1 83 ? -4.812 -28.577 51.542 1.00 29.59 69 PRO A N 1
ATOM 2777 C CA . PRO C 1 83 ? -5.334 -27.625 50.576 1.00 29.10 69 PRO A CA 1
ATOM 2778 C C . PRO C 1 83 ? -4.466 -26.382 50.494 1.00 31.26 69 PRO A C 1
ATOM 2779 O O . PRO C 1 83 ? -3.611 -26.162 51.368 1.00 32.79 69 PRO A O 1
ATOM 2783 N N . TYR C 1 84 ? -4.703 -25.537 49.509 1.00 30.64 70 TYR A N 1
ATOM 2784 C CA . TYR C 1 84 ? -4.143 -24.172 49.595 1.00 30.32 70 TYR A CA 1
ATOM 2785 C C . TYR C 1 84 ? -4.596 -23.511 50.928 1.00 33.99 70 TYR A C 1
ATOM 2786 O O . TYR C 1 84 ? -5.758 -23.649 51.354 1.00 33.51 70 TYR A O 1
ATOM 2795 N N . PRO C 1 85 ? -3.685 -22.798 51.584 1.00 33.23 71 PRO A N 1
ATOM 2796 C CA . PRO C 1 85 ? -4.047 -22.218 52.895 1.00 37.56 71 PRO A CA 1
ATOM 2797 C C . PRO C 1 85 ? -5.190 -21.202 52.815 1.00 36.63 71 PRO A C 1
ATOM 2798 O O . PRO C 1 85 ? -5.884 -20.982 53.834 1.00 36.28 71 PRO A O 1
ATOM 2802 N N . LYS C 1 86 ? -5.413 -20.600 51.620 1.00 34.15 72 LYS A N 1
ATOM 2803 C CA . LYS C 1 86 ? -6.601 -19.789 51.383 1.00 34.37 72 LYS A CA 1
ATOM 2804 C C . LYS C 1 86 ? -7.165 -20.182 50.035 1.00 33.87 72 LYS A C 1
ATOM 2805 O O . LYS C 1 86 ? -6.388 -20.602 49.171 1.00 32.85 72 LYS A O 1
ATOM 2811 N N . ASP C 1 87 ? -8.499 -20.091 49.903 1.00 34.05 73 ASP A N 1
ATOM 2812 C CA . ASP C 1 87 ? -9.213 -20.190 48.638 1.00 33.83 73 ASP A CA 1
ATOM 2813 C C . ASP C 1 87 ? -9.300 -21.641 48.109 1.00 32.92 73 ASP A C 1
ATOM 2814 O O . ASP C 1 87 ? -9.661 -21.863 46.943 1.00 30.19 73 ASP A O 1
ATOM 2819 N N . GLY C 1 88 ? -9.034 -22.643 48.938 1.00 33.09 74 GLY A N 1
ATOM 2820 C CA . GLY C 1 88 ? -9.245 -24.029 48.482 1.00 30.68 74 GLY A CA 1
ATOM 2821 C C . GLY C 1 88 ? -10.683 -24.223 48.073 1.00 32.06 74 GLY A C 1
ATOM 2822 O O . GLY C 1 88 ? -11.572 -23.690 48.733 1.00 28.59 74 GLY A O 1
ATOM 2823 N N . THR C 1 89 ? -10.895 -24.979 46.985 1.00 28.49 75 THR A N 1
ATOM 2824 C CA . THR C 1 89 ? -12.200 -25.207 46.441 1.00 29.54 75 THR A CA 1
ATOM 2825 C C . THR C 1 89 ? -12.792 -26.572 46.786 1.00 28.79 75 THR A C 1
ATOM 2826 O O . THR C 1 89 ? -13.941 -26.821 46.466 1.00 28.44 75 THR A O 1
ATOM 2830 N N . GLY C 1 90 ? -12.015 -27.419 47.459 1.00 26.66 76 GLY A N 1
ATOM 2831 C CA . GLY C 1 90 ? -12.300 -28.817 47.655 1.00 26.88 76 GLY A CA 1
ATOM 2832 C C . GLY C 1 90 ? -11.730 -29.691 46.557 1.00 27.19 76 GLY A C 1
ATOM 2833 O O . GLY C 1 90 ? -11.671 -30.939 46.722 1.00 29.36 76 GLY A O 1
ATOM 2834 N N . VAL C 1 91 ? -11.349 -29.107 45.405 1.00 25.99 77 VAL A N 1
ATOM 2835 C CA . VAL C 1 91 ? -10.687 -29.846 44.349 1.00 24.36 77 VAL A CA 1
ATOM 2836 C C . VAL C 1 91 ? -9.196 -29.573 44.495 1.00 24.27 77 VAL A C 1
ATOM 2837 O O . VAL C 1 91 ? -8.738 -28.432 44.324 1.00 24.48 77 VAL A O 1
ATOM 2841 N N . PRO C 1 92 ? -8.417 -30.616 44.821 1.00 23.48 78 PRO A N 1
ATOM 2842 C CA . PRO C 1 92 ? -6.990 -30.400 45.036 1.00 24.38 78 PRO A CA 1
ATOM 2843 C C . PRO C 1 92 ? -6.286 -29.690 43.897 1.00 25.63 78 PRO A C 1
ATOM 2844 O O . PRO C 1 92 ? -6.563 -29.998 42.726 1.00 24.41 78 PRO A O 1
ATOM 2848 N N . PHE C 1 93 ? -5.440 -28.711 44.226 1.00 25.46 79 PHE A N 1
ATOM 2849 C CA . PHE C 1 93 ? -4.631 -27.931 43.275 1.00 28.37 79 PHE A CA 1
ATOM 2850 C C . PHE C 1 93 ? -5.481 -26.927 42.434 1.00 28.52 79 PHE A C 1
ATOM 2851 O O . PHE C 1 93 ? -4.906 -26.055 41.783 1.00 29.05 79 PHE A O 1
ATOM 2859 N N . GLU C 1 94 ? -6.824 -26.980 42.534 1.00 29.07 80 GLU A N 1
ATOM 2860 C CA . GLU C 1 94 ? -7.645 -26.143 41.679 1.00 27.16 80 GLU A CA 1
ATOM 2861 C C . GLU C 1 94 ? -7.593 -24.679 42.069 1.00 28.03 80 GLU A C 1
ATOM 2862 O O . GLU C 1 94 ? -7.748 -24.295 43.274 1.00 27.80 80 GLU A O 1
ATOM 2868 N N . SER C 1 95 ? -7.321 -23.843 41.075 1.00 27.25 81 SER A N 1
ATOM 2869 C CA . SER C 1 95 ? -7.346 -22.373 41.248 1.00 30.74 81 SER A CA 1
ATOM 2870 C C . SER C 1 95 ? -8.134 -21.785 40.082 1.00 31.04 81 SER A C 1
ATOM 2871 O O . SER C 1 95 ? -7.576 -21.653 39.014 1.00 30.67 81 SER A O 1
ATOM 2874 N N . PRO C 1 96 ? -9.424 -21.476 40.281 1.00 32.95 82 PRO A N 1
ATOM 2875 C CA . PRO C 1 96 ? -10.299 -21.097 39.164 1.00 35.48 82 PRO A CA 1
ATOM 2876 C C . PRO C 1 96 ? -9.853 -19.862 38.398 1.00 36.84 82 PRO A C 1
ATOM 2877 O O . PRO C 1 96 ? -10.024 -19.812 37.207 1.00 35.80 82 PRO A O 1
ATOM 2881 N N . ASN C 1 97 ? -9.226 -18.917 39.078 1.00 37.25 83 ASN A N 1
ATOM 2882 C CA . ASN C 1 97 ? -8.639 -17.756 38.395 1.00 38.94 83 ASN A CA 1
ATOM 2883 C C . ASN C 1 97 ? -7.161 -17.877 38.052 1.00 38.15 83 ASN A C 1
ATOM 2884 O O . ASN C 1 97 ? -6.501 -16.896 37.725 1.00 36.31 83 ASN A O 1
ATOM 2889 N N . PHE C 1 98 ? -6.610 -19.077 38.168 1.00 35.19 84 PHE A N 1
ATOM 2890 C CA . PHE C 1 98 ? -5.234 -19.371 37.813 1.00 35.36 84 PHE A CA 1
ATOM 2891 C C . PHE C 1 98 ? -4.267 -18.420 38.494 1.00 37.64 84 PHE A C 1
ATOM 2892 O O . PHE C 1 98 ? -3.381 -17.888 37.829 1.00 37.81 84 PHE A O 1
ATOM 2900 N N . THR C 1 99 ? -4.436 -18.235 39.816 1.00 35.56 85 THR A N 1
ATOM 2901 C CA . THR C 1 99 ? -3.514 -17.412 40.620 1.00 37.78 85 THR A CA 1
ATOM 2902 C C . THR C 1 99 ? -2.540 -18.138 41.520 1.00 37.61 85 THR A C 1
ATOM 2903 O O . THR C 1 99 ? -1.531 -17.542 41.927 1.00 37.26 85 THR A O 1
ATOM 2907 N N . LYS C 1 100 ? -2.830 -19.374 41.895 1.00 34.80 86 LYS A N 1
ATOM 2908 C CA . LYS C 1 100 ? -2.019 -20.034 42.883 1.00 34.22 86 LYS A CA 1
ATOM 2909 C C . LYS C 1 100 ? -0.722 -20.482 42.249 1.00 35.67 86 LYS A C 1
ATOM 2910 O O . LYS C 1 100 ? -0.709 -21.078 41.195 1.00 33.43 86 LYS A O 1
ATOM 2916 N N . LYS C 1 101 ? 0.399 -20.194 42.915 1.00 37.95 87 LYS A N 1
ATOM 2917 C CA . LYS C 1 101 ? 1.707 -20.622 42.464 1.00 39.61 87 LYS A CA 1
ATOM 2918 C C . LYS C 1 101 ? 1.849 -22.072 42.106 1.00 34.89 87 LYS A C 1
ATOM 2919 O O . LYS C 1 101 ? 2.419 -22.366 41.071 1.00 32.36 87 LYS A O 1
ATOM 2925 N N . SER C 1 102 ? 1.371 -22.986 42.918 1.00 35.06 88 SER A N 1
ATOM 2926 C CA . SER C 1 102 ? 1.588 -24.383 42.637 1.00 35.04 88 SER A CA 1
ATOM 2927 C C . SER C 1 102 ? 1.019 -24.832 41.269 1.00 32.35 88 SER A C 1
ATOM 2928 O O . SER C 1 102 ? 1.716 -25.556 40.516 1.00 30.58 88 SER A O 1
ATOM 2931 N N . ILE C 1 103 ? -0.185 -24.384 40.951 1.00 31.32 89 ILE A N 1
ATOM 2932 C CA . ILE C 1 103 ? -0.835 -24.844 39.717 1.00 30.51 89 ILE A CA 1
ATOM 2933 C C . ILE C 1 103 ? -0.203 -24.132 38.549 1.00 30.13 89 ILE A C 1
ATOM 2934 O O . ILE C 1 103 ? -0.105 -24.693 37.481 1.00 29.00 89 ILE A O 1
ATOM 2939 N N . LYS C 1 104 ? 0.247 -22.899 38.745 1.00 30.84 90 LYS A N 1
ATOM 2940 C CA . LYS C 1 104 ? 0.919 -22.186 37.681 1.00 31.35 90 LYS A CA 1
ATOM 2941 C C . LYS C 1 104 ? 2.226 -22.842 37.336 1.00 31.48 90 LYS A C 1
ATOM 2942 O O . LYS C 1 104 ? 2.613 -22.944 36.161 1.00 29.57 90 LYS A O 1
ATOM 2948 N N . GLU C 1 105 ? 2.924 -23.345 38.346 1.00 32.59 91 GLU A N 1
ATOM 2949 C CA . GLU C 1 105 ? 4.189 -24.034 38.073 1.00 34.28 91 GLU A CA 1
ATOM 2950 C C . GLU C 1 105 ? 3.967 -25.403 37.440 1.00 31.58 91 GLU A C 1
ATOM 2951 O O . GLU C 1 105 ? 4.687 -25.802 36.545 1.00 30.71 91 GLU A O 1
ATOM 2957 N N . ILE C 1 106 ? 2.985 -26.133 37.919 1.00 29.03 92 ILE A N 1
ATOM 2958 C CA . ILE C 1 106 ? 2.678 -27.415 37.317 1.00 28.36 92 ILE A CA 1
ATOM 2959 C C . ILE C 1 106 ? 2.366 -27.183 35.832 1.00 28.35 92 ILE A C 1
ATOM 2960 O O . ILE C 1 106 ? 2.889 -27.879 34.980 1.00 29.15 92 ILE A O 1
ATOM 2965 N N . ALA C 1 107 ? 1.565 -26.173 35.542 1.00 29.34 93 ALA A N 1
ATOM 2966 C CA . ALA C 1 107 ? 1.155 -25.862 34.155 1.00 29.50 93 ALA A CA 1
ATOM 2967 C C . ALA C 1 107 ? 2.357 -25.514 33.322 1.00 33.33 93 ALA A C 1
ATOM 2968 O O . ALA C 1 107 ? 2.471 -25.874 32.162 1.00 31.90 93 ALA A O 1
ATOM 2970 N N . SER C 1 108 ? 3.242 -24.737 33.910 1.00 32.99 94 SER A N 1
ATOM 2971 C CA . SER C 1 108 ? 4.419 -24.361 33.178 1.00 34.97 94 SER A CA 1
ATOM 2972 C C . SER C 1 108 ? 5.310 -25.583 32.816 1.00 34.79 94 SER A C 1
ATOM 2973 O O . SER C 1 108 ? 5.868 -25.668 31.707 1.00 35.56 94 SER A O 1
ATOM 2976 N N . SER C 1 109 ? 5.476 -26.508 33.753 1.00 32.87 95 SER A N 1
ATOM 2977 C CA . SER C 1 109 ? 6.117 -27.793 33.460 1.00 34.55 95 SER A CA 1
ATOM 2978 C C . SER C 1 109 ? 5.429 -28.565 32.332 1.00 34.92 95 SER A C 1
ATOM 2979 O O . SER C 1 109 ? 6.116 -29.117 31.437 1.00 34.65 95 SER A O 1
ATOM 2982 N N . ILE C 1 110 ? 4.099 -28.642 32.376 1.00 31.62 96 ILE A N 1
ATOM 2983 C CA . ILE C 1 110 ? 3.375 -29.346 31.293 1.00 30.90 96 ILE A CA 1
ATOM 2984 C C . ILE C 1 110 ? 3.528 -28.636 29.962 1.00 30.62 96 ILE A C 1
ATOM 2985 O O . ILE C 1 110 ? 3.643 -29.282 28.911 1.00 33.22 96 ILE A O 1
ATOM 2990 N N . SER C 1 111 ? 3.578 -27.308 29.997 1.00 30.84 97 SER A N 1
ATOM 2991 C CA . SER C 1 111 ? 3.790 -26.490 28.861 1.00 34.51 97 SER A CA 1
ATOM 2992 C C . SER C 1 111 ? 5.112 -26.785 28.186 1.00 38.45 97 SER A C 1
ATOM 2993 O O . SER C 1 111 ? 5.163 -26.977 26.942 1.00 38.16 97 SER A O 1
ATOM 2996 N N . ARG C 1 112 ? 6.155 -26.883 28.997 1.00 38.62 98 ARG A N 1
ATOM 2997 C CA . ARG C 1 112 ? 7.461 -27.316 28.491 1.00 42.27 98 ARG A CA 1
ATOM 2998 C C . ARG C 1 112 ? 7.434 -28.713 27.924 1.00 39.98 98 ARG A C 1
ATOM 2999 O O . ARG C 1 112 ? 7.983 -28.944 26.840 1.00 39.50 98 ARG A O 1
ATOM 3007 N N . LEU C 1 113 ? 6.809 -29.636 28.636 1.00 39.14 99 LEU A N 1
ATOM 3008 C CA . LEU C 1 113 ? 6.686 -31.039 28.180 1.00 39.25 99 LEU A CA 1
ATOM 3009 C C . LEU C 1 113 ? 5.956 -31.189 26.830 1.00 42.21 99 LEU A C 1
ATOM 3010 O O . LEU C 1 113 ? 6.395 -31.979 25.973 1.00 43.39 99 LEU A O 1
ATOM 3015 N N . THR C 1 114 ? 4.905 -30.402 26.607 1.00 39.69 100 THR A N 1
ATOM 3016 C CA . THR C 1 114 ? 4.004 -30.649 25.493 1.00 40.69 100 THR A CA 1
ATOM 3017 C C . THR C 1 114 ? 4.168 -29.660 24.388 1.00 44.53 100 THR A C 1
ATOM 3018 O O . THR C 1 114 ? 3.608 -29.821 23.301 1.00 49.21 100 THR A O 1
ATOM 3022 N N . GLY C 1 115 ? 4.845 -28.565 24.649 1.00 46.03 101 GLY A N 1
ATOM 3023 C CA . GLY C 1 115 ? 4.917 -27.508 23.691 1.00 46.60 101 GLY A CA 1
ATOM 3024 C C . GLY C 1 115 ? 3.729 -26.574 23.685 1.00 47.70 101 GLY A C 1
ATOM 3025 O O . GLY C 1 115 ? 3.732 -25.610 22.955 1.00 45.24 101 GLY A O 1
ATOM 3026 N N . VAL C 1 116 ? 2.701 -26.827 24.501 1.00 44.47 102 VAL A N 1
ATOM 3027 C CA . VAL C 1 116 ? 1.541 -25.960 24.504 1.00 44.53 102 VAL A CA 1
ATOM 3028 C C . VAL C 1 116 ? 1.894 -24.598 25.098 1.00 48.05 102 VAL A C 1
ATOM 3029 O O . VAL C 1 116 ? 2.116 -24.474 26.293 1.00 43.76 102 VAL A O 1
ATOM 3033 N N . ILE C 1 117 ? 1.914 -23.574 24.277 1.00 54.78 103 ILE A N 1
ATOM 3034 C CA . ILE C 1 117 ? 2.575 -22.320 24.672 1.00 61.69 103 ILE A CA 1
ATOM 3035 C C . ILE C 1 117 ? 1.579 -21.339 25.262 1.00 59.03 103 ILE A C 1
ATOM 3036 O O . ILE C 1 117 ? 1.923 -20.635 26.193 1.00 61.86 103 ILE A O 1
ATOM 3041 N N . ASP C 1 118 ? 0.381 -21.230 24.685 1.00 56.49 104 ASP A N 1
ATOM 3042 C CA . ASP C 1 118 ? -0.605 -20.256 25.135 1.00 57.99 104 ASP A CA 1
ATOM 3043 C C . ASP C 1 118 ? -1.700 -21.059 25.765 1.00 57.04 104 ASP A C 1
ATOM 3044 O O . ASP C 1 118 ? -2.119 -22.046 25.160 1.00 60.79 104 ASP A O 1
ATOM 3049 N N . TYR C 1 119 ? -2.091 -20.681 26.983 1.00 48.15 105 TYR A N 1
ATOM 3050 C CA . TYR C 1 119 ? -3.191 -21.322 27.746 1.00 41.75 105 TYR A CA 1
ATOM 3051 C C . TYR C 1 119 ? -3.657 -20.312 28.796 1.00 41.33 105 TYR A C 1
ATOM 3052 O O . TYR C 1 119 ? -2.938 -19.368 29.047 1.00 39.18 105 TYR A O 1
ATOM 3061 N N . LYS C 1 120 ? -4.821 -20.507 29.441 1.00 38.99 106 LYS A N 1
ATOM 3062 C CA . LYS C 1 120 ? -5.300 -19.564 30.471 1.00 38.58 106 LYS A CA 1
ATOM 3063 C C . LYS C 1 120 ? -5.348 -20.165 31.866 1.00 37.27 106 LYS A C 1
ATOM 3064 O O . LYS C 1 120 ? -5.474 -19.438 32.858 1.00 38.58 106 LYS A O 1
ATOM 3070 N N . GLY C 1 121 ? -5.362 -21.483 31.952 1.00 31.95 107 GLY A N 1
ATOM 3071 C CA . GLY C 1 121 ? -5.534 -22.168 33.198 1.00 31.50 107 GLY A CA 1
ATOM 3072 C C . GLY C 1 121 ? -5.081 -23.586 33.081 1.00 30.12 107 GLY A C 1
ATOM 3073 O O . GLY C 1 121 ? -4.620 -24.027 32.001 1.00 32.01 107 GLY A O 1
ATOM 3074 N N . TYR C 1 122 ? -5.142 -24.300 34.184 1.00 28.02 108 TYR A N 1
ATOM 3075 C CA . TYR C 1 122 ? -4.815 -25.680 34.216 1.00 26.95 108 TYR A CA 1
ATOM 3076 C C . TYR C 1 122 ? -5.499 -26.347 35.368 1.00 27.10 108 TYR A C 1
ATOM 3077 O O . TYR C 1 122 ? -5.492 -25.810 36.484 1.00 28.97 108 TYR A O 1
ATOM 3086 N N . ASN C 1 123 ? -6.065 -27.562 35.166 1.00 24.78 109 ASN A N 1
ATOM 3087 C CA . ASN C 1 123 ? -6.793 -28.230 36.237 1.00 24.11 109 ASN A CA 1
ATOM 3088 C C . ASN C 1 123 ? -6.493 -29.692 36.154 1.00 23.40 109 ASN A C 1
ATOM 3089 O O . ASN C 1 123 ? -6.819 -30.345 35.137 1.00 23.01 109 ASN A O 1
ATOM 3094 N N . LEU C 1 124 ? -5.870 -30.269 37.202 1.00 23.25 110 LEU A N 1
ATOM 3095 C CA . LEU C 1 124 ? -5.595 -31.714 37.191 1.00 24.21 110 LEU A CA 1
ATOM 3096 C C . LEU C 1 124 ? -6.863 -32.564 37.302 1.00 24.61 110 LEU A C 1
ATOM 3097 O O . LEU C 1 124 ? -6.825 -33.775 36.975 1.00 27.37 110 LEU A O 1
ATOM 3102 N N . ASN C 1 125 ? -7.989 -31.943 37.584 1.00 23.18 111 ASN A N 1
ATOM 3103 C CA . ASN C 1 125 ? -9.207 -32.711 37.835 1.00 23.64 111 ASN A CA 1
ATOM 3104 C C . ASN C 1 125 ? -9.970 -33.027 36.562 1.00 24.81 111 ASN A C 1
ATOM 3105 O O . ASN C 1 125 ? -10.995 -33.733 36.623 1.00 25.14 111 ASN A O 1
ATOM 3110 N N . ILE C 1 126 ? -9.490 -32.543 35.427 1.00 23.45 112 ILE A N 1
ATOM 3111 C CA . ILE C 1 126 ? -10.167 -32.795 34.144 1.00 25.69 112 ILE A CA 1
ATOM 3112 C C . ILE C 1 126 ? -9.336 -33.675 33.190 1.00 25.57 112 ILE A C 1
ATOM 3113 O O . ILE C 1 126 ? -9.591 -33.757 31.992 1.00 28.21 112 ILE A O 1
ATOM 3118 N N . ILE C 1 127 ? -8.420 -34.414 33.743 1.00 25.10 113 ILE A N 1
ATOM 3119 C CA . ILE C 1 127 ? -7.511 -35.272 33.016 1.00 24.89 113 ILE A CA 1
ATOM 3120 C C . ILE C 1 127 ? -7.939 -36.719 33.174 1.00 24.69 113 ILE A C 1
ATOM 3121 O O . ILE C 1 127 ? -7.971 -37.255 34.299 1.00 24.87 113 ILE A O 1
ATOM 3126 N N . ASP C 1 128 ? -8.206 -37.378 32.056 1.00 26.58 114 ASP A N 1
ATOM 3127 C CA . ASP C 1 128 ? -8.596 -38.801 32.073 1.00 27.83 114 ASP A CA 1
ATOM 3128 C C . ASP C 1 128 ? -7.504 -39.592 32.842 1.00 26.36 114 ASP A C 1
ATOM 3129 O O . ASP C 1 128 ? -6.298 -39.466 32.553 1.00 27.59 114 ASP A O 1
ATOM 3134 N N . GLY C 1 129 ? -7.908 -40.369 33.848 1.00 25.82 115 GLY A N 1
ATOM 3135 C CA . GLY C 1 129 ? -6.963 -41.195 34.566 1.00 26.68 115 GLY A CA 1
ATOM 3136 C C . GLY C 1 129 ? -6.282 -40.627 35.760 1.00 25.74 115 GLY A C 1
ATOM 3137 O O . GLY C 1 129 ? -5.561 -41.367 36.435 1.00 26.85 115 GLY A O 1
ATOM 3138 N N . VAL C 1 130 ? -6.456 -39.326 36.043 1.00 23.73 116 VAL A N 1
ATOM 3139 C CA . VAL C 1 130 ? -5.776 -38.691 37.112 1.00 22.52 116 VAL A CA 1
ATOM 3140 C C . VAL C 1 130 ? -6.728 -38.380 38.234 1.00 23.98 116 VAL A C 1
ATOM 3141 O O . VAL C 1 130 ? -7.802 -37.830 37.972 1.00 24.24 116 VAL A O 1
ATOM 3145 N N . ILE C 1 131 ? -6.398 -38.765 39.440 1.00 22.88 117 ILE A N 1
ATOM 3146 C CA . ILE C 1 131 ? -7.056 -38.182 40.625 1.00 25.14 117 ILE A CA 1
ATOM 3147 C C . ILE C 1 131 ? -6.124 -37.257 41.461 1.00 22.01 117 ILE A C 1
ATOM 3148 O O . ILE C 1 131 ? -5.155 -37.708 42.120 1.00 22.58 117 ILE A O 1
ATOM 3153 N N . PRO C 1 132 ? -6.402 -35.964 41.444 1.00 21.33 118 PRO A N 1
ATOM 3154 C CA . PRO C 1 132 ? -5.664 -35.022 42.252 1.00 21.50 118 PRO A CA 1
ATOM 3155 C C . PRO C 1 132 ? -6.194 -35.168 43.700 1.00 24.02 118 PRO A C 1
ATOM 3156 O O . PRO C 1 132 ? -7.414 -35.416 43.894 1.00 22.21 118 PRO A O 1
ATOM 3160 N N . TRP C 1 133 ? -5.322 -35.055 44.642 1.00 22.05 119 TRP A N 1
ATOM 3161 C CA . TRP C 1 133 ? -5.544 -35.448 46.026 1.00 25.07 119 TRP A CA 1
ATOM 3162 C C . TRP C 1 133 ? -4.804 -34.542 46.977 1.00 25.02 119 TRP A C 1
ATOM 3163 O O . TRP C 1 133 ? -3.669 -34.093 46.707 1.00 26.57 119 TRP A O 1
ATOM 3174 N N . ASN C 1 134 ? -5.479 -34.168 48.095 1.00 24.39 120 ASN A N 1
ATOM 3175 C CA . ASN C 1 134 ? -4.912 -33.428 49.239 1.00 25.72 120 ASN A CA 1
ATOM 3176 C C . ASN C 1 134 ? -4.853 -34.437 50.368 1.00 25.42 120 ASN A C 1
ATOM 3177 O O . ASN C 1 134 ? -5.891 -34.916 50.791 1.00 25.90 120 ASN A O 1
ATOM 3182 N N . TYR C 1 135 ? -3.687 -34.765 50.869 1.00 24.48 121 TYR A N 1
ATOM 3183 C CA . TYR C 1 135 ? -3.580 -35.801 51.890 1.00 26.14 121 TYR A CA 1
ATOM 3184 C C . TYR C 1 135 ? -4.402 -35.452 53.142 1.00 26.87 121 TYR A C 1
ATOM 3185 O O . TYR C 1 135 ? -5.182 -36.288 53.619 1.00 28.48 121 TYR A O 1
ATOM 3194 N N . TYR C 1 136 ? -4.209 -34.247 53.658 1.00 26.84 122 TYR A N 1
ATOM 3195 C CA . TYR C 1 136 ? -5.102 -33.688 54.671 1.00 29.36 122 TYR A CA 1
ATOM 3196 C C . TYR C 1 136 ? -6.210 -32.862 53.958 1.00 30.10 122 TYR A C 1
ATOM 3197 O O . TYR C 1 136 ? -5.905 -32.177 53.018 1.00 28.85 122 TYR A O 1
ATOM 3206 N N . LEU C 1 137 ? -7.460 -32.953 54.420 1.00 28.84 123 LEU A N 1
ATOM 3207 C CA . LEU C 1 137 ? -8.585 -32.409 53.659 1.00 28.48 123 LEU A CA 1
ATOM 3208 C C . LEU C 1 137 ? -8.972 -31.003 54.056 1.00 29.61 123 LEU A C 1
ATOM 3209 O O . LEU C 1 137 ? -9.838 -30.429 53.426 1.00 27.49 123 LEU A O 1
ATOM 3214 N N . SER C 1 138 ? -8.355 -30.436 55.086 1.00 28.60 124 SER A N 1
ATOM 3215 C CA . SER C 1 138 ? -8.535 -29.016 55.406 1.00 30.53 124 SER A CA 1
ATOM 3216 C C . SER C 1 138 ? -7.312 -28.514 56.108 1.00 30.67 124 SER A C 1
ATOM 3217 O O . SER C 1 138 ? -6.491 -29.324 56.549 1.00 30.10 124 SER A O 1
ATOM 3220 N N . CYS C 1 139 ? -7.209 -27.194 56.164 1.00 33.61 125 CYS A N 1
ATOM 3221 C CA . CYS C 1 139 ? -6.374 -26.492 57.112 1.00 36.13 125 CYS A CA 1
ATOM 3222 C C . CYS C 1 139 ? -7.095 -25.254 57.646 1.00 37.57 125 CYS A C 1
ATOM 3223 O O . CYS C 1 139 ? -8.024 -24.714 57.035 1.00 37.01 125 CYS A O 1
ATOM 3226 N N . LYS C 1 140 ? -6.675 -24.824 58.812 1.00 37.48 126 LYS A N 1
ATOM 3227 C CA . LYS C 1 140 ? -7.130 -23.591 59.360 1.00 39.47 126 LYS A CA 1
ATOM 3228 C C . LYS C 1 140 ? -6.719 -22.553 58.371 1.00 38.36 126 LYS A C 1
ATOM 3229 O O . LYS C 1 140 ? -5.606 -22.584 57.847 1.00 37.09 126 LYS A O 1
ATOM 3235 N N . LEU C 1 141 ? -7.616 -21.644 58.101 1.00 41.30 127 LEU A N 1
ATOM 3236 C CA . LEU C 1 141 ? -7.399 -20.593 57.135 1.00 42.82 127 LEU A CA 1
ATOM 3237 C C . LEU C 1 141 ? -6.025 -19.912 57.359 1.00 45.48 127 LEU A C 1
ATOM 3238 O O . LEU C 1 141 ? -5.671 -19.461 58.472 1.00 44.68 127 LEU A O 1
ATOM 3243 N N . GLY C 1 142 ? -5.199 -19.915 56.316 1.00 42.99 128 GLY A N 1
ATOM 3244 C CA . GLY C 1 142 ? -3.877 -19.292 56.361 1.00 46.66 128 GLY A CA 1
ATOM 3245 C C . GLY C 1 142 ? -2.727 -20.115 56.945 1.00 48.51 128 GLY A C 1
ATOM 3246 O O . GLY C 1 142 ? -1.667 -19.592 57.109 1.00 50.95 128 GLY A O 1
ATOM 3247 N N . GLU C 1 143 ? -2.909 -21.395 57.247 1.00 48.49 129 GLU A N 1
ATOM 3248 C CA . GLU C 1 143 ? -1.902 -22.140 58.060 1.00 47.41 129 GLU A CA 1
ATOM 3249 C C . GLU C 1 143 ? -1.725 -23.587 57.661 1.00 45.57 129 GLU A C 1
ATOM 3250 O O . GLU C 1 143 ? -2.430 -24.484 58.156 1.00 39.85 129 GLU A O 1
ATOM 3256 N N . THR C 1 144 ? -0.745 -23.839 56.813 1.00 45.56 130 THR A N 1
ATOM 3257 C CA . THR C 1 144 ? -0.527 -25.146 56.275 1.00 45.29 130 THR A CA 1
ATOM 3258 C C . THR C 1 144 ? -0.207 -26.163 57.361 1.00 43.73 130 THR A C 1
ATOM 3259 O O . THR C 1 144 ? 0.472 -25.874 58.321 1.00 42.48 130 THR A O 1
ATOM 3263 N N . LYS C 1 145 ? -0.766 -27.345 57.186 1.00 40.02 131 LYS A N 1
ATOM 3264 C CA . LYS C 1 145 ? -0.574 -28.481 58.048 1.00 41.10 131 LYS A CA 1
ATOM 3265 C C . LYS C 1 145 ? -1.204 -28.363 59.396 1.00 39.15 131 LYS A C 1
ATOM 3266 O O . LYS C 1 145 ? -0.969 -29.222 60.259 1.00 42.85 131 LYS A O 1
ATOM 3272 N N . SER C 1 146 ? -1.947 -27.294 59.602 1.00 38.42 132 SER A N 1
ATOM 3273 C CA . SER C 1 146 ? -2.517 -26.994 60.923 1.00 40.41 132 SER A CA 1
ATOM 3274 C C . SER C 1 146 ? -3.588 -28.051 61.382 1.00 38.71 132 SER A C 1
ATOM 3275 O O . SER C 1 146 ? -3.847 -28.212 62.572 1.00 38.02 132 SER A O 1
ATOM 3278 N N . HIS C 1 147 ? -4.179 -28.769 60.431 1.00 37.45 133 HIS A N 1
ATOM 3279 C CA . HIS C 1 147 ? -5.130 -29.824 60.776 1.00 36.76 133 HIS A CA 1
ATOM 3280 C C . HIS C 1 147 ? -4.630 -31.261 60.620 1.00 34.86 133 HIS A C 1
ATOM 3281 O O . HIS C 1 147 ? -5.421 -32.233 60.604 1.00 32.87 133 HIS A O 1
ATOM 3288 N N . ALA C 1 148 ? -3.314 -31.439 60.517 1.00 35.66 134 ALA A N 1
ATOM 3289 C CA . ALA C 1 148 ? -2.745 -32.772 60.374 1.00 34.61 134 ALA A CA 1
ATOM 3290 C C . ALA C 1 148 ? -3.212 -33.733 61.466 1.00 36.03 134 ALA A C 1
ATOM 3291 O O . ALA C 1 148 ? -3.483 -34.898 61.199 1.00 36.83 134 ALA A O 1
ATOM 3293 N N . ILE C 1 149 ? -3.184 -33.276 62.697 1.00 39.11 135 ILE A N 1
ATOM 3294 C CA . ILE C 1 149 ? -3.545 -34.149 63.804 1.00 41.24 135 ILE A CA 1
ATOM 3295 C C . ILE C 1 149 ? -4.979 -34.663 63.725 1.00 41.14 135 ILE A C 1
ATOM 3296 O O . ILE C 1 149 ? -5.214 -35.816 64.040 1.00 41.57 135 ILE A O 1
ATOM 3301 N N . TYR C 1 150 ? -5.900 -33.853 63.206 1.00 39.86 136 TYR A N 1
ATOM 3302 C CA . TYR C 1 150 ? -7.337 -34.256 63.106 1.00 39.24 136 TYR A CA 1
ATOM 3303 C C . TYR C 1 150 ? -7.579 -35.227 61.968 1.00 36.37 136 TYR A C 1
ATOM 3304 O O . TYR C 1 150 ? -8.310 -36.216 62.113 1.00 36.78 136 TYR A O 1
ATOM 3313 N N . TRP C 1 151 ? -6.901 -35.002 60.832 1.00 33.69 137 TRP A N 1
ATOM 3314 C CA . TRP C 1 151 ? -7.106 -35.817 59.676 1.00 33.04 137 TRP A CA 1
ATOM 3315 C C . TRP C 1 151 ? -6.344 -37.103 59.652 1.00 32.95 137 TRP A C 1
ATOM 3316 O O . TRP C 1 151 ? -6.694 -38.026 58.995 1.00 31.84 137 TRP A O 1
ATOM 3327 N N . ASP C 1 152 ? -5.279 -37.122 60.403 1.00 36.81 138 ASP A N 1
ATOM 3328 C CA . ASP C 1 152 ? -4.374 -38.234 60.481 1.00 40.31 138 ASP A CA 1
ATOM 3329 C C . ASP C 1 152 ? -4.893 -39.602 60.057 1.00 37.43 138 ASP A C 1
ATOM 3330 O O . ASP C 1 152 ? -4.470 -40.158 59.079 1.00 36.20 138 ASP A O 1
ATOM 3335 N N . LYS C 1 153 ? -5.817 -40.147 60.809 1.00 37.53 139 LYS A N 1
ATOM 3336 C CA . LYS C 1 153 ? -6.285 -41.523 60.543 1.00 37.16 139 LYS A CA 1
ATOM 3337 C C . LYS C 1 153 ? -7.181 -41.587 59.300 1.00 33.05 139 LYS A C 1
ATOM 3338 O O . LYS C 1 153 ? -7.156 -42.589 58.579 1.00 31.12 139 LYS A O 1
ATOM 3344 N N . ILE C 1 154 ? -7.935 -40.509 59.062 1.00 30.60 140 ILE A N 1
ATOM 3345 C CA . ILE C 1 154 ? -8.764 -40.376 57.842 1.00 31.06 140 ILE A CA 1
ATOM 3346 C C . ILE C 1 154 ? -7.838 -40.377 56.618 1.00 29.34 140 ILE A C 1
ATOM 3347 O O . ILE C 1 154 ? -8.048 -41.118 55.666 1.00 28.51 140 ILE A O 1
ATOM 3352 N N . SER C 1 155 ? -6.801 -39.524 56.680 1.00 30.75 141 SER A N 1
ATOM 3353 C CA . SER C 1 155 ? -5.884 -39.359 55.595 1.00 28.66 141 SER A CA 1
ATOM 3354 C C . SER C 1 155 ? -5.274 -40.692 55.189 1.00 29.08 141 SER A C 1
ATOM 3355 O O . SER C 1 155 ? -5.158 -40.960 53.990 1.00 29.28 141 SER A O 1
ATOM 3358 N N . LYS C 1 156 ? -4.913 -41.513 56.151 1.00 31.46 142 LYS A N 1
ATOM 3359 C CA . LYS C 1 156 ? -4.393 -42.877 55.885 1.00 31.47 142 LYS A CA 1
ATOM 3360 C C . LYS C 1 156 ? -5.383 -43.793 55.250 1.00 31.95 142 LYS A C 1
ATOM 3361 O O . LYS C 1 156 ? -5.097 -44.404 54.223 1.00 30.56 142 LYS A O 1
ATOM 3367 N N . LEU C 1 157 ? -6.613 -43.827 55.811 1.00 32.43 143 LEU A N 1
ATOM 3368 C CA . LEU C 1 157 ? -7.703 -44.601 55.277 1.00 30.77 143 LEU A CA 1
ATOM 3369 C C . LEU C 1 157 ? -7.951 -44.280 53.786 1.00 29.69 143 LEU A C 1
ATOM 3370 O O . LEU C 1 157 ? -8.064 -45.195 52.956 1.00 27.78 143 LEU A O 1
ATOM 3375 N N . LEU C 1 158 ? -7.980 -42.999 53.436 1.00 28.30 144 LEU A N 1
ATOM 3376 C CA . LEU C 1 158 ? -8.419 -42.627 52.103 1.00 28.40 144 LEU A CA 1
ATOM 3377 C C . LEU C 1 158 ? -7.306 -42.838 51.083 1.00 28.34 144 LEU A C 1
ATOM 3378 O O . LEU C 1 158 ? -7.573 -43.235 49.932 1.00 26.59 144 LEU A O 1
ATOM 3383 N N . LEU C 1 159 ? -6.101 -42.473 51.473 1.00 26.49 145 LEU A N 1
ATOM 3384 C CA . LEU C 1 159 ? -4.954 -42.650 50.552 1.00 27.66 145 LEU A CA 1
ATOM 3385 C C . LEU C 1 159 ? -4.688 -44.135 50.307 1.00 28.08 145 LEU A C 1
ATOM 3386 O O . LEU C 1 159 ? -4.464 -44.540 49.186 1.00 29.25 145 LEU A O 1
ATOM 3391 N N . GLN C 1 160 ? -4.803 -44.967 51.321 1.00 29.26 146 GLN A N 1
ATOM 3392 C CA . GLN C 1 160 ? -4.686 -46.393 51.110 1.00 29.85 146 GLN A CA 1
ATOM 3393 C C . GLN C 1 160 ? -5.736 -46.905 50.153 1.00 33.00 146 GLN A C 1
ATOM 3394 O O . GLN C 1 160 ? -5.498 -47.858 49.342 1.00 30.60 146 GLN A O 1
ATOM 3400 N N . HIS C 1 161 ? -6.926 -46.343 50.262 1.00 28.81 147 HIS A N 1
ATOM 3401 C CA . HIS C 1 161 ? -7.984 -46.817 49.320 1.00 29.93 147 HIS A CA 1
ATOM 3402 C C . HIS C 1 161 ? -7.681 -46.400 47.855 1.00 27.52 147 HIS A C 1
ATOM 3403 O O . HIS C 1 161 ? -7.764 -47.178 46.906 1.00 25.93 147 HIS A O 1
ATOM 3410 N N . ILE C 1 162 ? -7.290 -45.173 47.696 1.00 26.25 148 ILE A N 1
ATOM 3411 C CA . ILE C 1 162 ? -6.872 -44.665 46.381 1.00 27.12 148 ILE A CA 1
ATOM 3412 C C . ILE C 1 162 ? -5.791 -45.545 45.719 1.00 27.30 148 ILE A C 1
ATOM 3413 O O . ILE C 1 162 ? -5.869 -45.887 44.501 1.00 25.24 148 ILE A O 1
ATOM 3418 N N . THR C 1 163 ? -4.763 -45.872 46.487 1.00 26.30 149 THR A N 1
ATOM 3419 C CA . THR C 1 163 ? -3.689 -46.616 45.974 1.00 28.92 149 THR A CA 1
ATOM 3420 C C . THR C 1 163 ? -3.972 -48.113 45.764 1.00 29.95 149 THR A C 1
ATOM 3421 O O . THR C 1 163 ? -3.115 -48.799 45.238 1.00 31.38 149 THR A O 1
ATOM 3425 N N . LYS C 1 164 ? -5.132 -48.635 46.180 1.00 28.26 150 LYS A N 1
ATOM 3426 C CA . LYS C 1 164 ? -5.594 -49.872 45.634 1.00 30.64 150 LYS A CA 1
ATOM 3427 C C . LYS C 1 164 ? -5.988 -49.790 44.167 1.00 28.73 150 LYS A C 1
ATOM 3428 O O . LYS C 1 164 ? -6.108 -50.802 43.502 1.00 28.83 150 LYS A O 1
ATOM 3434 N N . HIS C 1 165 ? -6.327 -48.612 43.705 1.00 27.51 151 HIS A N 1
ATOM 3435 C CA . HIS C 1 165 ? -6.850 -48.436 42.343 1.00 29.24 151 HIS A CA 1
ATOM 3436 C C . HIS C 1 165 ? -5.759 -47.913 41.380 1.00 29.81 151 HIS A C 1
ATOM 3437 O O . HIS C 1 165 ? -5.668 -48.369 40.266 1.00 31.40 151 HIS A O 1
ATOM 3444 N N . VAL C 1 166 ? -4.952 -46.962 41.823 1.00 29.10 152 VAL A N 1
ATOM 3445 C CA . VAL C 1 166 ? -4.011 -46.301 40.902 1.00 26.45 152 VAL A CA 1
ATOM 3446 C C . VAL C 1 166 ? -2.742 -47.148 40.730 1.00 28.94 152 VAL A C 1
ATOM 3447 O O . VAL C 1 166 ? -2.402 -47.917 41.623 1.00 27.45 152 VAL A O 1
ATOM 3451 N N . SER C 1 167 ? -2.094 -47.006 39.563 1.00 26.63 153 SER A N 1
ATOM 3452 C CA . SER C 1 167 ? -0.812 -47.604 39.237 1.00 28.28 153 SER A CA 1
ATOM 3453 C C . SER C 1 167 ? 0.339 -46.789 39.828 1.00 26.05 153 SER A C 1
ATOM 3454 O O . SER C 1 167 ? 1.324 -47.361 40.319 1.00 25.93 153 SER A O 1
ATOM 3457 N N . VAL C 1 168 ? 0.203 -45.480 39.848 1.00 24.65 154 VAL A N 1
ATOM 3458 C CA . VAL C 1 168 ? 1.293 -44.630 40.323 1.00 24.27 154 VAL A CA 1
ATOM 3459 C C . VAL C 1 168 ? 0.767 -43.504 41.227 1.00 25.36 154 VAL A C 1
ATOM 3460 O O . VAL C 1 168 ? -0.218 -42.846 40.886 1.00 24.61 154 VAL A O 1
ATOM 3464 N N . LEU C 1 169 ? 1.432 -43.322 42.342 1.00 24.14 155 LEU A N 1
ATOM 3465 C CA . LEU C 1 169 ? 1.235 -42.203 43.272 1.00 24.34 155 LEU A CA 1
ATOM 3466 C C . LEU C 1 169 ? 2.388 -41.235 43.107 1.00 24.27 155 LEU A C 1
ATOM 3467 O O . LEU C 1 169 ? 3.549 -41.628 43.282 1.00 26.88 155 LEU A O 1
ATOM 3472 N N . TYR C 1 170 ? 2.075 -39.994 42.837 1.00 24.48 156 TYR A N 1
ATOM 3473 C CA . TYR C 1 170 ? 3.047 -38.905 42.776 1.00 24.46 156 TYR A CA 1
ATOM 3474 C C . TYR C 1 170 ? 2.727 -37.883 43.855 1.00 25.67 156 TYR A C 1
ATOM 3475 O O . TYR C 1 170 ? 1.641 -37.268 43.796 1.00 25.89 156 TYR A O 1
ATOM 3484 N N . CYS C 1 171 ? 3.608 -37.806 44.866 1.00 24.64 157 CYS A N 1
ATOM 3485 C CA . CYS C 1 171 ? 3.526 -36.826 45.900 1.00 26.05 157 CYS A CA 1
ATOM 3486 C C . CYS C 1 171 ? 4.457 -35.661 45.601 1.00 26.97 157 CYS A C 1
ATOM 3487 O O . CYS C 1 171 ? 5.654 -35.830 45.201 1.00 27.55 157 CYS A O 1
ATOM 3490 N N . LEU C 1 172 ? 3.958 -34.474 45.882 1.00 27.03 158 LEU A N 1
ATOM 3491 C CA . LEU C 1 172 ? 4.736 -33.275 45.735 1.00 28.51 158 LEU A CA 1
ATOM 3492 C C . LEU C 1 172 ? 5.126 -32.750 47.070 1.00 29.99 158 LEU A C 1
ATOM 3493 O O . LEU C 1 172 ? 4.295 -32.255 47.801 1.00 32.92 158 LEU A O 1
ATOM 3498 N N . GLY C 1 173 ? 6.422 -32.769 47.396 1.00 30.03 159 GLY A N 1
ATOM 3499 C CA . GLY C 1 173 ? 6.849 -32.243 48.681 1.00 32.38 159 GLY A CA 1
ATOM 3500 C C . GLY C 1 173 ? 7.776 -33.237 49.362 1.00 32.92 159 GLY A C 1
ATOM 3501 O O . GLY C 1 173 ? 7.337 -34.247 49.955 1.00 33.80 159 GLY A O 1
ATOM 3502 N N . LYS C 1 174 ? 9.067 -32.985 49.192 1.00 34.16 160 LYS A N 1
ATOM 3503 C CA . LYS C 1 174 ? 10.065 -33.956 49.630 1.00 36.60 160 LYS A CA 1
ATOM 3504 C C . LYS C 1 174 ? 9.993 -34.133 51.121 1.00 37.08 160 LYS A C 1
ATOM 3505 O O . LYS C 1 174 ? 10.018 -35.251 51.600 1.00 37.70 160 LYS A O 1
ATOM 3511 N N . THR C 1 175 ? 9.950 -33.044 51.856 1.00 38.83 161 THR A N 1
ATOM 3512 C CA . THR C 1 175 ? 9.969 -33.198 53.288 1.00 42.59 161 THR A CA 1
ATOM 3513 C C . THR C 1 175 ? 8.527 -33.536 53.786 1.00 42.56 161 THR A C 1
ATOM 3514 O O . THR C 1 175 ? 8.389 -34.431 54.603 1.00 42.99 161 THR A O 1
ATOM 3518 N N . ASP C 1 176 ? 7.478 -32.950 53.184 1.00 41.66 162 ASP A N 1
ATOM 3519 C CA . ASP C 1 176 ? 6.044 -33.319 53.523 1.00 41.68 162 ASP A CA 1
ATOM 3520 C C . ASP C 1 176 ? 5.828 -34.871 53.411 1.00 40.39 162 ASP A C 1
ATOM 3521 O O . ASP C 1 176 ? 5.163 -35.509 54.219 1.00 38.90 162 ASP A O 1
ATOM 3526 N N . PHE C 1 177 ? 6.389 -35.488 52.387 1.00 35.16 163 PHE A N 1
ATOM 3527 C CA . PHE C 1 177 ? 6.116 -36.898 52.088 1.00 33.09 163 PHE A CA 1
ATOM 3528 C C . PHE C 1 177 ? 7.307 -37.874 52.319 1.00 36.01 163 PHE A C 1
ATOM 3529 O O . PHE C 1 177 ? 7.307 -39.029 51.808 1.00 32.19 163 PHE A O 1
ATOM 3537 N N . SER C 1 178 ? 8.267 -37.462 53.194 1.00 40.54 164 SER A N 1
ATOM 3538 C CA . SER C 1 178 ? 9.393 -38.287 53.591 1.00 45.09 164 SER A CA 1
ATOM 3539 C C . SER C 1 178 ? 9.048 -39.671 54.011 1.00 47.53 164 SER A C 1
ATOM 3540 O O . SER C 1 178 ? 9.796 -40.603 53.768 1.00 48.62 164 SER A O 1
ATOM 3543 N N . ASN C 1 179 ? 7.969 -39.782 54.765 1.00 43.39 165 ASN A N 1
ATOM 3544 C CA . ASN C 1 179 ? 7.562 -41.051 55.321 1.00 44.81 165 ASN A CA 1
ATOM 3545 C C . ASN C 1 179 ? 6.292 -41.644 54.688 1.00 40.65 165 ASN A C 1
ATOM 3546 O O . ASN C 1 179 ? 5.663 -42.489 55.306 1.00 37.40 165 ASN A O 1
ATOM 3551 N N . ILE C 1 180 ? 5.917 -41.290 53.461 1.00 36.10 166 ILE A N 1
ATOM 3552 C CA . ILE C 1 180 ? 4.519 -41.700 53.062 1.00 35.91 166 ILE A CA 1
ATOM 3553 C C . ILE C 1 180 ? 4.487 -43.193 52.925 1.00 35.95 166 ILE A C 1
ATOM 3554 O O . ILE C 1 180 ? 3.404 -43.760 53.029 1.00 38.02 166 ILE A O 1
ATOM 3559 N N . ARG C 1 181 ? 5.622 -43.849 52.659 1.00 36.49 167 ARG A N 1
ATOM 3560 C CA . ARG C 1 181 ? 5.561 -45.291 52.489 1.00 37.06 167 ARG A CA 1
ATOM 3561 C C . ARG C 1 181 ? 5.053 -45.945 53.799 1.00 38.94 167 ARG A C 1
ATOM 3562 O O . ARG C 1 181 ? 4.295 -46.931 53.753 1.00 36.65 167 ARG A O 1
ATOM 3570 N N . ALA C 1 182 ? 5.451 -45.385 54.934 1.00 40.08 168 ALA A N 1
ATOM 3571 C CA . ALA C 1 182 ? 5.042 -45.907 56.201 1.00 43.06 168 ALA A CA 1
ATOM 3572 C C . ALA C 1 182 ? 3.551 -45.683 56.487 1.00 45.06 168 ALA A C 1
ATOM 3573 O O . ALA C 1 182 ? 2.967 -46.466 57.202 1.00 46.29 168 ALA A O 1
ATOM 3575 N N . LYS C 1 183 ? 2.915 -44.729 55.831 1.00 43.51 169 LYS A N 1
ATOM 3576 C CA . LYS C 1 183 ? 1.474 -44.572 55.969 1.00 47.50 169 LYS A CA 1
ATOM 3577 C C . LYS C 1 183 ? 0.660 -45.502 55.118 1.00 49.33 169 LYS A C 1
ATOM 3578 O O . LYS C 1 183 ? -0.568 -45.570 55.291 1.00 51.24 169 LYS A O 1
ATOM 3584 N N . LEU C 1 184 ? 1.280 -46.097 54.096 1.00 44.94 170 LEU A N 1
ATOM 3585 C CA . LEU C 1 184 ? 0.588 -47.002 53.216 1.00 41.92 170 LEU A CA 1
ATOM 3586 C C . LEU C 1 184 ? 0.960 -48.360 53.551 1.00 47.06 170 LEU A C 1
ATOM 3587 O O . LEU C 1 184 ? 2.151 -48.652 53.899 1.00 44.65 170 LEU A O 1
ATOM 3592 N N . GLU C 1 185 ? 0.044 -49.312 53.459 1.00 50.40 171 GLU A N 1
ATOM 3593 C CA . GLU C 1 185 ? 0.572 -50.644 53.923 1.00 58.14 171 GLU A CA 1
ATOM 3594 C C . GLU C 1 185 ? 1.193 -51.347 52.732 1.00 55.03 171 GLU A C 1
ATOM 3595 O O . GLU C 1 185 ? 2.407 -51.662 52.660 1.00 59.90 171 GLU A O 1
ATOM 3601 N N . SER C 1 186 ? 0.329 -51.486 51.768 1.00 45.65 172 SER A N 1
ATOM 3602 C CA . SER C 1 186 ? 0.603 -52.145 50.597 1.00 45.45 172 SER A CA 1
ATOM 3603 C C . SER C 1 186 ? 1.496 -51.247 49.620 1.00 39.34 172 SER A C 1
ATOM 3604 O O . SER C 1 186 ? 1.150 -50.109 49.336 1.00 35.14 172 SER A O 1
ATOM 3607 N N . PRO C 1 187 ? 2.618 -51.782 49.146 1.00 37.75 173 PRO A N 1
ATOM 3608 C CA . PRO C 1 187 ? 3.417 -51.107 48.143 1.00 35.09 173 PRO A CA 1
ATOM 3609 C C . PRO C 1 187 ? 2.623 -50.656 46.924 1.00 33.10 173 PRO A C 1
ATOM 3610 O O . PRO C 1 187 ? 1.704 -51.351 46.443 1.00 31.44 173 PRO A O 1
ATOM 3614 N N . VAL C 1 188 ? 2.931 -49.453 46.474 1.00 30.23 174 VAL A N 1
ATOM 3615 C CA . VAL C 1 188 ? 2.438 -48.954 45.187 1.00 29.11 174 VAL A CA 1
ATOM 3616 C C . VAL C 1 188 ? 3.604 -48.137 44.596 1.00 26.56 174 VAL A C 1
ATOM 3617 O O . VAL C 1 188 ? 4.395 -47.579 45.358 1.00 26.28 174 VAL A O 1
ATOM 3621 N N . THR C 1 189 ? 3.642 -48.021 43.292 1.00 25.95 175 THR A N 1
ATOM 3622 C CA . THR C 1 189 ? 4.659 -47.195 42.639 1.00 25.02 175 THR A CA 1
ATOM 3623 C C . THR C 1 189 ? 4.523 -45.810 43.221 1.00 25.36 175 THR A C 1
ATOM 3624 O O . THR C 1 189 ? 3.480 -45.188 43.110 1.00 24.78 175 THR A O 1
ATOM 3628 N N . THR C 1 190 ? 5.573 -45.301 43.804 1.00 25.57 176 THR A N 1
ATOM 3629 C CA . THR C 1 190 ? 5.515 -43.993 44.437 1.00 25.85 176 THR A CA 1
ATOM 3630 C C . THR C 1 190 ? 6.686 -43.116 44.006 1.00 27.56 176 THR A C 1
ATOM 3631 O O . THR C 1 190 ? 7.857 -43.511 44.179 1.00 26.76 176 THR A O 1
ATOM 3635 N N . ILE C 1 191 ? 6.382 -41.936 43.496 1.00 26.03 177 ILE A N 1
ATOM 3636 C CA . ILE C 1 191 ? 7.378 -40.959 43.187 1.00 30.12 177 ILE A CA 1
ATOM 3637 C C . ILE C 1 191 ? 7.096 -39.751 44.067 1.00 30.84 177 ILE A C 1
ATOM 3638 O O . ILE C 1 191 ? 5.982 -39.227 44.074 1.00 27.39 177 ILE A O 1
ATOM 3643 N N . VAL C 1 192 ? 8.107 -39.372 44.852 1.00 29.89 178 VAL A N 1
ATOM 3644 C CA . VAL C 1 192 ? 8.093 -38.117 45.631 1.00 31.11 178 VAL A CA 1
ATOM 3645 C C . VAL C 1 192 ? 8.969 -37.105 44.932 1.00 33.05 178 VAL A C 1
ATOM 3646 O O . VAL C 1 192 ? 10.197 -37.298 44.857 1.00 35.55 178 VAL A O 1
ATOM 3650 N N . GLY C 1 193 ? 8.381 -36.012 44.466 1.00 28.78 179 GLY A N 1
ATOM 3651 C CA . GLY C 1 193 ? 9.129 -34.948 43.823 1.00 30.40 179 GLY A CA 1
ATOM 3652 C C . GLY C 1 193 ? 9.158 -33.710 44.706 1.00 30.73 179 GLY A C 1
ATOM 3653 O O . GLY C 1 193 ? 8.539 -33.680 45.754 1.00 30.88 179 GLY A O 1
ATOM 3654 N N . TYR C 1 194 ? 9.805 -32.675 44.220 1.00 30.66 180 TYR A N 1
ATOM 3655 C CA . TYR C 1 194 ? 9.801 -31.359 44.843 1.00 33.08 180 TYR A CA 1
ATOM 3656 C C . TYR C 1 194 ? 8.431 -30.721 44.876 1.00 32.46 180 TYR A C 1
ATOM 3657 O O . TYR C 1 194 ? 7.662 -30.935 43.969 1.00 31.59 180 TYR A O 1
ATOM 3666 N N . HIS C 1 195 ? 8.141 -29.926 45.899 1.00 32.84 181 HIS A N 1
ATOM 3667 C CA . HIS C 1 195 ? 6.961 -29.077 45.910 1.00 35.61 181 HIS A CA 1
ATOM 3668 C C . HIS C 1 195 ? 7.161 -27.969 44.902 1.00 36.16 181 HIS A C 1
ATOM 3669 O O . HIS C 1 195 ? 8.238 -27.456 44.796 1.00 35.84 181 HIS A O 1
ATOM 3676 N N . PRO C 1 196 ? 6.126 -27.561 44.169 1.00 36.60 182 PRO A N 1
ATOM 3677 C CA . PRO C 1 196 ? 6.366 -26.407 43.280 1.00 41.20 182 PRO A CA 1
ATOM 3678 C C . PRO C 1 196 ? 6.981 -25.138 43.939 1.00 48.09 182 PRO A C 1
ATOM 3679 O O . PRO C 1 196 ? 7.691 -24.416 43.297 1.00 49.26 182 PRO A O 1
ATOM 3683 N N . ALA C 1 197 ? 6.832 -24.921 45.235 1.00 48.07 183 ALA A N 1
ATOM 3684 C CA . ALA C 1 197 ? 7.592 -23.854 45.923 1.00 49.70 183 ALA A CA 1
ATOM 3685 C C . ALA C 1 197 ? 8.983 -24.218 46.559 1.00 53.17 183 ALA A C 1
ATOM 3686 O O . ALA C 1 197 ? 9.483 -23.442 47.383 1.00 51.45 183 ALA A O 1
ATOM 3688 N N . ALA C 1 198 ? 9.622 -25.334 46.153 1.00 48.00 184 ALA A N 1
ATOM 3689 C CA . ALA C 1 198 ? 10.966 -25.679 46.650 1.00 52.92 184 ALA A CA 1
ATOM 3690 C C . ALA C 1 198 ? 12.028 -24.637 46.221 1.00 54.14 184 ALA A C 1
ATOM 3691 O O . ALA C 1 198 ? 11.946 -24.073 45.117 1.00 48.99 184 ALA A O 1
ATOM 3693 N N . ARG C 1 199 ? 13.040 -24.439 47.074 1.00 55.73 185 ARG A N 1
ATOM 3694 C CA . ARG C 1 199 ? 14.052 -23.422 46.839 1.00 60.83 185 ARG A CA 1
ATOM 3695 C C . ARG C 1 199 ? 14.734 -23.683 45.510 1.00 62.89 185 ARG A C 1
ATOM 3696 O O . ARG C 1 199 ? 14.565 -24.745 44.907 1.00 59.16 185 ARG A O 1
ATOM 3704 N N . ASP C 1 200 ? 15.500 -22.691 45.059 1.00 65.36 186 ASP A N 1
ATOM 3705 C CA . ASP C 1 200 ? 16.402 -22.810 43.903 1.00 65.10 186 ASP A CA 1
ATOM 3706 C C . ASP C 1 200 ? 15.768 -23.434 42.664 1.00 61.49 186 ASP A C 1
ATOM 3707 O O . ASP C 1 200 ? 16.428 -24.244 41.980 1.00 58.99 186 ASP A O 1
ATOM 3712 N N . ARG C 1 201 ? 14.518 -23.066 42.362 1.00 55.70 187 ARG A N 1
ATOM 3713 C CA . ARG C 1 201 ? 13.858 -23.508 41.124 1.00 54.63 187 ARG A CA 1
ATOM 3714 C C . ARG C 1 201 ? 13.947 -25.039 40.889 1.00 49.80 187 ARG A C 1
ATOM 3715 O O . ARG C 1 201 ? 13.995 -25.510 39.748 1.00 53.22 187 ARG A O 1
ATOM 3723 N N . GLN C 1 202 ? 14.011 -25.826 41.951 1.00 45.98 188 GLN A N 1
ATOM 3724 C CA . GLN C 1 202 ? 14.182 -27.293 41.778 1.00 44.82 188 GLN A CA 1
ATOM 3725 C C . GLN C 1 202 ? 12.956 -27.994 41.167 1.00 41.30 188 GLN A C 1
ATOM 3726 O O . GLN C 1 202 ? 13.071 -29.010 40.458 1.00 38.88 188 GLN A O 1
ATOM 3732 N N . PHE C 1 203 ? 11.772 -27.485 41.450 1.00 39.43 189 PHE A N 1
ATOM 3733 C CA . PHE C 1 203 ? 10.596 -28.107 40.808 1.00 38.37 189 PHE A CA 1
ATOM 3734 C C . PHE C 1 203 ? 10.681 -28.041 39.270 1.00 39.06 189 PHE A C 1
ATOM 3735 O O . PHE C 1 203 ? 10.363 -28.995 38.592 1.00 36.44 189 PHE A O 1
ATOM 3743 N N . GLU C 1 204 ? 11.142 -26.930 38.723 1.00 41.43 190 GLU A N 1
ATOM 3744 C CA . GLU C 1 204 ? 11.383 -26.812 37.271 1.00 46.44 190 GLU A CA 1
ATOM 3745 C C . GLU C 1 204 ? 12.226 -27.908 36.596 1.00 44.12 190 GLU A C 1
ATOM 3746 O O . GLU C 1 204 ? 11.979 -28.229 35.441 1.00 43.90 190 GLU A O 1
ATOM 3752 N N . LYS C 1 205 ? 13.205 -28.471 37.291 1.00 39.13 191 LYS A N 1
ATOM 3753 C CA . LYS C 1 205 ? 14.053 -29.483 36.722 1.00 42.25 191 LYS A CA 1
ATOM 3754 C C . LYS C 1 205 ? 13.506 -30.913 36.942 1.00 40.47 191 LYS A C 1
ATOM 3755 O O . LYS C 1 205 ? 14.050 -31.902 36.421 1.00 38.01 191 LYS A O 1
ATOM 3761 N N . ASP C 1 206 ? 12.444 -31.015 37.712 1.00 36.61 192 ASP A N 1
ATOM 3762 C CA . ASP C 1 206 ? 11.825 -32.274 38.099 1.00 40.78 192 ASP A CA 1
ATOM 3763 C C . ASP C 1 206 ? 11.177 -32.814 36.834 1.00 38.57 192 ASP A C 1
ATOM 3764 O O . ASP C 1 206 ? 10.467 -32.041 36.176 1.00 36.45 192 ASP A O 1
ATOM 3769 N N . ARG C 1 207 ? 11.275 -34.104 36.554 1.00 33.71 193 ARG A N 1
ATOM 3770 C CA . ARG C 1 207 ? 10.641 -34.658 35.321 1.00 33.58 193 ARG A CA 1
ATOM 3771 C C . ARG C 1 207 ? 9.544 -35.667 35.653 1.00 30.12 193 ARG A C 1
ATOM 3772 O O . ARG C 1 207 ? 9.385 -36.688 34.989 1.00 27.71 193 ARG A O 1
ATOM 3780 N N . SER C 1 208 ? 8.822 -35.421 36.722 1.00 29.26 194 SER A N 1
ATOM 3781 C CA . SER C 1 208 ? 7.901 -36.390 37.281 1.00 28.23 194 SER A CA 1
ATOM 3782 C C . SER C 1 208 ? 6.819 -36.780 36.316 1.00 25.97 194 SER A C 1
ATOM 3783 O O . SER C 1 208 ? 6.381 -37.946 36.272 1.00 25.50 194 SER A O 1
ATOM 3786 N N . PHE C 1 209 ? 6.295 -35.796 35.573 1.00 26.13 195 PHE A N 1
ATOM 3787 C CA . PHE C 1 209 ? 5.123 -36.099 34.704 1.00 28.05 195 PHE A CA 1
ATOM 3788 C C . PHE C 1 209 ? 5.527 -37.068 33.609 1.00 29.86 195 PHE A C 1
ATOM 3789 O O . PHE C 1 209 ? 4.761 -37.997 33.236 1.00 30.24 195 PHE A O 1
ATOM 3797 N N . GLU C 1 210 ? 6.764 -36.904 33.118 1.00 29.84 196 GLU A N 1
ATOM 3798 C CA . GLU C 1 210 ? 7.282 -37.840 32.130 1.00 30.41 196 GLU A CA 1
ATOM 3799 C C . GLU C 1 210 ? 7.626 -39.175 32.727 1.00 30.32 196 GLU A C 1
ATOM 3800 O O . GLU C 1 210 ? 7.427 -40.211 32.099 1.00 27.13 196 GLU A O 1
ATOM 3806 N N . ILE C 1 211 ? 8.242 -39.159 33.928 1.00 26.67 197 ILE A N 1
ATOM 3807 C CA . ILE C 1 211 ? 8.540 -40.379 34.618 1.00 26.47 197 ILE A CA 1
ATOM 3808 C C . ILE C 1 211 ? 7.295 -41.213 34.919 1.00 25.27 197 ILE A C 1
ATOM 3809 O O . ILE C 1 211 ? 7.297 -42.441 34.722 1.00 25.03 197 ILE A O 1
ATOM 3814 N N . ILE C 1 212 ? 6.223 -40.558 35.312 1.00 24.79 198 ILE A N 1
ATOM 3815 C CA . ILE C 1 212 ? 4.903 -41.225 35.538 1.00 24.42 198 ILE A CA 1
ATOM 3816 C C . ILE C 1 212 ? 4.510 -42.043 34.308 1.00 23.85 198 ILE A C 1
ATOM 3817 O O . ILE C 1 212 ? 4.148 -43.207 34.423 1.00 25.42 198 ILE A O 1
ATOM 3822 N N . ASN C 1 213 ? 4.634 -41.425 33.159 1.00 25.08 199 ASN A N 1
ATOM 3823 C CA . ASN C 1 213 ? 4.230 -42.056 31.935 1.00 26.19 199 ASN A CA 1
ATOM 3824 C C . ASN C 1 213 ? 5.065 -43.258 31.568 1.00 25.93 199 ASN A C 1
ATOM 3825 O O . ASN C 1 213 ? 4.475 -44.243 31.074 1.00 25.15 199 ASN A O 1
ATOM 3830 N N . VAL C 1 214 ? 6.407 -43.273 31.846 1.00 26.01 200 VAL A N 1
ATOM 3831 C CA . VAL C 1 214 ? 7.191 -44.447 31.615 1.00 25.10 200 VAL A CA 1
ATOM 3832 C C . VAL C 1 214 ? 6.816 -45.545 32.566 1.00 24.82 200 VAL A C 1
ATOM 3833 O O . VAL C 1 214 ? 6.696 -46.731 32.149 1.00 24.63 200 VAL A O 1
ATOM 3837 N N . LEU C 1 215 ? 6.632 -45.185 33.835 1.00 24.63 201 LEU A N 1
ATOM 3838 C CA . LEU C 1 215 ? 6.183 -46.130 34.866 1.00 24.65 201 LEU A CA 1
ATOM 3839 C C . LEU C 1 215 ? 4.844 -46.777 34.448 1.00 24.35 201 LEU A C 1
ATOM 3840 O O . LEU C 1 215 ? 4.723 -47.984 34.469 1.00 26.00 201 LEU A O 1
ATOM 3845 N N . LEU C 1 216 ? 3.984 -45.964 33.863 1.00 23.10 202 LEU A N 1
ATOM 3846 C CA . LEU C 1 216 ? 2.687 -46.506 33.423 1.00 24.15 202 LEU A CA 1
ATOM 3847 C C . LEU C 1 216 ? 2.922 -47.489 32.322 1.00 24.12 202 LEU A C 1
ATOM 3848 O O . LEU C 1 216 ? 2.358 -48.566 32.353 1.00 26.84 202 LEU A O 1
ATOM 3853 N N . GLU C 1 217 ? 3.784 -47.176 31.386 1.00 25.87 203 GLU A N 1
ATOM 3854 C CA . GLU C 1 217 ? 4.059 -48.098 30.316 1.00 28.94 203 GLU A CA 1
ATOM 3855 C C . GLU C 1 217 ? 4.698 -49.381 30.842 1.00 29.77 203 GLU A C 1
ATOM 3856 O O . GLU C 1 217 ? 4.414 -50.461 30.344 1.00 28.66 203 GLU A O 1
ATOM 3862 N N . LEU C 1 218 ? 5.520 -49.299 31.894 1.00 27.63 204 LEU A N 1
ATOM 3863 C CA . LEU C 1 218 ? 6.101 -50.490 32.517 1.00 28.90 204 LEU A CA 1
ATOM 3864 C C . LEU C 1 218 ? 5.062 -51.327 33.215 1.00 30.28 204 LEU A C 1
ATOM 3865 O O . LEU C 1 218 ? 5.305 -52.521 33.470 1.00 30.35 204 LEU A O 1
ATOM 3870 N N . ASP C 1 219 ? 3.940 -50.710 33.533 1.00 29.06 205 ASP A N 1
ATOM 3871 C CA . ASP C 1 219 ? 2.811 -51.421 34.158 1.00 30.70 205 ASP A CA 1
ATOM 3872 C C . ASP C 1 219 ? 1.696 -51.729 33.102 1.00 32.15 205 ASP A C 1
ATOM 3873 O O . ASP C 1 219 ? 0.591 -51.994 33.477 1.00 31.13 205 ASP A O 1
ATOM 3878 N N . ASN C 1 220 ? 2.027 -51.670 31.816 1.00 34.15 206 ASN A N 1
ATOM 3879 C CA . ASN C 1 220 ? 1.067 -51.966 30.753 1.00 36.58 206 ASN A CA 1
ATOM 3880 C C . ASN C 1 220 ? -0.171 -51.073 30.795 1.00 34.77 206 ASN A C 1
ATOM 3881 O O . ASN C 1 220 ? -1.329 -51.520 30.656 1.00 34.34 206 ASN A O 1
ATOM 3886 N N . LYS C 1 221 ? 0.077 -49.810 31.063 1.00 31.87 207 LYS A N 1
ATOM 3887 C CA . LYS C 1 221 ? -0.969 -48.827 31.150 1.00 32.64 207 LYS A CA 1
ATOM 3888 C C . LYS C 1 221 ? -0.745 -47.725 30.155 1.00 30.68 207 LYS A C 1
ATOM 3889 O O . LYS C 1 221 ? 0.352 -47.430 29.730 1.00 32.88 207 LYS A O 1
ATOM 3895 N N . VAL C 1 222 ? -1.843 -47.099 29.803 1.00 31.38 208 VAL A N 1
ATOM 3896 C CA . VAL C 1 222 ? -1.828 -46.016 28.845 1.00 33.25 208 VAL A CA 1
ATOM 3897 C C . VAL C 1 222 ? -1.265 -44.788 29.526 1.00 30.21 208 VAL A C 1
ATOM 3898 O O . VAL C 1 222 ? -1.642 -44.510 30.625 1.00 29.09 208 VAL A O 1
ATOM 3902 N N . PRO C 1 223 ? -0.382 -44.057 28.861 1.00 31.86 209 PRO A N 1
ATOM 3903 C CA . PRO C 1 223 ? 0.115 -42.803 29.463 1.00 31.64 209 PRO A CA 1
ATOM 3904 C C . PRO C 1 223 ? -0.946 -41.734 29.666 1.00 28.34 209 PRO A C 1
ATOM 3905 O O . PRO C 1 223 ? -1.963 -41.703 28.987 1.00 29.18 209 PRO A O 1
ATOM 3909 N N . ILE C 1 224 ? -0.742 -40.927 30.688 1.00 26.60 210 ILE A N 1
ATOM 3910 C CA . ILE C 1 224 ? -1.558 -39.732 30.885 1.00 26.30 210 ILE A CA 1
ATOM 3911 C C . ILE C 1 224 ? -1.328 -38.716 29.761 1.00 26.36 210 ILE A C 1
ATOM 3912 O O . ILE C 1 224 ? -0.222 -38.467 29.365 1.00 27.35 210 ILE A O 1
ATOM 3917 N N . ASN C 1 225 ? -2.405 -38.118 29.267 1.00 27.62 211 ASN A N 1
ATOM 3918 C CA . ASN C 1 225 ? -2.292 -37.023 28.341 1.00 28.44 211 ASN A CA 1
ATOM 3919 C C . ASN C 1 225 ? -2.374 -35.768 29.188 1.00 27.68 211 ASN A C 1
ATOM 3920 O O . ASN C 1 225 ? -3.491 -35.253 29.483 1.00 26.25 211 ASN A O 1
ATOM 3925 N N . TRP C 1 226 ? -1.216 -35.243 29.586 1.00 26.30 212 TRP A N 1
ATOM 3926 C CA . TRP C 1 226 ? -1.189 -34.083 30.503 1.00 25.41 212 TRP A CA 1
ATOM 3927 C C . TRP C 1 226 ? -1.765 -32.801 29.942 1.00 26.34 212 TRP A C 1
ATOM 3928 O O . TRP C 1 226 ? -2.256 -31.988 30.691 1.00 25.46 212 TRP A O 1
ATOM 3939 N N . ALA C 1 227 ? -1.786 -32.667 28.619 1.00 27.86 213 ALA A N 1
ATOM 3940 C CA . ALA C 1 227 ? -2.326 -31.523 27.976 1.00 28.05 213 ALA A CA 1
ATOM 3941 C C . ALA C 1 227 ? -3.854 -31.460 28.151 1.00 28.38 213 ALA A C 1
ATOM 3942 O O . ALA C 1 227 ? -4.435 -30.405 27.934 1.00 28.58 213 ALA A O 1
ATOM 3944 N N . GLN C 1 228 ? -4.502 -32.551 28.559 1.00 28.51 214 GLN A N 1
ATOM 3945 C CA . GLN C 1 228 ? -5.937 -32.429 28.877 1.00 29.81 214 GLN A CA 1
ATOM 3946 C C . GLN C 1 228 ? -6.233 -31.491 30.021 1.00 28.94 214 GLN A C 1
ATOM 3947 O O . GLN C 1 228 ? -7.372 -31.020 30.200 1.00 25.56 214 GLN A O 1
ATOM 3953 N N . GLY C 1 229 ? -5.236 -31.170 30.817 1.00 26.89 215 GLY A N 1
ATOM 3954 C CA . GLY C 1 229 ? -5.536 -30.324 31.948 1.00 26.75 215 GLY A CA 1
ATOM 3955 C C . GLY C 1 229 ? -5.635 -28.875 31.585 1.00 25.44 215 GLY A C 1
ATOM 3956 O O . GLY C 1 229 ? -6.152 -28.053 32.418 1.00 25.21 215 GLY A O 1
ATOM 3957 N N . PHE C 1 230 ? -5.129 -28.498 30.391 1.00 26.14 216 PHE A N 1
ATOM 3958 C CA . PHE C 1 230 ? -5.157 -27.059 30.005 1.00 27.19 216 PHE A CA 1
ATOM 3959 C C . PHE C 1 230 ? -6.534 -26.531 29.773 1.00 28.31 216 PHE A C 1
ATOM 3960 O O . PHE C 1 230 ? -7.390 -27.228 29.243 1.00 28.55 216 PHE A O 1
ATOM 3968 N N . ILE C 1 231 ? -6.752 -25.293 30.209 1.00 29.16 217 ILE A N 1
ATOM 3969 C CA . ILE C 1 231 ? -7.891 -24.494 29.896 1.00 29.68 217 ILE A CA 1
ATOM 3970 C C . ILE C 1 231 ? -7.459 -23.371 28.953 1.00 33.47 217 ILE A C 1
ATOM 3971 O O . ILE C 1 231 ? -6.472 -22.665 29.206 1.00 34.75 217 ILE A O 1
ATOM 3976 N N . TYR C 1 232 ? -8.158 -23.226 27.838 1.00 32.28 218 TYR A N 1
ATOM 3977 C CA . TYR C 1 232 ? -7.823 -22.214 26.898 1.00 34.31 218 TYR A CA 1
ATOM 3978 C C . TYR C 1 232 ? -8.957 -21.210 26.852 1.00 37.21 218 TYR A C 1
ATOM 3979 O O . TYR C 1 232 ? -10.185 -21.585 27.058 1.00 38.75 218 TYR A O 1
ATOM 3989 N N . MET D 2 3 ? 14.387 -39.642 42.785 1.00 41.49 1 MET C N 1
ATOM 3990 C CA . MET D 2 3 ? 13.114 -40.171 42.173 1.00 41.52 1 MET C CA 1
ATOM 3991 C C . MET D 2 3 ? 12.702 -39.440 40.863 1.00 37.91 1 MET C C 1
ATOM 3992 O O . MET D 2 3 ? 12.293 -40.113 39.933 1.00 36.61 1 MET C O 1
ATOM 3997 N N . ALA D 2 4 ? 12.827 -38.094 40.808 1.00 39.18 2 ALA C N 1
ATOM 3998 C CA . ALA D 2 4 ? 12.213 -37.321 39.731 1.00 40.00 2 ALA C CA 1
ATOM 3999 C C . ALA D 2 4 ? 13.183 -36.544 38.771 1.00 38.44 2 ALA C C 1
ATOM 4000 O O . ALA D 2 4 ? 12.804 -35.569 38.108 1.00 40.50 2 ALA C O 1
ATOM 4002 N N . SER D 2 5 ? 14.404 -37.033 38.629 1.00 33.94 3 SER C N 1
ATOM 4003 C CA . SER D 2 5 ? 15.379 -36.391 37.806 1.00 33.40 3 SER C CA 1
ATOM 4004 C C . SER D 2 5 ? 15.409 -36.918 36.350 1.00 31.83 3 SER C C 1
ATOM 4005 O O . SER D 2 5 ? 14.949 -38.011 36.022 1.00 31.22 3 SER C O 1
ATOM 4008 N N . SER D 2 6 ? 16.042 -36.148 35.480 1.00 31.91 4 SER C N 1
ATOM 4009 C CA . SER D 2 6 ? 16.398 -36.610 34.141 1.00 33.61 4 SER C CA 1
ATOM 4010 C C . SER D 2 6 ? 17.125 -37.885 34.106 1.00 32.73 4 SER C C 1
ATOM 4011 O O . SER D 2 6 ? 16.885 -38.711 33.243 1.00 30.85 4 SER C O 1
ATOM 4014 N N . ALA D 2 7 ? 18.077 -38.065 35.020 1.00 33.68 5 ALA C N 1
ATOM 4015 C CA . ALA D 2 7 ? 18.814 -39.350 35.068 1.00 32.07 5 ALA C CA 1
ATOM 4016 C C . ALA D 2 7 ? 17.914 -40.512 35.434 1.00 29.12 5 ALA C C 1
ATOM 4017 O O . ALA D 2 7 ? 18.137 -41.625 34.950 1.00 29.23 5 ALA C O 1
ATOM 4019 N N . ASP D 2 8 ? 16.908 -40.274 36.274 1.00 28.60 6 ASP C N 1
ATOM 4020 C CA . ASP D 2 8 ? 15.935 -41.345 36.597 1.00 28.03 6 ASP C CA 1
ATOM 4021 C C . ASP D 2 8 ? 15.106 -41.724 35.342 1.00 26.37 6 ASP C C 1
ATOM 4022 O O . ASP D 2 8 ? 14.890 -42.929 35.012 1.00 26.07 6 ASP C O 1
ATOM 4027 N N . LEU D 2 9 ? 14.684 -40.698 34.665 1.00 25.68 7 LEU C N 1
ATOM 4028 C CA . LEU D 2 9 ? 13.941 -40.847 33.417 1.00 27.84 7 LEU C CA 1
ATOM 4029 C C . LEU D 2 9 ? 14.755 -41.664 32.433 1.00 28.37 7 LEU C C 1
ATOM 4030 O O . LEU D 2 9 ? 14.218 -42.575 31.818 1.00 28.11 7 LEU C O 1
ATOM 4035 N N . THR D 2 10 ? 16.032 -41.338 32.255 1.00 29.39 8 THR C N 1
ATOM 4036 C CA . THR D 2 10 ? 16.853 -42.085 31.364 1.00 29.08 8 THR C CA 1
ATOM 4037 C C . THR D 2 10 ? 16.905 -43.562 31.702 1.00 27.83 8 THR C C 1
ATOM 4038 O O . THR D 2 10 ? 16.777 -44.401 30.812 1.00 27.18 8 THR C O 1
ATOM 4042 N N . ASN D 2 11 ? 17.099 -43.890 32.962 1.00 27.04 9 ASN C N 1
ATOM 4043 C CA . ASN D 2 11 ? 17.165 -45.283 33.379 1.00 26.63 9 ASN C CA 1
ATOM 4044 C C . ASN D 2 11 ? 15.857 -46.042 33.180 1.00 26.14 9 ASN C C 1
ATOM 4045 O O . ASN D 2 11 ? 15.851 -47.194 32.715 1.00 25.53 9 ASN C O 1
ATOM 4050 N N . LEU D 2 12 ? 14.753 -45.389 33.522 1.00 24.34 10 LEU C N 1
ATOM 4051 C CA . LEU D 2 12 ? 13.409 -45.991 33.265 1.00 25.40 10 LEU C CA 1
ATOM 4052 C C . LEU D 2 12 ? 13.148 -46.225 31.776 1.00 24.63 10 LEU C C 1
ATOM 4053 O O . LEU D 2 12 ? 12.624 -47.258 31.394 1.00 26.73 10 LEU C O 1
ATOM 4058 N N . LYS D 2 13 ? 13.524 -45.284 30.922 1.00 26.36 11 LYS C N 1
ATOM 4059 C CA . LYS D 2 13 ? 13.388 -45.510 29.497 1.00 27.33 11 LYS C CA 1
ATOM 4060 C C . LYS D 2 13 ? 14.223 -46.723 28.995 1.00 28.87 11 LYS C C 1
ATOM 4061 O O . LYS D 2 13 ? 13.796 -47.441 28.058 1.00 28.22 11 LYS C O 1
ATOM 4067 N N . GLU D 2 14 ? 15.411 -46.873 29.536 1.00 27.54 12 GLU C N 1
ATOM 4068 C CA . GLU D 2 14 ? 16.249 -47.945 29.125 1.00 30.37 12 GLU C CA 1
ATOM 4069 C C . GLU D 2 14 ? 15.635 -49.221 29.658 1.00 29.22 12 GLU C C 1
ATOM 4070 O O . GLU D 2 14 ? 15.642 -50.241 28.949 1.00 28.51 12 GLU C O 1
ATOM 4076 N N . LEU D 2 15 ? 15.092 -49.199 30.876 1.00 27.17 13 LEU C N 1
ATOM 4077 C CA . LEU D 2 15 ? 14.425 -50.390 31.395 1.00 27.03 13 LEU C CA 1
ATOM 4078 C C . LEU D 2 15 ? 13.302 -50.817 30.514 1.00 28.18 13 LEU C C 1
ATOM 4079 O O . LEU D 2 15 ? 13.209 -52.014 30.145 1.00 29.09 13 LEU C O 1
ATOM 4084 N N . LEU D 2 16 ? 12.532 -49.841 30.048 1.00 26.81 14 LEU C N 1
ATOM 4085 C CA . LEU D 2 16 ? 11.406 -50.127 29.138 1.00 28.76 14 LEU C CA 1
ATOM 4086 C C . LEU D 2 16 ? 11.844 -50.667 27.835 1.00 28.10 14 LEU C C 1
ATOM 4087 O O . LEU D 2 16 ? 11.290 -51.636 27.341 1.00 30.47 14 LEU C O 1
ATOM 4092 N N . SER D 2 17 ? 12.874 -50.078 27.233 1.00 28.52 15 SER C N 1
ATOM 4093 C CA . SER D 2 17 ? 13.410 -50.535 25.992 1.00 31.56 15 SER C CA 1
ATOM 4094 C C . SER D 2 17 ? 13.930 -51.968 26.076 1.00 32.41 15 SER C C 1
ATOM 4095 O O . SER D 2 17 ? 13.710 -52.792 25.152 1.00 32.72 15 SER C O 1
ATOM 4098 N N . LEU D 2 18 ? 14.589 -52.282 27.196 1.00 31.96 16 LEU C N 1
ATOM 4099 C CA . LEU D 2 18 ? 15.097 -53.624 27.424 1.00 34.37 16 LEU C CA 1
ATOM 4100 C C . LEU D 2 18 ? 14.025 -54.631 27.669 1.00 35.05 16 LEU C C 1
ATOM 4101 O O . LEU D 2 18 ? 14.075 -55.738 27.154 1.00 37.00 16 LEU C O 1
ATOM 4106 N N . TYR D 2 19 ? 13.040 -54.251 28.437 1.00 33.35 17 TYR C N 1
ATOM 4107 C CA . TYR D 2 19 ? 11.849 -55.056 28.600 1.00 37.07 17 TYR C CA 1
ATOM 4108 C C . TYR D 2 19 ? 11.195 -55.483 27.245 1.00 40.65 17 TYR C C 1
ATOM 4109 O O . TYR D 2 19 ? 10.855 -56.678 27.039 1.00 40.94 17 TYR C O 1
ATOM 4118 N N . LYS D 2 20 ? 11.055 -54.520 26.330 1.00 39.78 18 LYS C N 1
ATOM 4119 C CA . LYS D 2 20 ? 10.490 -54.774 25.008 1.00 42.75 18 LYS C CA 1
ATOM 4120 C C . LYS D 2 20 ? 11.381 -55.664 24.132 1.00 43.67 18 LYS C C 1
ATOM 4121 O O . LYS D 2 20 ? 10.864 -56.481 23.389 1.00 45.46 18 LYS C O 1
ATOM 4127 N N . SER D 2 21 ? 12.703 -55.562 24.214 1.00 41.83 19 SER C N 1
ATOM 4128 C CA . SER D 2 21 ? 13.580 -56.325 23.314 1.00 46.35 19 SER C CA 1
ATOM 4129 C C . SER D 2 21 ? 14.106 -57.600 23.982 1.00 47.92 19 SER C C 1
ATOM 4130 O O . SER D 2 21 ? 14.917 -58.299 23.382 1.00 45.96 19 SER C O 1
ATOM 4133 N N . LEU D 2 22 ? 13.677 -57.895 25.217 1.00 43.29 20 LEU C N 1
ATOM 4134 C CA . LEU D 2 22 ? 14.283 -58.949 26.006 1.00 46.49 20 LEU C CA 1
ATOM 4135 C C . LEU D 2 22 ? 14.270 -60.286 25.247 1.00 45.48 20 LEU C C 1
ATOM 4136 O O . LEU D 2 22 ? 13.247 -60.667 24.780 1.00 44.18 20 LEU C O 1
ATOM 4141 N N . ARG D 2 23 ? 15.405 -60.951 25.146 1.00 47.54 21 ARG C N 1
ATOM 4142 C CA . ARG D 2 23 ? 15.509 -62.294 24.572 1.00 51.13 21 ARG C CA 1
ATOM 4143 C C . ARG D 2 23 ? 16.060 -63.195 25.686 1.00 49.30 21 ARG C C 1
ATOM 4144 O O . ARG D 2 23 ? 17.097 -62.919 26.298 1.00 47.10 21 ARG C O 1
ATOM 4152 N N . PHE D 2 24 ? 15.389 -64.315 25.900 1.00 50.55 22 PHE C N 1
ATOM 4153 C CA . PHE D 2 24 ? 15.792 -65.216 26.943 1.00 51.07 22 PHE C CA 1
ATOM 4154 C C . PHE D 2 24 ? 17.101 -65.902 26.598 1.00 53.90 22 PHE C C 1
ATOM 4155 O O . PHE D 2 24 ? 17.797 -66.336 27.487 1.00 53.75 22 PHE C O 1
ATOM 4163 N N . SER D 2 25 ? 17.448 -65.980 25.320 1.00 54.52 23 SER C N 1
ATOM 4164 C CA . SER D 2 25 ? 18.736 -66.484 24.960 1.00 57.92 23 SER C CA 1
ATOM 4165 C C . SER D 2 25 ? 19.886 -65.507 25.182 1.00 56.82 23 SER C C 1
ATOM 4166 O O . SER D 2 25 ? 21.012 -65.856 24.918 1.00 60.10 23 SER C O 1
ATOM 4169 N N . ASP D 2 26 ? 19.635 -64.303 25.688 1.00 54.45 24 ASP C N 1
ATOM 4170 C CA . ASP D 2 26 ? 20.687 -63.251 25.748 1.00 54.28 24 ASP C CA 1
ATOM 4171 C C . ASP D 2 26 ? 21.050 -62.948 27.201 1.00 51.65 24 ASP C C 1
ATOM 4172 O O . ASP D 2 26 ? 20.484 -62.049 27.820 1.00 47.66 24 ASP C O 1
ATOM 4177 N N . SER D 2 27 ? 21.976 -63.703 27.770 1.00 55.26 25 SER C N 1
ATOM 4178 C CA . SER D 2 27 ? 22.085 -63.609 29.207 1.00 55.94 25 SER C CA 1
ATOM 4179 C C . SER D 2 27 ? 22.698 -62.296 29.662 1.00 56.19 25 SER C C 1
ATOM 4180 O O . SER D 2 27 ? 22.411 -61.873 30.748 1.00 52.76 25 SER C O 1
ATOM 4183 N N . ALA D 2 28 ? 23.477 -61.611 28.823 1.00 57.00 26 ALA C N 1
ATOM 4184 C CA . ALA D 2 28 ? 23.971 -60.261 29.193 1.00 55.72 26 ALA C CA 1
ATOM 4185 C C . ALA D 2 28 ? 22.816 -59.279 29.367 1.00 50.68 26 ALA C C 1
ATOM 4186 O O . ALA D 2 28 ? 22.737 -58.497 30.374 1.00 47.72 26 ALA C O 1
ATOM 4188 N N . ALA D 2 29 ? 21.878 -59.296 28.415 1.00 49.63 27 ALA C N 1
ATOM 4189 C CA . ALA D 2 29 ? 20.764 -58.399 28.500 1.00 45.02 27 ALA C CA 1
ATOM 4190 C C . ALA D 2 29 ? 19.816 -58.721 29.681 1.00 43.06 27 ALA C C 1
ATOM 4191 O O . ALA D 2 29 ? 19.260 -57.789 30.279 1.00 41.29 27 ALA C O 1
ATOM 4193 N N . ILE D 2 30 ? 19.625 -60.000 29.979 1.00 43.79 28 ILE C N 1
ATOM 4194 C CA . ILE D 2 30 ? 18.861 -60.420 31.164 1.00 43.93 28 ILE C CA 1
ATOM 4195 C C . ILE D 2 30 ? 19.476 -59.796 32.410 1.00 40.70 28 ILE C C 1
ATOM 4196 O O . ILE D 2 30 ? 18.787 -59.217 33.202 1.00 37.33 28 ILE C O 1
ATOM 4201 N N . GLU D 2 31 ? 20.793 -59.920 32.517 1.00 42.31 29 GLU C N 1
ATOM 4202 C CA . GLU D 2 31 ? 21.529 -59.394 33.681 1.00 43.22 29 GLU C CA 1
ATOM 4203 C C . GLU D 2 31 ? 21.338 -57.903 33.832 1.00 39.03 29 GLU C C 1
ATOM 4204 O O . GLU D 2 31 ? 21.001 -57.452 34.917 1.00 39.58 29 GLU C O 1
ATOM 4210 N N . LYS D 2 32 ? 21.465 -57.158 32.743 1.00 38.85 30 LYS C N 1
ATOM 4211 C CA . LYS D 2 32 ? 21.286 -55.714 32.736 1.00 39.90 30 LYS C CA 1
ATOM 4212 C C . LYS D 2 32 ? 19.848 -55.340 33.045 1.00 35.93 30 LYS C C 1
ATOM 4213 O O . LYS D 2 32 ? 19.540 -54.466 33.882 1.00 32.08 30 LYS C O 1
ATOM 4219 N N . TYR D 2 33 ? 18.911 -56.014 32.373 1.00 33.72 31 TYR C N 1
ATOM 4220 C CA . TYR D 2 33 ? 17.511 -55.834 32.702 1.00 32.68 31 TYR C CA 1
ATOM 4221 C C . TYR D 2 33 ? 17.239 -56.014 34.201 1.00 29.45 31 TYR C C 1
ATOM 4222 O O . TYR D 2 33 ? 16.541 -55.216 34.783 1.00 27.86 31 TYR C O 1
ATOM 4231 N N . ASN D 2 34 ? 17.676 -57.120 34.750 1.00 31.57 32 ASN C N 1
ATOM 4232 C CA . ASN D 2 34 ? 17.431 -57.398 36.160 1.00 32.13 32 ASN C CA 1
ATOM 4233 C C . ASN D 2 34 ? 18.027 -56.329 37.056 1.00 31.19 32 ASN C C 1
ATOM 4234 O O . ASN D 2 34 ? 17.445 -55.977 38.070 1.00 32.86 32 ASN C O 1
ATOM 4239 N N . SER D 2 35 ? 19.206 -55.842 36.747 1.00 33.08 33 SER C N 1
ATOM 4240 C CA . SER D 2 35 ? 19.827 -54.850 37.588 1.00 33.28 33 SER C CA 1
ATOM 4241 C C . SER D 2 35 ? 19.023 -53.538 37.561 1.00 31.80 33 SER C C 1
ATOM 4242 O O . SER D 2 35 ? 18.919 -52.855 38.592 1.00 29.77 33 SER C O 1
ATOM 4245 N N . LEU D 2 36 ? 18.399 -53.196 36.413 1.00 28.89 34 LEU C N 1
ATOM 4246 C CA . LEU D 2 36 ? 17.539 -52.025 36.328 1.00 27.96 34 LEU C CA 1
ATOM 4247 C C . LEU D 2 36 ? 16.211 -52.236 37.055 1.00 27.67 34 LEU C C 1
ATOM 4248 O O . LEU D 2 36 ? 15.698 -51.289 37.642 1.00 24.80 34 LEU C O 1
ATOM 4253 N N . VAL D 2 37 ? 15.633 -53.450 36.992 1.00 27.76 35 VAL C N 1
ATOM 4254 C CA . VAL D 2 37 ? 14.432 -53.766 37.761 1.00 27.82 35 VAL C CA 1
ATOM 4255 C C . VAL D 2 37 ? 14.724 -53.563 39.279 1.00 29.41 35 VAL C C 1
ATOM 4256 O O . VAL D 2 37 ? 13.895 -52.951 40.025 1.00 29.38 35 VAL C O 1
ATOM 4260 N N . GLU D 2 38 ? 15.876 -54.046 39.724 1.00 30.20 36 GLU C N 1
ATOM 4261 C CA . GLU D 2 38 ? 16.234 -53.936 41.159 1.00 33.43 36 GLU C CA 1
ATOM 4262 C C . GLU D 2 38 ? 16.300 -52.441 41.538 1.00 30.95 36 GLU C C 1
ATOM 4263 O O . GLU D 2 38 ? 15.781 -52.010 42.572 1.00 30.44 36 GLU C O 1
ATOM 4269 N N . TRP D 2 39 ? 16.952 -51.653 40.689 1.00 27.99 37 TRP C N 1
ATOM 4270 C CA . TRP D 2 39 ? 17.042 -50.206 40.878 1.00 27.55 37 TRP C CA 1
ATOM 4271 C C . TRP D 2 39 ? 15.681 -49.537 40.846 1.00 27.96 37 TRP C C 1
ATOM 4272 O O . TRP D 2 39 ? 15.329 -48.766 41.725 1.00 27.98 37 TRP C O 1
ATOM 4283 N N . GLY D 2 40 ? 14.861 -49.844 39.869 1.00 26.10 38 GLY C N 1
ATOM 4284 C CA . GLY D 2 40 ? 13.519 -49.225 39.823 1.00 25.55 38 GLY C CA 1
ATOM 4285 C C . GLY D 2 40 ? 12.601 -49.592 40.990 1.00 26.67 38 GLY C C 1
ATOM 4286 O O . GLY D 2 40 ? 11.881 -48.737 41.497 1.00 26.31 38 GLY C O 1
ATOM 4287 N N . THR D 2 41 ? 12.658 -50.841 41.432 1.00 26.07 39 THR C N 1
ATOM 4288 C CA . THR D 2 41 ? 11.838 -51.336 42.530 1.00 28.98 39 THR C CA 1
ATOM 4289 C C . THR D 2 41 ? 12.254 -50.667 43.816 1.00 29.56 39 THR C C 1
ATOM 4290 O O . THR D 2 41 ? 11.439 -50.267 44.606 1.00 29.35 39 THR C O 1
ATOM 4294 N N . SER D 2 42 ? 13.572 -50.504 44.012 1.00 29.74 40 SER C N 1
ATOM 4295 C CA . SER D 2 42 ? 14.085 -49.880 45.240 1.00 32.42 40 SER C CA 1
ATOM 4296 C C . SER D 2 42 ? 13.707 -48.371 45.232 1.00 31.54 40 SER C C 1
ATOM 4297 O O . SER D 2 42 ? 13.244 -47.774 46.225 1.00 30.59 40 SER C O 1
ATOM 4300 N N . THR D 2 43 ? 13.850 -47.729 44.088 1.00 27.56 41 THR C N 1
ATOM 4301 C CA . THR D 2 43 ? 13.649 -46.310 44.011 1.00 28.61 41 THR C CA 1
ATOM 4302 C C . THR D 2 43 ? 12.129 -45.928 44.127 1.00 28.59 41 THR C C 1
ATOM 4303 O O . THR D 2 43 ? 11.791 -44.953 44.808 1.00 28.39 41 THR C O 1
ATOM 4307 N N . TYR D 2 44 ? 11.275 -46.691 43.433 1.00 26.42 42 TYR C N 1
ATOM 4308 C CA . TYR D 2 44 ? 9.821 -46.370 43.331 1.00 27.70 42 TYR C CA 1
ATOM 4309 C C . TYR D 2 44 ? 8.951 -47.281 44.146 1.00 27.72 42 TYR C C 1
ATOM 4310 O O . TYR D 2 44 ? 7.726 -47.173 44.035 1.00 27.09 42 TYR C O 1
ATOM 4319 N N . TRP D 2 45 ? 9.547 -48.162 44.954 1.00 28.14 43 TRP C N 1
ATOM 4320 C CA . TRP D 2 45 ? 8.857 -49.068 45.888 1.00 30.93 43 TRP C CA 1
ATOM 4321 C C . TRP D 2 45 ? 8.298 -50.304 45.151 1.00 31.78 43 TRP C C 1
ATOM 4322 O O . TRP D 2 45 ? 8.570 -51.434 45.592 1.00 33.89 43 TRP C O 1
ATOM 4333 N N . LYS D 2 46 ? 7.635 -50.096 44.022 1.00 31.22 44 LYS C N 1
ATOM 4334 C CA . LYS D 2 46 ? 7.014 -51.151 43.217 1.00 29.93 44 LYS C CA 1
ATOM 4335 C C . LYS D 2 46 ? 6.982 -50.635 41.808 1.00 29.34 44 LYS C C 1
ATOM 4336 O O . LYS D 2 46 ? 6.713 -49.438 41.576 1.00 30.08 44 LYS C O 1
ATOM 4342 N N . ILE D 2 47 ? 7.299 -51.501 40.846 1.00 27.86 45 ILE C N 1
ATOM 4343 C CA . ILE D 2 47 ? 7.123 -51.234 39.413 1.00 27.47 45 ILE C CA 1
ATOM 4344 C C . ILE D 2 47 ? 6.423 -52.410 38.732 1.00 28.12 45 ILE C C 1
ATOM 4345 O O . ILE D 2 47 ? 6.268 -53.428 39.376 1.00 28.83 45 ILE C O 1
ATOM 4350 N N . GLY D 2 48 ? 6.024 -52.232 37.459 1.00 27.35 46 GLY C N 1
ATOM 4351 C CA . GLY D 2 48 ? 5.156 -53.096 36.791 1.00 28.66 46 GLY C CA 1
ATOM 4352 C C . GLY D 2 48 ? 5.838 -54.242 36.116 1.00 29.84 46 GLY C C 1
ATOM 4353 O O . GLY D 2 48 ? 5.189 -55.109 35.643 1.00 31.86 46 GLY C O 1
ATOM 4354 N N . VAL D 2 49 ? 7.155 -54.234 36.113 1.00 29.94 47 VAL C N 1
ATOM 4355 C CA . VAL D 2 49 ? 7.936 -55.380 35.524 1.00 32.64 47 VAL C CA 1
ATOM 4356 C C . VAL D 2 49 ? 8.646 -56.081 36.663 1.00 31.98 47 VAL C C 1
ATOM 4357 O O . VAL D 2 49 ? 8.957 -55.469 37.738 1.00 32.51 47 VAL C O 1
ATOM 4361 N N . GLN D 2 50 ? 8.887 -57.385 36.458 1.00 35.12 48 GLN C N 1
ATOM 4362 C CA . GLN D 2 50 ? 9.576 -58.152 37.412 1.00 37.98 48 GLN C CA 1
ATOM 4363 C C . GLN D 2 50 ? 10.882 -58.706 36.858 1.00 34.18 48 GLN C C 1
ATOM 4364 O O . GLN D 2 50 ? 11.113 -58.694 35.640 1.00 32.04 48 GLN C O 1
ATOM 4370 N N . LYS D 2 51 ? 11.715 -59.140 37.788 1.00 35.48 49 LYS C N 1
ATOM 4371 C CA . LYS D 2 51 ? 12.959 -59.768 37.413 1.00 38.64 49 LYS C CA 1
ATOM 4372 C C . LYS D 2 51 ? 12.700 -61.031 36.630 1.00 42.28 49 LYS C C 1
ATOM 4373 O O . LYS D 2 51 ? 11.737 -61.761 36.893 1.00 38.60 49 LYS C O 1
ATOM 4379 N N . VAL D 2 52 ? 13.638 -61.225 35.711 1.00 43.61 50 VAL C N 1
ATOM 4380 C CA . VAL D 2 52 ? 14.124 -62.426 35.145 1.00 51.34 50 VAL C CA 1
ATOM 4381 C C . VAL D 2 52 ? 13.487 -62.616 33.861 1.00 57.32 50 VAL C C 1
ATOM 4382 O O . VAL D 2 52 ? 14.161 -62.445 32.845 1.00 61.66 50 VAL C O 1
#

Radius of gyration: 25.82 Å; Cα contacts (8 Å, |Δi|>4): 1028; chains: 4; bounding box: 65×72×64 Å

Organism: Vaccinia virus (strain Copenhagen) (NCBI:txid10249)

CATH classification: 3.40.470.10

B-factor: mean 37.11, std 12.39, range [18.21, 109.52]

Foldseek 3Di:
DVQKDWDAADDPVGIAIAGVLCVVLVVVLRVLCNVQVVVVVVFQKVPGRNLLHPLRNDHQQQAAEEEEEAEADLPDHRSQHPDDPQADDQQQVLVVVLVCVVPVPDDFRGFGQVQWGRYGYYHLARIDHRPDPPNCCVSCVVVSLSVVQSNQVRYQEYEYEDCVSCVPVVVSYDDDHHYHYYHRSPDPPNRSVVDPVLVVQQVSCVVVVHHRIPRVSRTHD/DLDDPVLVVLVVVLVVLVVVVPDDDPVSLVSNQVSCVVCCVSVVDDDDHRD/DLKDWDAADDPVRIAIAGVLCVVLVVVLRVLCNVQVVVVVVFQKPPGRNLLRVLRHDHQQFAAEEEEEAEADLPDHRSQHPDDPQAPDQQQVLVVVLVCVVPVVPDFRGFGQVQWGRYGYYHLARIAHRPDPPNCCVSCVVVSLSVVLSNQVRYQEYEYEDCVSCVPVCVSHPDDHHYHYAHRSPDPPRRNNVDNVLVVQQVSQVVVVHHRIPRCSGTHD/DDDPVLVVLVVVLVVLVVVPDPVPVVSLVVNQVSLVVCCVVVVDDDDHHD

GO terms:
  GO:0039693 viral DNA genome replication (P, IDA)
  GO:0004844 uracil DNA N-glycosylase activity (F, EXP)
  GO:0005515 protein binding (F, IPI)

InterPro domains:
  IPR018085 Uracil-DNA glycosylase, active site [PS00130] (61-70)
  IPR036895 Uracil-DNA glycosylase-like domain superfamily [G3DSA:3.40.470.10] (1-218)
  IPR036895 Uracil-DNA glycosylase-like domain superfamily [SSF52141] (6-213)

Solvent-accessible surface area: 25159 Å² total; per-residue (Å²): 188,86,26,49,42,70,41,102,4,72,49,27,21,123,72,2,53,14,5,32,25,0,88,69,8,5,90,92,0,24,114,32,0,51,90,18,0,59,121,0,54,176,43,131,7,2,3,99,35,97,84,6,9,44,10,0,93,48,33,0,87,39,14,22,0,0,0,0,7,16,14,7,31,52,115,98,17,30,10,20,5,18,39,12,91,130,40,89,45,145,12,0,72,64,0,0,41,12,0,12,137,70,51,55,35,146,119,56,154,5,3,14,0,35,93,5,30,3,2,0,0,4,16,1,21,11,0,0,77,65,41,81,72,88,41,1,29,142,44,0,61,94,2,0,70,19,0,0,46,11,0,15,149,56,8,13,0,0,0,0,1,4,62,119,38,3,95,94,5,87,76,52,9,141,64,63,7,10,2,0,10,0,67,69,13,80,28,202,120,183,54,5,73,157,16,84,0,9,34,0,0,26,12,4,0,60,2,44,96,88,32,45,7,62,5,26,55,0,8,79,156,95,46,4,38,52,68,9,6,85,49,0,107,62,0,17,65,31,86,143,64,67,204,49,115,87,75,72,27,58,105,95,3,29,68,17,5,99,68,0,57,80,24,0,52,110,14,37,6,132,109,106,152,36,53,56,70,40,105,5,74,53,30,21,124,73,1,45,19,23,68,21,0,99,90,9,6,90,91,0,25,112,45,0,52,106,17,0,63,162,0,51,202,29,136,12,4,4,100,36,101,89,7,10,35,9,1,89,30,35,0,192,35,22,25,0,0,0,0,7,18,16,6,30,53,115,105,17,32,10,19,4,18,38,10,62,100,36,83,45,121,11,0,93,45,0,0,36,10,0,21,129,69,55,46,32,148,118,54,133,4,4,18,1,18,28,4,40,5,2,0,0,5,16,10,34,12,0,0,78,74,40,78,66,95,36,2,26,127,51,0,64,54,0,0,79,19,0,0,52,10,0,18,160,56,9,14,1,0,0,0,0,3,67,122,44,4,92,90,11,90,66,65,4,137,75,64,7,9,2,0,10,0,65,68,10,67,31,205,129,162,58,5,53,153,16,87,0,9,38,0,0,24,6,4,0,65,4,48,144,89,99,60,7,82,6,30,60,0,3,35,51,75,7,51,51,67,20,6,85,48,0,106,66,0,18,62,33,105,143,75,42,165,173,93,60,88,76,22,28,134,96,6,22,66,15,4,104,67,0,56,81,30,0,48,109,10,33,7,140,98,115

Secondary structure (DSSP, 8-state):
--EEEEE-SSTT-EEEEEGGGHHHHHHHHHHHHHHHHHHHTS-EES-GGGTTGGGGS-STT--EEEEESS--TTT--SSTT--TTS--HHHHHHHHHHHHHH-----SEE-GGGSTTEEEEESSS-EETT-TTTTHHHHHHHHHHHHHHHHHH-SEEEEE-TTTTTTHHHH-SS--EEEEE--TT-STTHHHH--HHHHHHHHHHHTT-PPP-GGGGEE-/--SEEEEE-SSTT-EEEEEGGGHHHHHHHHHHHHHHHHHHTTS-EES-GGGTTGGGGS-STT--EEEEESS--TTT--SSTT--TTS--HHHHHHHHHHHHHH-----SEE-GGGSTTEEEEESSS-EETT-TTTTHHHHHHHHHHHHHHHTTT-SEEEEE-TTTTTTHHHH-SS--EEEEE--TT-GGGHHHH--HHHHHHHHHHHTT-PPP-GGGGEE-/--SHHHHHHHHHHHHHHHH--TT-HHHHHHHHHHHHHHHHHHS--S----/--SSHHHHHHHHHHHHHHHH----SHHHHHHHHHHHHHHHHHHS--S----